Protein 6OK0 (pdb70)

Nearest PDB structures (foldseek):
  6ok0-assembly3_C  TM=1.002E+00  e=2.448E-15  Oxalobacter formigenes OXCC13
  6ok0-assembly3_C  TM=9.958E-01  e=1.841E-15  Oxalobacter formigenes OXCC13
  6orc-assembly1_A  TM=8.828E-01  e=1.683E-05  Oxalobacter formigenes OXCC13
  4bwr-assembly1_A  TM=9.367E-01  e=4.377E-05  Escherichia coli CFT073
  6onw-assembly1_A  TM=8.581E-01  e=8.852E-05  Oxalobacter formigenes OXCC13

Organism: NCBI:txid556269

Secondary structure (DSSP, 8-state):
------TTTT--HHHHH--TT--HHHHHHHHHHHHHS-TTT--HHHHHHHH--GGGT-HHHHH--TTT---SS------HHHH--TTTT-HHHHH--HHHHHTSSS---HHHHHHHH--GGG-/------TTTTS-HHHHHHHHHTT-HHHHHHHHHHHHHS-TTT--HHHHHHHHHHHHTTT-HHHHH--TTT---SS------HHHH--TTTT-HHHHH--HHHHHTSSS---HHHHHHHH--TTT-/------TTTTS-------TT--HHHHHHHHHHHHHS-TTT--HHHHHHHH--GGGT-HHHHH--TTT---SS------HHHH--GGGT-HHHHH--HHHHHTSSS---HHHHHHHH--TTT-/-------TTTTS-HHHHHHHHHTT-HHHHHHHHHHHHHS-TTT--HHHHHHHH--GGGT-HHHHH--TTT---SS------HHHH--TTTT-HHHHH--HHHHHTSSS---HHHHHHHH--TTT-

B-factor: mean 36.53, std 15.24, range [7.81, 107.11]

Solvent-accessible surface area: 24309 Å² total

Structure (mmCIF, N/CA/C/O backbone):
data_6OK0
#
_entry.id   6OK0
#
_cell.length_a   42.768
_cell.length_b   68.587
_cell.length_c   74.365
_cell.angle_alpha   68.540
_cell.angle_beta   79.250
_cell.angle_gamma   89.970
#
_symmetry.space_group_name_H-M   'P 1'
#
loop_
_entity.id
_entity.type
_entity.pdbx_description
1 polymer 'Sel1 repeat protein'
2 polymer 'Sel1 repeat protein'
3 polymer 'Sel1 repeat protein'
4 polymer 'Sel1 repeat protein'
5 non-polymer 'TRIETHYLENE GLYCOL'
6 non-polymer 'CHLORIDE ION'
7 non-polymer IMIDAZOLE
8 water water
#
loop_
_atom_site.group_PDB
_atom_site.id
_atom_site.type_symbol
_atom_site.label_atom_id
_atom_site.label_alt_id
_atom_site.label_comp_id
_atom_site.label_asym_id
_atom_site.label_entity_id
_atom_site.label_seq_id
_atom_site.pdbx_PDB_ins_code
_atom_site.Cartn_x
_atom_site.Cartn_y
_atom_site.Cartn_z
_atom_site.occupancy
_atom_site.B_iso_or_equiv
_atom_site.auth_seq_id
_atom_site.auth_comp_id
_atom_site.auth_asym_id
_atom_site.auth_atom_id
_atom_site.pdbx_PDB_model_num
ATOM 1 N N . ALA A 1 9 ? 31.664 51.574 -4.090 1.00 71.00 9 ALA A N 1
ATOM 2 C CA . ALA A 1 9 ? 31.535 52.235 -2.793 1.00 71.07 9 ALA A CA 1
ATOM 3 C C . ALA A 1 9 ? 32.390 51.608 -1.674 1.00 70.03 9 ALA A C 1
ATOM 4 O O . ALA A 1 9 ? 33.142 52.332 -1.020 1.00 69.73 9 ALA A O 1
ATOM 6 N N . PRO A 1 10 ? 32.292 50.292 -1.442 1.00 67.99 10 PRO A N 1
ATOM 7 C CA . PRO A 1 10 ? 32.973 49.713 -0.272 1.00 56.89 10 PRO A CA 1
ATOM 8 C C . PRO A 1 10 ? 34.488 49.791 -0.404 1.00 42.43 10 PRO A C 1
ATOM 9 O O . PRO A 1 10 ? 35.066 49.347 -1.399 1.00 36.50 10 PRO A O 1
ATOM 13 N N . VAL A 1 11 ? 35.128 50.360 0.617 1.00 42.89 11 VAL A N 1
ATOM 14 C CA . VAL A 1 11 ? 36.583 50.447 0.675 1.00 43.53 11 VAL A CA 1
ATOM 15 C C . VAL A 1 11 ? 37.185 49.493 1.694 1.00 37.79 11 VAL A C 1
ATOM 16 O O . VAL A 1 11 ? 38.416 49.334 1.716 1.00 47.38 11 VAL A O 1
ATOM 20 N N . ALA A 1 12 ? 36.368 48.853 2.527 1.00 43.11 12 ALA A N 1
ATOM 21 C CA . ALA A 1 12 ? 36.875 47.997 3.589 1.00 44.41 12 ALA A CA 1
ATOM 22 C C . ALA A 1 12 ? 37.283 46.635 3.046 1.00 43.83 12 ALA A C 1
ATOM 23 O O . ALA A 1 12 ? 36.625 46.075 2.165 1.00 46.05 12 ALA A O 1
ATOM 25 N N . VAL A 1 13 ? 38.379 46.104 3.581 1.00 54.46 13 VAL A N 1
ATOM 26 C CA . VAL A 1 13 ? 38.862 44.767 3.254 1.00 56.88 13 VAL A CA 1
ATOM 27 C C . VAL A 1 13 ? 39.062 44.035 4.573 1.00 49.33 13 VAL A C 1
ATOM 28 O O . VAL A 1 13 ? 40.012 44.326 5.311 1.00 56.22 13 VAL A O 1
ATOM 32 N N . THR A 1 14 ? 38.173 43.095 4.874 1.00 36.16 14 THR A N 1
ATOM 33 C CA . THR A 1 14 ? 38.222 42.405 6.151 1.00 30.67 14 THR A CA 1
ATOM 34 C C . THR A 1 14 ? 39.188 41.224 6.091 1.00 37.01 14 THR A C 1
ATOM 35 O O . THR A 1 14 ? 39.674 40.829 5.027 1.00 39.12 14 THR A O 1
ATOM 39 N N . SER A 1 15 ? 39.462 40.653 7.265 1.00 31.20 15 SER A N 1
ATOM 40 C CA . SER A 1 15 ? 40.283 39.453 7.343 1.00 27.80 15 SER A CA 1
ATOM 41 C C . SER A 1 15 ? 39.572 38.221 6.799 1.00 35.02 15 SER A C 1
ATOM 42 O O . SER A 1 15 ? 40.216 37.180 6.632 1.00 39.78 15 SER A O 1
ATOM 45 N N . TYR A 1 16 ? 38.269 38.313 6.523 1.00 31.86 16 TYR A N 1
ATOM 46 C CA . TYR A 1 16 ? 37.501 37.228 5.924 1.00 30.18 16 TYR A CA 1
ATOM 47 C C . TYR A 1 16 ? 37.296 37.427 4.426 1.00 35.07 16 TYR A C 1
ATOM 48 O O . TYR A 1 16 ? 36.285 36.980 3.875 1.00 38.40 16 TYR A O 1
ATOM 57 N N A ALA A 1 17 ? 38.227 38.107 3.764 0.53 39.12 17 ALA A N 1
ATOM 58 N N B ALA A 1 17 ? 38.252 38.072 3.753 0.47 39.22 17 ALA A N 1
ATOM 59 C CA A ALA A 1 17 ? 38.161 38.246 2.319 0.53 41.96 17 ALA A CA 1
ATOM 60 C CA B ALA A 1 17 ? 38.104 38.521 2.370 0.47 41.25 17 ALA A CA 1
ATOM 61 C C A ALA A 1 17 ? 38.525 36.926 1.653 0.53 42.28 17 ALA A C 1
ATOM 62 C C B ALA A 1 17 ? 37.630 37.427 1.418 0.47 42.90 17 ALA A C 1
ATOM 63 O O A ALA A 1 17 ? 39.472 36.248 2.060 0.53 41.09 17 ALA A O 1
ATOM 64 O O B ALA A 1 17 ? 36.466 37.425 1.001 0.47 39.83 17 ALA A O 1
ATOM 67 N N A GLN A 1 18 ? 37.749 36.556 0.634 0.53 41.98 18 GLN A N 1
ATOM 68 N N B GLN A 1 18 ? 38.519 36.500 1.058 0.47 42.21 18 GLN A N 1
ATOM 69 C CA A GLN A 1 18 ? 37.898 35.323 -0.136 0.53 46.22 18 GLN A CA 1
ATOM 70 C CA B GLN A 1 18 ? 38.210 35.442 0.102 0.47 45.60 18 GLN A CA 1
ATOM 71 C C A GLN A 1 18 ? 37.642 34.067 0.688 0.53 45.58 18 GLN A C 1
ATOM 72 C C B GLN A 1 18 ? 37.845 34.128 0.785 0.47 45.51 18 GLN A C 1
ATOM 73 O O A GLN A 1 18 ? 37.857 32.957 0.185 0.53 46.44 18 GLN A O 1
ATOM 74 O O B GLN A 1 18 ? 38.151 33.050 0.264 0.47 47.08 18 GLN A O 1
ATOM 85 N N . GLN A 1 19 ? 37.188 34.198 1.933 1.00 41.12 19 GLN A N 1
ATOM 86 C CA . GLN A 1 19 ? 36.799 33.020 2.689 1.00 34.27 19 GLN A CA 1
ATOM 87 C C . GLN A 1 19 ? 35.462 32.489 2.172 1.00 33.18 19 GLN A C 1
ATOM 88 O O . GLN A 1 19 ? 34.658 33.246 1.622 1.00 39.85 19 GLN A O 1
ATOM 94 N N . PRO A 1 20 ? 35.208 31.188 2.321 1.00 39.82 20 PRO A N 1
ATOM 95 C CA . PRO A 1 20 ? 33.921 30.641 1.876 1.00 42.43 20 PRO A CA 1
ATOM 96 C C . PRO A 1 20 ? 32.763 31.250 2.652 1.00 42.08 20 PRO A C 1
ATOM 97 O O . PRO A 1 20 ? 32.879 31.571 3.837 1.00 46.64 20 PRO A O 1
ATOM 101 N N . LEU A 1 21 ? 31.633 31.411 1.957 1.00 40.89 21 LEU A N 1
ATOM 102 C CA . LEU A 1 21 ? 30.472 32.064 2.555 1.00 40.88 21 LEU A CA 1
ATOM 103 C C . LEU A 1 21 ? 29.976 31.324 3.790 1.00 45.64 21 LEU A C 1
ATOM 104 O O . LEU A 1 21 ? 29.491 31.954 4.737 1.00 43.40 21 LEU A O 1
ATOM 109 N N . LYS A 1 22 ? 30.092 29.994 3.803 1.00 45.25 22 LYS A N 1
ATOM 110 C CA . LYS A 1 22 ? 29.611 29.225 4.947 1.00 40.33 22 LYS A CA 1
ATOM 111 C C . LYS A 1 22 ? 30.393 29.566 6.209 1.00 43.63 22 LYS A C 1
ATOM 112 O O . LYS A 1 22 ? 29.812 29.687 7.294 1.00 43.29 22 LYS A O 1
ATOM 118 N N . LEU A 1 23 ? 31.712 29.734 6.086 1.00 37.58 23 LEU A N 1
ATOM 119 C CA . LEU A 1 23 ? 32.521 30.093 7.246 1.00 34.07 23 LEU A CA 1
ATOM 120 C C . LEU A 1 23 ? 32.201 31.503 7.731 1.00 36.49 23 LEU A C 1
ATOM 121 O O . LEU A 1 23 ? 32.146 31.751 8.942 1.00 35.67 23 LEU A O 1
ATOM 126 N N . VAL A 1 24 ? 31.984 32.437 6.803 1.00 36.71 24 VAL A N 1
ATOM 127 C CA . VAL A 1 24 ? 31.682 33.814 7.189 1.00 30.80 24 VAL A CA 1
ATOM 128 C C . VAL A 1 24 ? 30.358 33.880 7.939 1.00 36.22 24 VAL A C 1
ATOM 129 O O . VAL A 1 24 ? 30.225 34.608 8.930 1.00 39.03 24 VAL A O 1
ATOM 133 N N . GLN A 1 25 ? 29.362 33.116 7.484 1.00 37.27 25 GLN A N 1
ATOM 134 C CA . GLN A 1 25 ? 28.058 33.131 8.141 1.00 39.34 25 GLN A CA 1
ATOM 135 C C . GLN A 1 25 ? 28.125 32.554 9.548 1.00 36.97 25 GLN A C 1
ATOM 136 O O . GLN A 1 25 ? 27.401 33.013 10.439 1.00 34.30 25 GLN A O 1
ATOM 142 N N . GLU A 1 26 ? 28.981 31.562 9.769 1.00 34.04 26 GLU A N 1
ATOM 143 C CA . GLU A 1 26 ? 29.081 30.907 11.067 1.00 39.19 26 GLU A CA 1
ATOM 144 C C . GLU A 1 26 ? 29.795 31.780 12.096 1.00 42.02 26 GLU A C 1
ATOM 145 O O . GLU A 1 26 ? 29.392 31.831 13.257 1.00 41.19 26 GLU A O 1
ATOM 162 N N . ALA A 1 28 ? 30.034 35.062 11.855 1.00 28.73 28 ALA A N 1
ATOM 163 C CA . ALA A 1 28 ? 29.209 36.251 12.027 1.00 27.31 28 ALA A CA 1
ATOM 164 C C . ALA A 1 28 ? 28.145 35.994 13.089 1.00 39.79 28 ALA A C 1
ATOM 165 O O . ALA A 1 28 ? 27.859 36.859 13.919 1.00 35.85 28 ALA A O 1
ATOM 167 N N . SER A 1 29 ? 27.565 34.790 13.062 1.00 37.99 29 SER A N 1
ATOM 168 C CA . SER A 1 29 ? 26.567 34.418 14.057 1.00 36.55 29 SER A CA 1
ATOM 169 C C . SER A 1 29 ? 27.172 34.233 15.443 1.00 38.97 29 SER A C 1
ATOM 170 O O . SER A 1 29 ? 26.451 34.350 16.440 1.00 36.88 29 SER A O 1
ATOM 173 N N . ASP A 1 30 ? 28.473 33.950 15.527 1.00 37.56 30 ASP A N 1
ATOM 174 C CA . ASP A 1 30 ? 29.148 33.802 16.810 1.00 36.81 30 ASP A CA 1
ATOM 175 C C . ASP A 1 30 ? 29.525 35.134 17.443 1.00 37.73 30 ASP A C 1
ATOM 176 O O . ASP A 1 30 ? 29.876 35.159 18.628 1.00 40.44 30 ASP A O 1
ATOM 181 N N . GLY A 1 31 ? 29.471 36.231 16.693 1.00 39.39 31 GLY A N 1
ATOM 182 C CA . GLY A 1 31 ? 29.810 37.537 17.214 1.00 39.21 31 GLY A CA 1
ATOM 183 C C . GLY A 1 31 ? 31.113 38.126 16.717 1.00 39.23 31 GLY A C 1
ATOM 184 O O . GLY A 1 31 ? 31.531 39.171 17.228 1.00 46.44 31 GLY A O 1
ATOM 185 N N . ASP A 1 32 ? 31.772 37.493 15.749 1.00 33.42 32 ASP A N 1
ATOM 186 C CA . ASP A 1 32 ? 33.005 38.032 15.182 1.00 26.76 32 ASP A CA 1
ATOM 187 C C . ASP A 1 32 ? 32.674 39.287 14.384 1.00 26.06 32 ASP A C 1
ATOM 188 O O . ASP A 1 32 ? 32.007 39.214 13.346 1.00 36.00 32 ASP A O 1
ATOM 193 N N . GLY A 1 33 ? 33.139 40.442 14.867 1.00 30.31 33 GLY A N 1
ATOM 194 C CA . GLY A 1 33 ? 32.810 41.697 14.210 1.00 26.05 33 GLY A CA 1
ATOM 195 C C . GLY A 1 33 ? 33.345 41.779 12.793 1.00 28.11 33 GLY A C 1
ATOM 196 O O . GLY A 1 33 ? 32.681 42.310 11.899 1.00 28.71 33 GLY A O 1
ATOM 197 N N . SER A 1 34 ? 34.553 41.258 12.570 1.00 28.47 34 SER A N 1
ATOM 198 C CA . SER A 1 34 ? 35.108 41.238 11.222 1.00 30.31 34 SER A CA 1
ATOM 199 C C . SER A 1 34 ? 34.292 40.346 10.295 1.00 25.35 34 SER A C 1
ATOM 200 O O . SER A 1 34 ? 34.156 40.651 9.105 1.00 33.38 34 SER A O 1
ATOM 203 N N . ALA A 1 35 ? 33.743 39.247 10.817 1.00 26.51 35 ALA A N 1
ATOM 204 C CA . ALA A 1 35 ? 32.913 38.376 9.992 1.00 23.09 35 ALA A CA 1
ATOM 205 C C . ALA A 1 35 ? 31.541 38.993 9.748 1.00 25.54 35 ALA A C 1
ATOM 206 O O . ALA A 1 35 ? 30.959 38.818 8.671 1.00 25.29 35 ALA A O 1
ATOM 208 N N . GLU A 1 36 ? 31.006 39.713 10.737 1.00 26.13 36 GLU A N 1
ATOM 209 C CA . GLU A 1 36 ? 29.744 40.418 10.536 1.00 29.10 36 GLU A CA 1
ATOM 210 C C . GLU A 1 36 ? 29.874 41.471 9.444 1.00 27.09 36 GLU A C 1
ATOM 211 O O . GLU A 1 36 ? 28.957 41.656 8.635 1.00 32.19 36 GLU A O 1
ATOM 217 N N . LEU A 1 37 ? 31.010 42.172 9.404 1.00 25.94 37 LEU A N 1
ATOM 218 C CA . LEU A 1 37 ? 31.223 43.174 8.365 1.00 21.48 37 LEU A CA 1
ATOM 219 C C . LEU A 1 37 ? 31.384 42.525 6.997 1.00 22.56 37 LEU A C 1
ATOM 220 O O . LEU A 1 37 ? 30.820 43.005 6.007 1.00 30.12 37 LEU A O 1
ATOM 225 N N . GLU A 1 38 ? 32.150 41.434 6.921 1.00 24.03 38 GLU A N 1
ATOM 226 C CA . GLU A 1 38 ? 32.340 40.748 5.646 1.00 19.97 38 GLU A CA 1
ATOM 227 C C . GLU A 1 38 ? 31.026 40.187 5.120 1.00 25.16 38 GLU A C 1
ATOM 228 O O . GLU A 1 38 ? 30.735 40.286 3.922 1.00 32.99 38 GLU A O 1
ATOM 234 N N . LEU A 1 39 ? 30.218 39.593 6.001 1.00 22.88 39 LEU A N 1
ATOM 235 C CA . LEU A 1 39 ? 28.929 39.061 5.573 1.00 34.89 39 LEU A CA 1
ATOM 236 C C . LEU A 1 39 ? 28.001 40.178 5.111 1.00 31.05 39 LEU A C 1
ATOM 237 O O . LEU A 1 39 ? 27.280 40.022 4.118 1.00 29.78 39 LEU A O 1
ATOM 242 N N . GLY A 1 40 ? 28.011 41.313 5.812 1.00 27.18 40 GLY A N 1
ATOM 243 C CA . GLY A 1 40 ? 27.175 42.429 5.405 1.00 26.59 40 GLY A CA 1
ATOM 244 C C . GLY A 1 40 ? 27.593 43.018 4.072 1.00 32.45 40 GLY A C 1
ATOM 245 O O . GLY A 1 40 ? 26.746 43.415 3.267 1.00 30.49 40 GLY A O 1
ATOM 246 N N . LEU A 1 41 ? 28.903 43.081 3.818 1.00 27.47 41 LEU A N 1
ATOM 247 C CA . LEU A 1 41 ? 29.382 43.607 2.543 1.00 25.22 41 LEU A CA 1
ATOM 248 C C . LEU A 1 41 ? 28.976 42.704 1.386 1.00 25.92 41 LEU A C 1
ATOM 249 O O . LEU A 1 41 ? 28.626 43.191 0.304 1.00 30.97 41 LEU A O 1
ATOM 254 N N . ARG A 1 42 ? 29.016 41.385 1.592 1.00 25.10 42 ARG A N 1
ATOM 255 C CA . ARG A 1 42 ? 28.630 40.463 0.530 1.00 24.25 42 ARG A CA 1
ATOM 256 C C . ARG A 1 42 ? 27.131 40.525 0.259 1.00 23.40 42 ARG A C 1
ATOM 257 O O . ARG A 1 42 ? 26.701 40.428 -0.895 1.00 28.96 42 ARG A O 1
ATOM 265 N N . TYR A 1 43 ? 26.319 40.684 1.307 1.00 24.14 43 TYR A N 1
ATOM 266 C CA . TYR A 1 43 ? 24.876 40.760 1.105 1.00 30.97 43 TYR A CA 1
ATOM 267 C C . TYR A 1 43 ? 24.468 42.052 0.408 1.00 27.37 43 TYR A C 1
ATOM 268 O O . TYR A 1 43 ? 23.496 42.061 -0.355 1.00 30.01 43 TYR A O 1
ATOM 277 N N . VAL A 1 44 ? 25.190 43.143 0.651 1.00 30.82 44 VAL A N 1
ATOM 278 C CA . VAL A 1 44 ? 24.827 44.437 0.079 1.00 22.48 44 VAL A CA 1
ATOM 279 C C . VAL A 1 44 ? 25.444 44.635 -1.301 1.00 32.45 44 VAL A C 1
ATOM 280 O O . VAL A 1 44 ? 24.776 45.113 -2.221 1.00 35.97 44 VAL A O 1
ATOM 284 N N . PHE A 1 45 ? 26.713 44.268 -1.477 1.00 29.52 45 PHE A N 1
ATOM 285 C CA . PHE A 1 45 ? 27.438 44.562 -2.705 1.00 34.84 45 PHE A CA 1
ATOM 286 C C . PHE A 1 45 ? 27.787 43.326 -3.523 1.00 45.10 45 PHE A C 1
ATOM 287 O O . PHE A 1 45 ? 28.376 43.465 -4.601 1.00 54.99 45 PHE A O 1
ATOM 295 N N . GLY A 1 46 ? 27.444 42.131 -3.056 1.00 50.52 46 GLY A N 1
ATOM 296 C CA . GLY A 1 46 ? 27.769 40.921 -3.780 1.00 43.67 46 GLY A CA 1
ATOM 297 C C . GLY A 1 46 ? 26.913 40.739 -5.020 1.00 57.05 46 GLY A C 1
ATOM 298 O O . GLY A 1 46 ? 26.055 41.553 -5.363 1.00 67.92 46 GLY A O 1
ATOM 299 N N . SER A 1 47 ? 27.162 39.627 -5.709 1.00 58.99 47 SER A N 1
ATOM 300 C CA . SER A 1 47 ? 26.417 39.307 -6.916 1.00 66.40 47 SER A CA 1
ATOM 301 C C . SER A 1 47 ? 24.977 38.925 -6.571 1.00 67.30 47 SER A C 1
ATOM 302 O O . SER A 1 47 ? 24.599 38.793 -5.404 1.00 72.87 47 SER A O 1
ATOM 305 N N . ASP A 1 48 ? 24.168 38.737 -7.618 1.00 73.21 48 ASP A N 1
ATOM 306 C CA . ASP A 1 48 ? 22.748 38.451 -7.430 1.00 82.37 48 ASP A CA 1
ATOM 307 C C . ASP A 1 48 ? 22.501 37.147 -6.683 1.00 79.11 48 ASP A C 1
ATOM 308 O O . ASP A 1 48 ? 21.434 36.987 -6.080 1.00 82.47 48 ASP A O 1
ATOM 313 N N . GLY A 1 49 ? 23.454 36.214 -6.707 1.00 73.26 49 GLY A N 1
ATOM 314 C CA . GLY A 1 49 ? 23.253 34.950 -6.019 1.00 73.46 49 GLY A CA 1
ATOM 315 C C . GLY A 1 49 ? 23.235 35.080 -4.510 1.00 70.49 49 GLY A C 1
ATOM 316 O O . GLY A 1 49 ? 22.600 34.275 -3.823 1.00 78.91 49 GLY A O 1
ATOM 317 N N . VAL A 1 50 ? 23.919 36.089 -3.974 1.00 54.62 50 VAL A N 1
ATOM 318 C CA . VAL A 1 50 ? 24.031 36.291 -2.535 1.00 53.40 50 VAL A CA 1
ATOM 319 C C . VAL A 1 50 ? 23.523 37.657 -2.098 1.00 45.88 50 VAL A C 1
ATOM 320 O O . VAL A 1 50 ? 23.582 37.976 -0.906 1.00 62.80 50 VAL A O 1
ATOM 324 N N A LYS A 1 51 ? 23.008 38.465 -3.022 0.54 35.56 51 LYS A N 1
ATOM 325 N N B LYS A 1 51 ? 23.013 38.470 -3.020 0.46 36.07 51 LYS A N 1
ATOM 326 C CA A LYS A 1 51 ? 22.608 39.829 -2.699 0.54 36.59 51 LYS A CA 1
ATOM 327 C CA B LYS A 1 51 ? 22.635 39.836 -2.681 0.46 36.55 51 LYS A CA 1
ATOM 328 C C A LYS A 1 51 ? 21.371 39.832 -1.808 0.54 37.86 51 LYS A C 1
ATOM 329 C C B LYS A 1 51 ? 21.376 39.852 -1.821 0.46 37.68 51 LYS A C 1
ATOM 330 O O A LYS A 1 51 ? 20.375 39.165 -2.106 0.54 36.45 51 LYS A O 1
ATOM 331 O O B LYS A 1 51 ? 20.374 39.211 -2.151 0.46 36.90 51 LYS A O 1
ATOM 342 N N . ASN A 1 52 ? 21.438 40.589 -0.711 1.00 34.87 52 ASN A N 1
ATOM 343 C CA . ASN A 1 52 ? 20.281 40.758 0.174 1.00 28.29 52 ASN A CA 1
ATOM 344 C C . ASN A 1 52 ? 20.557 42.021 0.997 1.00 32.24 52 ASN A C 1
ATOM 345 O O . ASN A 1 52 ? 21.090 41.944 2.105 1.00 23.24 52 ASN A O 1
ATOM 350 N N . VAL A 1 53 ? 20.182 43.172 0.435 1.00 23.04 53 VAL A N 1
ATOM 351 C CA . VAL A 1 53 ? 20.553 44.453 1.042 1.00 24.03 53 VAL A CA 1
ATOM 352 C C . VAL A 1 53 ? 19.980 44.627 2.446 1.00 32.05 53 VAL A C 1
ATOM 353 O O . VAL A 1 53 ? 20.730 45.045 3.343 1.00 37.33 53 VAL A O 1
ATOM 357 N N . PRO A 1 54 ? 18.695 44.344 2.711 1.00 37.41 54 PRO A N 1
ATOM 358 C CA . PRO A 1 54 ? 18.200 44.526 4.089 1.00 33.14 54 PRO A CA 1
ATOM 359 C C . PRO A 1 54 ? 18.951 43.703 5.122 1.00 34.45 54 PRO A C 1
ATOM 360 O O . PRO A 1 54 ? 19.199 44.192 6.232 1.00 34.40 54 PRO A O 1
ATOM 364 N N . LEU A 1 55 ? 19.325 42.464 4.791 1.00 24.67 55 LEU A N 1
ATOM 365 C CA . LEU A 1 55 ? 20.081 41.651 5.738 1.00 28.83 55 LEU A CA 1
ATOM 366 C C . LEU A 1 55 ? 21.506 42.164 5.892 1.00 29.30 55 LEU A C 1
ATOM 367 O O . LEU A 1 55 ? 22.050 42.179 7.002 1.00 36.90 55 LEU A O 1
ATOM 372 N N . GLY A 1 56 ? 22.126 42.587 4.789 1.00 24.40 56 GLY A N 1
ATOM 373 C CA . GLY A 1 56 ? 23.496 43.067 4.863 1.00 21.24 56 GLY A CA 1
ATOM 374 C C . GLY A 1 56 ? 23.630 44.345 5.666 1.00 22.11 56 GLY A C 1
ATOM 375 O O . GLY A 1 56 ? 24.626 44.544 6.367 1.00 30.36 56 GLY A O 1
ATOM 376 N N . VAL A 1 57 ? 22.634 45.229 5.575 1.00 26.03 57 VAL A N 1
ATOM 377 C CA . VAL A 1 57 ? 22.660 46.457 6.366 1.00 27.18 57 VAL A CA 1
ATOM 378 C C . VAL A 1 57 ? 22.680 46.128 7.852 1.00 29.54 57 VAL A C 1
ATOM 379 O O . VAL A 1 57 ? 23.400 46.761 8.634 1.00 32.75 57 VAL A O 1
ATOM 383 N N . SER A 1 58 ? 21.908 45.120 8.265 1.00 26.85 58 SER A N 1
ATOM 384 C CA . SER A 1 58 ? 21.893 44.740 9.673 1.00 30.41 58 SER A CA 1
ATOM 385 C C . SER A 1 58 ? 23.220 44.132 10.107 1.00 25.85 58 SER A C 1
ATOM 386 O O . SER A 1 58 ? 23.618 44.284 11.267 1.00 25.39 58 SER A O 1
ATOM 389 N N . TRP A 1 59 ? 23.916 43.445 9.200 1.00 16.95 59 TRP A N 1
ATOM 390 C CA . TRP A 1 59 ? 25.208 42.868 9.554 1.00 23.65 59 TRP A CA 1
ATOM 391 C C . TRP A 1 59 ? 26.299 43.930 9.606 1.00 21.41 59 TRP A C 1
ATOM 392 O O . TRP A 1 59 ? 27.152 43.899 10.499 1.00 30.49 59 TRP A O 1
ATOM 403 N N . ILE A 1 60 ? 26.290 44.870 8.658 1.00 22.58 60 ILE A N 1
ATOM 404 C CA . ILE A 1 60 ? 27.243 45.976 8.706 1.00 21.74 60 ILE A CA 1
ATOM 405 C C . ILE A 1 60 ? 27.001 46.826 9.945 1.00 24.62 60 ILE A C 1
ATOM 406 O O . ILE A 1 60 ? 27.945 47.288 10.597 1.00 34.58 60 ILE A O 1
ATOM 411 N N . ASN A 1 61 ? 25.736 47.033 10.296 1.00 24.02 61 ASN A N 1
ATOM 412 C CA . ASN A 1 61 ? 25.378 47.860 11.440 1.00 22.59 61 ASN A CA 1
ATOM 413 C C . ASN A 1 61 ? 25.794 47.217 12.757 1.00 27.29 61 ASN A C 1
ATOM 414 O O . ASN A 1 61 ? 26.130 47.916 13.711 1.00 28.51 61 ASN A O 1
ATOM 430 N N . ALA A 1 63 ? 28.438 45.283 13.193 1.00 21.20 63 ALA A N 1
ATOM 431 C CA . ALA A 1 63 ? 29.880 45.465 13.303 1.00 22.81 63 ALA A CA 1
ATOM 432 C C . ALA A 1 63 ? 30.214 46.918 13.634 1.00 25.18 63 ALA A C 1
ATOM 433 O O . ALA A 1 63 ? 31.172 47.197 14.356 1.00 29.59 63 ALA A O 1
ATOM 435 N N . ALA A 1 64 ? 29.413 47.845 13.102 1.00 17.23 64 ALA A N 1
ATOM 436 C CA . ALA A 1 64 ? 29.644 49.260 13.368 1.00 21.06 64 ALA A CA 1
ATOM 437 C C . ALA A 1 64 ? 29.300 49.628 14.805 1.00 23.11 64 ALA A C 1
ATOM 438 O O . ALA A 1 64 ? 29.946 50.506 15.389 1.00 26.11 64 ALA A O 1
ATOM 440 N N . LEU A 1 65 ? 28.291 48.977 15.391 1.00 27.66 65 LEU A N 1
ATOM 441 C CA . LEU A 1 65 ? 27.947 49.241 16.783 1.00 30.17 65 LEU A CA 1
ATOM 442 C C . LEU A 1 65 ? 29.034 48.775 17.740 1.00 34.17 65 LEU A C 1
ATOM 443 O O . LEU A 1 65 ? 29.022 49.164 18.913 1.00 38.75 65 LEU A O 1
ATOM 448 N N . LYS A 1 66 ? 29.965 47.951 17.269 1.00 29.41 66 LYS A N 1
ATOM 449 C CA . LYS A 1 66 ? 31.103 47.515 18.063 1.00 30.18 66 LYS A CA 1
ATOM 450 C C . LYS A 1 66 ? 32.259 48.505 18.027 1.00 31.22 66 LYS A C 1
ATOM 451 O O . LYS A 1 66 ? 33.255 48.300 18.729 1.00 38.44 66 LYS A O 1
ATOM 457 N N . GLY A 1 67 ? 32.153 49.566 17.232 1.00 33.40 67 GLY A N 1
ATOM 458 C CA . GLY A 1 67 ? 33.200 50.561 17.142 1.00 28.88 67 GLY A CA 1
ATOM 459 C C . GLY A 1 67 ? 34.252 50.300 16.091 1.00 34.02 67 GLY A C 1
ATOM 460 O O . GLY A 1 67 ? 35.251 51.027 16.049 1.00 36.35 67 GLY A O 1
ATOM 461 N N . ILE A 1 68 ? 34.066 49.291 15.245 1.00 29.15 68 ILE A N 1
ATOM 462 C CA . ILE A 1 68 ? 35.021 48.969 14.188 1.00 23.97 68 ILE A CA 1
ATOM 463 C C . ILE A 1 68 ? 35.042 50.111 13.178 1.00 24.68 68 ILE A C 1
ATOM 464 O O . ILE A 1 68 ? 34.015 50.386 12.540 1.00 29.83 68 ILE A O 1
ATOM 469 N N . PRO A 1 69 ? 36.177 50.796 12.998 1.00 25.29 69 PRO A N 1
ATOM 470 C CA . PRO A 1 69 ? 36.184 51.969 12.105 1.00 27.34 69 PRO A CA 1
ATOM 471 C C . PRO A 1 69 ? 35.848 51.632 10.663 1.00 27.30 69 PRO A C 1
ATOM 472 O O . PRO A 1 69 ? 35.173 52.419 9.987 1.00 27.39 69 PRO A O 1
ATOM 476 N N . GLN A 1 70 ? 36.306 50.480 10.170 1.00 19.47 70 GLN A N 1
ATOM 477 C CA . GLN A 1 70 ? 35.975 50.075 8.808 1.00 23.51 70 GLN A CA 1
ATOM 478 C C . GLN A 1 70 ? 34.477 49.854 8.642 1.00 25.84 70 GLN A C 1
ATOM 479 O O . GLN A 1 70 ? 33.931 50.087 7.557 1.00 25.72 70 GLN A O 1
ATOM 485 N N . ALA A 1 71 ? 33.795 49.414 9.702 1.00 20.69 71 ALA A N 1
ATOM 486 C CA . ALA A 1 71 ? 32.354 49.202 9.625 1.00 21.07 71 ALA A CA 1
ATOM 487 C C . ALA A 1 71 ? 31.587 50.507 9.800 1.00 22.62 71 ALA A C 1
ATOM 488 O O . ALA A 1 71 ? 30.541 50.703 9.171 1.00 23.23 71 ALA A O 1
ATOM 490 N N . GLU A 1 72 ? 32.090 51.405 10.651 1.00 22.05 72 GLU A N 1
ATOM 491 C CA . GLU A 1 72 ? 31.462 52.713 10.809 1.00 19.92 72 GLU A CA 1
ATOM 492 C C . GLU A 1 72 ? 31.524 53.513 9.515 1.00 18.99 72 GLU A C 1
ATOM 493 O O . GLU A 1 72 ? 30.580 54.237 9.177 1.00 21.56 72 GLU A O 1
ATOM 499 N N . HIS A 1 73 ? 32.632 53.399 8.779 1.00 21.62 73 HIS A N 1
ATOM 500 C CA . HIS A 1 73 ? 32.749 54.104 7.507 1.00 22.98 73 HIS A CA 1
ATOM 501 C C . HIS A 1 73 ? 31.714 53.612 6.504 1.00 25.55 73 HIS A C 1
ATOM 502 O O . HIS A 1 73 ? 31.085 54.416 5.806 1.00 27.04 73 HIS A O 1
ATOM 509 N N . GLU A 1 74 ? 31.522 52.293 6.417 1.00 22.66 74 GLU A N 1
ATOM 510 C CA . GLU A 1 74 ? 30.576 51.749 5.449 1.00 21.09 74 GLU A CA 1
ATOM 511 C C . GLU A 1 74 ? 29.140 52.124 5.789 1.00 17.98 74 GLU A C 1
ATOM 512 O O . GLU A 1 74 ? 28.323 52.312 4.881 1.00 22.73 74 GLU A O 1
ATOM 526 N N . GLY A 1 76 ? 28.311 54.960 7.148 1.00 18.38 76 GLY A N 1
ATOM 527 C CA . GLY A 1 76 ? 28.216 56.320 6.647 1.00 23.17 76 GLY A CA 1
ATOM 528 C C . GLY A 1 76 ? 27.975 56.368 5.152 1.00 22.66 76 GLY A C 1
ATOM 529 O O . GLY A 1 76 ? 27.174 57.171 4.667 1.00 20.56 76 GLY A O 1
ATOM 530 N N . SER A 1 77 ? 28.654 55.496 4.401 1.00 15.89 77 SER A N 1
ATOM 531 C CA . SER A 1 77 ? 28.446 55.442 2.959 1.00 17.53 77 SER A CA 1
ATOM 532 C C . SER A 1 77 ? 27.050 54.946 2.606 1.00 23.06 77 SER A C 1
ATOM 533 O O . SER A 1 77 ? 26.504 55.334 1.567 1.00 31.29 77 SER A O 1
ATOM 536 N N . LEU A 1 78 ? 26.457 54.094 3.446 1.00 25.80 78 LEU A N 1
ATOM 537 C CA . LEU A 1 78 ? 25.086 53.655 3.199 1.00 25.93 78 LEU A CA 1
ATOM 538 C C . LEU A 1 78 ? 24.106 54.809 3.368 1.00 25.97 78 LEU A C 1
ATOM 539 O O . LEU A 1 78 ? 23.241 55.033 2.513 1.00 27.01 78 LEU A O 1
ATOM 544 N N . TYR A 1 79 ? 24.225 55.556 4.469 1.00 23.17 79 TYR A N 1
ATOM 545 C CA . TYR A 1 79 ? 23.353 56.706 4.676 1.00 20.51 79 TYR A CA 1
ATOM 546 C C . TYR A 1 79 ? 23.641 57.817 3.676 1.00 13.83 79 TYR A C 1
ATOM 547 O O . TYR A 1 79 ? 22.729 58.560 3.298 1.00 22.21 79 TYR A O 1
ATOM 556 N N . LEU A 1 80 ? 24.895 57.943 3.236 1.00 20.65 80 LEU A N 1
ATOM 557 C CA . LEU A 1 80 ? 25.240 58.983 2.274 1.00 23.89 80 LEU A CA 1
ATOM 558 C C . LEU A 1 80 ? 24.598 58.733 0.916 1.00 29.77 80 LEU A C 1
ATOM 559 O O . LEU A 1 80 ? 24.242 59.686 0.213 1.00 32.89 80 LEU A O 1
ATOM 572 N N . GLY A 1 82 ? 22.008 56.341 0.479 1.00 25.90 82 GLY A N 1
ATOM 573 C CA . GLY A 1 82 ? 20.687 55.756 0.633 1.00 22.52 82 GLY A CA 1
ATOM 574 C C . GLY A 1 82 ? 20.591 54.317 0.168 1.00 29.33 82 GLY A C 1
ATOM 575 O O . GLY A 1 82 ? 19.614 53.951 -0.500 1.00 31.33 82 GLY A O 1
ATOM 576 N N . ILE A 1 83 ? 21.580 53.492 0.500 1.00 26.49 83 ILE A N 1
ATOM 577 C CA . ILE A 1 83 ? 21.600 52.082 0.126 1.00 29.90 83 ILE A CA 1
ATOM 578 C C . ILE A 1 83 ? 21.079 51.277 1.310 1.00 34.36 83 ILE A C 1
ATOM 579 O O . ILE A 1 83 ? 21.762 51.143 2.331 1.00 32.45 83 ILE A O 1
ATOM 584 N N . GLY A 1 84 ? 19.868 50.734 1.179 1.00 33.67 84 GLY A N 1
ATOM 585 C CA . GLY A 1 84 ? 19.245 49.987 2.251 1.00 28.46 84 GLY A CA 1
ATOM 586 C C . GLY A 1 84 ? 18.741 50.817 3.408 1.00 36.60 84 GLY A C 1
ATOM 587 O O . GLY A 1 84 ? 18.098 50.265 4.310 1.00 30.84 84 GLY A O 1
ATOM 588 N N . VAL A 1 85 ? 19.016 52.122 3.422 1.00 39.35 85 VAL A N 1
ATOM 589 C CA . VAL A 1 85 ? 18.526 53.031 4.449 1.00 33.09 85 VAL A CA 1
ATOM 590 C C . VAL A 1 85 ? 18.044 54.302 3.765 1.00 35.45 85 VAL A C 1
ATOM 591 O O . VAL A 1 85 ? 18.369 54.574 2.607 1.00 34.47 85 VAL A O 1
ATOM 595 N N . ALA A 1 86 ? 17.249 55.079 4.494 1.00 28.61 86 ALA A N 1
ATOM 596 C CA . ALA A 1 86 ? 16.843 56.388 4.002 1.00 25.11 86 ALA A CA 1
ATOM 597 C C . ALA A 1 86 ? 18.055 57.308 3.944 1.00 25.51 86 ALA A C 1
ATOM 598 O O . ALA A 1 86 ? 18.805 57.422 4.918 1.00 31.59 86 ALA A O 1
ATOM 600 N N . GLN A 1 87 ? 18.252 57.950 2.794 1.00 21.05 87 GLN A N 1
ATOM 601 C CA . GLN A 1 87 ? 19.411 58.812 2.603 1.00 21.92 87 GLN A CA 1
ATOM 602 C C . GLN A 1 87 ? 19.421 59.928 3.642 1.00 25.46 87 GLN A C 1
ATOM 603 O O . GLN A 1 87 ? 18.393 60.553 3.916 1.00 16.43 87 GLN A O 1
ATOM 609 N N . SER A 1 88 ? 20.593 60.171 4.228 1.00 16.82 88 SER A N 1
ATOM 610 C CA . SER A 1 88 ? 20.713 61.180 5.279 1.00 21.66 88 SER A CA 1
ATOM 611 C C . SER A 1 88 ? 22.161 61.645 5.351 1.00 27.15 88 SER A C 1
ATOM 612 O O . SER A 1 88 ? 23.035 60.877 5.764 1.00 17.69 88 SER A O 1
ATOM 615 N N . ASN A 1 89 ? 22.408 62.899 4.965 1.00 22.31 89 ASN A N 1
ATOM 616 C CA . ASN A 1 89 ? 23.743 63.463 5.125 1.00 21.63 89 ASN A CA 1
ATOM 617 C C . ASN A 1 89 ? 24.127 63.587 6.593 1.00 18.54 89 ASN A C 1
ATOM 618 O O . ASN A 1 89 ? 25.307 63.453 6.936 1.00 21.28 89 ASN A O 1
ATOM 623 N N . VAL A 1 90 ? 23.151 63.829 7.470 1.00 21.46 90 VAL A N 1
ATOM 624 C CA . VAL A 1 90 ? 23.448 63.991 8.890 1.00 22.75 90 VAL A CA 1
ATOM 625 C C . VAL A 1 90 ? 23.904 62.669 9.498 1.00 21.71 90 VAL A C 1
ATOM 626 O O . VAL A 1 90 ? 24.910 62.612 10.216 1.00 20.77 90 VAL A O 1
ATOM 638 N N . ALA A 1 92 ? 25.054 60.126 7.877 1.00 17.10 92 ALA A N 1
ATOM 639 C CA . ALA A 1 92 ? 26.296 59.735 7.218 1.00 19.87 92 ALA A CA 1
ATOM 640 C C . ALA A 1 92 ? 27.497 60.348 7.924 1.00 19.38 92 ALA A C 1
ATOM 641 O O . ALA A 1 92 ? 28.493 59.665 8.191 1.00 26.11 92 ALA A O 1
ATOM 643 N N . VAL A 1 93 ? 27.415 61.642 8.243 1.00 12.64 93 VAL A N 1
ATOM 644 C CA . VAL A 1 93 ? 28.486 62.297 8.987 1.00 18.94 93 VAL A CA 1
ATOM 645 C C . VAL A 1 93 ? 28.605 61.702 10.384 1.00 20.24 93 VAL A C 1
ATOM 646 O O . VAL A 1 93 ? 29.711 61.553 10.916 1.00 22.43 93 VAL A O 1
ATOM 650 N N . ALA A 1 94 ? 27.473 61.337 10.994 1.00 15.67 94 ALA A N 1
ATOM 651 C CA . ALA A 1 94 ? 27.508 60.754 12.332 1.00 11.49 94 ALA A CA 1
ATOM 652 C C . ALA A 1 94 ? 28.344 59.480 12.360 1.00 23.56 94 ALA A C 1
ATOM 653 O O . ALA A 1 94 ? 29.075 59.230 13.326 1.00 25.08 94 ALA A O 1
ATOM 655 N N . TRP A 1 95 ? 28.256 58.665 11.307 1.00 22.14 95 TRP A N 1
ATOM 656 C CA . TRP A 1 95 ? 29.058 57.448 11.246 1.00 15.08 95 TRP A CA 1
ATOM 657 C C . TRP A 1 95 ? 30.478 57.733 10.774 1.00 16.69 95 TRP A C 1
ATOM 658 O O . TRP A 1 95 ? 31.433 57.139 11.287 1.00 19.93 95 TRP A O 1
ATOM 669 N N . TYR A 1 96 ? 30.634 58.630 9.795 1.00 17.74 96 TYR A N 1
ATOM 670 C CA . TYR A 1 96 ? 31.969 59.011 9.341 1.00 17.45 96 TYR A CA 1
ATOM 671 C C . TYR A 1 96 ? 32.785 59.618 10.475 1.00 18.02 96 TYR A C 1
ATOM 672 O O . TYR A 1 96 ? 33.978 59.324 10.618 1.00 27.68 96 TYR A O 1
ATOM 681 N N . ARG A 1 97 ? 32.161 60.468 11.285 1.00 18.93 97 ARG A N 1
ATOM 682 C CA . ARG A 1 97 ? 32.836 61.138 12.392 1.00 22.90 97 ARG A CA 1
ATOM 683 C C . ARG A 1 97 ? 33.417 60.145 13.391 1.00 23.82 97 ARG A C 1
ATOM 684 O O . ARG A 1 97 ? 34.509 60.354 13.920 1.00 32.25 97 ARG A O 1
ATOM 703 N N . ALA A 1 99 ? 34.437 57.082 12.829 1.00 17.59 99 ALA A N 1
ATOM 704 C CA . ALA A 1 99 ? 35.595 56.395 12.268 1.00 14.78 99 ALA A CA 1
ATOM 705 C C . ALA A 1 99 ? 36.751 57.367 12.043 1.00 17.87 99 ALA A C 1
ATOM 706 O O . ALA A 1 99 ? 37.915 57.013 12.228 1.00 25.55 99 ALA A O 1
ATOM 708 N N . ALA A 1 100 ? 36.424 58.598 11.643 1.00 17.52 100 ALA A N 1
ATOM 709 C CA . ALA A 1 100 ? 37.467 59.588 11.393 1.00 18.98 100 ALA A CA 1
ATOM 710 C C . ALA A 1 100 ? 38.175 59.983 12.683 1.00 19.51 100 ALA A C 1
ATOM 711 O O . ALA A 1 100 ? 39.389 60.219 12.684 1.00 19.83 100 ALA A O 1
ATOM 713 N N . ILE A 1 101 ? 37.436 60.051 13.793 1.00 17.78 101 ILE A N 1
ATOM 714 C CA . ILE A 1 101 ? 38.040 60.420 15.066 1.00 27.76 101 ILE A CA 1
ATOM 715 C C . ILE A 1 101 ? 38.974 59.330 15.579 1.00 36.20 101 ILE A C 1
ATOM 716 O O . ILE A 1 101 ? 39.843 59.605 16.414 1.00 28.29 101 ILE A O 1
ATOM 721 N N . GLN A 1 102 ? 38.826 58.097 15.093 1.00 29.95 102 GLN A N 1
ATOM 722 C CA . GLN A 1 102 ? 39.725 57.010 15.453 1.00 25.64 102 GLN A CA 1
ATOM 723 C C . GLN A 1 102 ? 40.955 56.937 14.560 1.00 31.79 102 GLN A C 1
ATOM 724 O O . GLN A 1 102 ? 41.846 56.125 14.827 1.00 35.04 102 GLN A O 1
ATOM 730 N N . GLY A 1 103 ? 41.021 57.750 13.510 1.00 29.34 103 GLY A N 1
ATOM 731 C CA . GLY A 1 103 ? 42.161 57.766 12.620 1.00 33.22 103 GLY A CA 1
ATOM 732 C C . GLY A 1 103 ? 41.972 57.064 11.295 1.00 34.97 103 GLY A C 1
ATOM 733 O O . GLY A 1 103 ? 42.957 56.878 10.571 1.00 27.23 103 GLY A O 1
ATOM 734 N N . TYR A 1 104 ? 40.748 56.672 10.951 1.00 23.18 104 TYR A N 1
ATOM 735 C CA . TYR A 1 104 ? 40.490 55.981 9.693 1.00 18.95 104 TYR A CA 1
ATOM 736 C C . TYR A 1 104 ? 40.525 56.986 8.547 1.00 23.05 104 TYR A C 1
ATOM 737 O O . TYR A 1 104 ? 39.684 57.889 8.480 1.00 28.44 104 TYR A O 1
ATOM 746 N N . ALA A 1 105 ? 41.494 56.824 7.647 1.00 24.64 105 ALA A N 1
ATOM 747 C CA . ALA A 1 105 ? 41.717 57.824 6.605 1.00 24.83 105 ALA A CA 1
ATOM 748 C C . ALA A 1 105 ? 40.552 57.987 5.632 1.00 26.52 105 ALA A C 1
ATOM 749 O O . ALA A 1 105 ? 40.224 59.141 5.306 1.00 23.24 105 ALA A O 1
ATOM 751 N N . PRO A 1 106 ? 39.911 56.927 5.119 1.00 21.91 106 PRO A N 1
ATOM 752 C CA . PRO A 1 106 ? 38.773 57.152 4.210 1.00 18.86 106 PRO A CA 1
ATOM 753 C C . PRO A 1 106 ? 37.643 57.955 4.832 1.00 24.25 106 PRO A C 1
ATOM 754 O O . PRO A 1 106 ? 36.951 58.688 4.114 1.00 21.82 106 PRO A O 1
ATOM 758 N N . SER A 1 107 ? 37.430 57.840 6.146 1.00 21.57 107 SER A N 1
ATOM 759 C CA . SER A 1 107 ? 36.385 58.625 6.797 1.00 16.33 107 SER A CA 1
ATOM 760 C C . SER A 1 107 ? 36.815 60.072 6.997 1.00 19.86 107 SER A C 1
ATOM 761 O O . SER A 1 107 ? 35.986 60.985 6.907 1.00 17.66 107 SER A O 1
ATOM 764 N N . GLN A 1 108 ? 38.102 60.299 7.276 1.00 19.25 108 GLN A N 1
ATOM 765 C CA . GLN A 1 108 ? 38.605 61.665 7.383 1.00 24.60 108 GLN A CA 1
ATOM 766 C C . GLN A 1 108 ? 38.472 62.399 6.056 1.00 23.02 108 GLN A C 1
ATOM 767 O O . GLN A 1 108 ? 38.170 63.598 6.027 1.00 25.68 108 GLN A O 1
ATOM 773 N N . THR A 1 109 ? 38.692 61.694 4.943 1.00 20.41 109 THR A N 1
ATOM 774 C CA . THR A 1 109 ? 38.453 62.287 3.632 1.00 17.96 109 THR A CA 1
ATOM 775 C C . THR A 1 109 ? 36.971 62.570 3.421 1.00 24.41 109 THR A C 1
ATOM 776 O O . THR A 1 109 ? 36.603 63.623 2.887 1.00 20.41 109 THR A O 1
ATOM 780 N N . ALA A 1 110 ? 36.104 61.645 3.846 1.00 19.80 110 ALA A N 1
ATOM 781 C CA . ALA A 1 110 ? 34.667 61.862 3.711 1.00 16.90 110 ALA A CA 1
ATOM 782 C C . ALA A 1 110 ? 34.208 63.050 4.547 1.00 19.28 110 ALA A C 1
ATOM 783 O O . ALA A 1 110 ? 33.304 63.790 4.142 1.00 21.46 110 ALA A O 1
ATOM 793 N N . GLY A 1 112 ? 35.989 65.659 5.113 1.00 20.56 112 GLY A N 1
ATOM 794 C CA . GLY A 1 112 ? 36.413 66.842 4.382 1.00 16.14 112 GLY A CA 1
ATOM 795 C C . GLY A 1 112 ? 35.418 67.247 3.313 1.00 22.97 112 GLY A C 1
ATOM 796 O O . GLY A 1 112 ? 35.059 68.421 3.192 1.00 22.47 112 GLY A O 1
ATOM 797 N N . TYR A 1 113 ? 34.956 66.277 2.520 1.00 25.94 113 TYR A N 1
ATOM 798 C CA . TYR A 1 113 ? 33.955 66.577 1.502 1.00 30.80 113 TYR A CA 1
ATOM 799 C C . TYR A 1 113 ? 32.643 67.036 2.123 1.00 25.92 113 TYR A C 1
ATOM 800 O O . TYR A 1 113 ? 31.925 67.843 1.523 1.00 20.94 113 TYR A O 1
ATOM 809 N N . ALA A 1 114 ? 32.317 66.544 3.321 1.00 19.75 114 ALA A N 1
ATOM 810 C CA . ALA A 1 114 ? 31.089 66.970 3.984 1.00 21.83 114 ALA A CA 1
ATOM 811 C C . ALA A 1 114 ? 31.147 68.443 4.366 1.00 25.88 114 ALA A C 1
ATOM 812 O O . ALA A 1 114 ? 30.172 69.179 4.170 1.00 26.04 114 ALA A O 1
ATOM 814 N N . TYR A 1 115 ? 32.280 68.894 4.913 1.00 20.77 115 TYR A N 1
ATOM 815 C CA . TYR A 1 115 ? 32.401 70.294 5.307 1.00 22.90 115 TYR A CA 1
ATOM 816 C C . TYR A 1 115 ? 32.540 71.214 4.102 1.00 23.41 115 TYR A C 1
ATOM 817 O O . TYR A 1 115 ? 32.114 72.374 4.159 1.00 23.26 115 TYR A O 1
ATOM 826 N N . GLU A 1 116 ? 33.130 70.725 3.008 1.00 16.48 116 GLU A N 1
ATOM 827 C CA . GLU A 1 116 ? 33.303 71.569 1.830 1.00 25.17 116 GLU A CA 1
ATOM 828 C C . GLU A 1 116 ? 31.962 71.947 1.213 1.00 34.70 116 GLU A C 1
ATOM 829 O O . GLU A 1 116 ? 31.743 73.111 0.857 1.00 38.01 116 GLU A O 1
ATOM 835 N N A GLU A 1 117 ? 31.053 70.982 1.080 0.45 35.31 117 GLU A N 1
ATOM 836 N N B GLU A 1 117 ? 31.053 70.983 1.078 0.55 34.84 117 GLU A N 1
ATOM 837 C CA A GLU A 1 117 ? 29.747 71.227 0.485 0.45 40.42 117 GLU A CA 1
ATOM 838 C CA B GLU A 1 117 ? 29.746 71.232 0.485 0.55 40.48 117 GLU A CA 1
ATOM 839 C C A GLU A 1 117 ? 28.660 71.505 1.514 0.45 37.28 117 GLU A C 1
ATOM 840 C C B GLU A 1 117 ? 28.662 71.516 1.516 0.55 37.13 117 GLU A C 1
ATOM 841 O O A GLU A 1 117 ? 27.561 71.919 1.132 0.45 40.45 117 GLU A O 1
ATOM 842 O O B GLU A 1 117 ? 27.567 71.942 1.136 0.55 40.75 117 GLU A O 1
ATOM 853 N N . GLY A 1 118 ? 28.935 71.294 2.797 1.00 27.70 118 GLY A N 1
ATOM 854 C CA . GLY A 1 118 ? 27.926 71.496 3.818 1.00 25.22 118 GLY A CA 1
ATOM 855 C C . GLY A 1 118 ? 26.873 70.410 3.871 1.00 30.36 118 GLY A C 1
ATOM 856 O O . GLY A 1 118 ? 25.692 70.707 4.092 1.00 25.39 118 GLY A O 1
ATOM 857 N N . ALA A 1 119 ? 27.265 69.153 3.670 1.00 20.90 119 ALA A N 1
ATOM 858 C CA . ALA A 1 119 ? 26.338 68.025 3.688 1.00 25.80 119 ALA A CA 1
ATOM 859 C C . ALA A 1 119 ? 26.383 67.377 5.068 1.00 29.39 119 ALA A C 1
ATOM 860 O O . ALA A 1 119 ? 27.380 66.744 5.431 1.00 27.38 119 ALA A O 1
ATOM 862 N N . GLY A 1 120 ? 25.302 67.535 5.834 1.00 24.31 120 GLY A N 1
ATOM 863 C CA . GLY A 1 120 ? 25.239 67.038 7.193 1.00 21.23 120 GLY A CA 1
ATOM 864 C C . GLY A 1 120 ? 25.936 67.898 8.222 1.00 26.10 120 GLY A C 1
ATOM 865 O O . GLY A 1 120 ? 25.816 67.621 9.423 1.00 31.51 120 GLY A O 1
ATOM 866 N N . VAL A 1 121 ? 26.662 68.926 7.794 1.00 21.76 121 VAL A N 1
ATOM 867 C CA . VAL A 1 121 ? 27.367 69.844 8.687 1.00 26.46 121 VAL A CA 1
ATOM 868 C C . VAL A 1 121 ? 27.293 71.242 8.096 1.00 23.61 121 VAL A C 1
ATOM 869 O O . VAL A 1 121 ? 27.033 71.413 6.897 1.00 21.44 121 VAL A O 1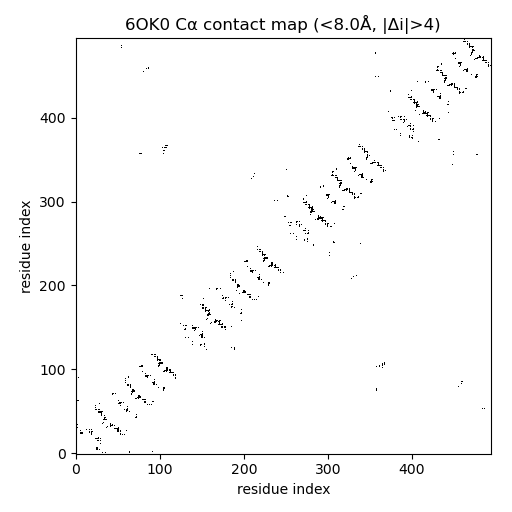
ATOM 873 N N . PRO A 1 122 ? 27.504 72.267 8.919 1.00 26.56 122 PRO A N 1
ATOM 874 C CA . PRO A 1 122 ? 27.654 73.621 8.370 1.00 18.00 122 PRO A CA 1
ATOM 875 C C . PRO A 1 122 ? 28.849 73.687 7.431 1.00 24.43 122 PRO A C 1
ATOM 876 O O . PRO A 1 122 ? 29.929 73.177 7.737 1.00 28.24 122 PRO A O 1
ATOM 880 N N . GLN A 1 123 ? 28.643 74.311 6.273 1.00 18.99 123 GLN A N 1
ATOM 881 C CA . GLN A 1 123 ? 29.717 74.443 5.297 1.00 20.60 123 GLN A CA 1
ATOM 882 C C . GLN A 1 123 ? 30.876 75.235 5.889 1.00 23.34 123 GLN A C 1
ATOM 883 O O . GLN A 1 123 ? 30.692 76.343 6.400 1.00 27.53 123 GLN A O 1
ATOM 889 N N . ASP A 1 124 ? 32.074 74.657 5.823 1.00 22.26 124 ASP A N 1
ATOM 890 C CA . ASP A 1 124 ? 33.261 75.274 6.409 1.00 21.08 124 ASP A CA 1
ATOM 891 C C . ASP A 1 124 ? 34.476 74.780 5.636 1.00 25.19 124 ASP A C 1
ATOM 892 O O . ASP A 1 124 ? 34.876 73.622 5.786 1.00 23.33 124 ASP A O 1
ATOM 897 N N . ALA A 1 125 ? 35.060 75.659 4.816 1.00 23.82 125 ALA A N 1
ATOM 898 C CA . ALA A 1 125 ? 36.217 75.271 4.015 1.00 26.54 125 ALA A CA 1
ATOM 899 C C . ALA A 1 125 ? 37.440 74.990 4.880 1.00 28.45 125 ALA A C 1
ATOM 900 O O . ALA A 1 125 ? 38.233 74.099 4.554 1.00 27.31 125 ALA A O 1
ATOM 902 N N . ASP A 1 126 ? 37.612 75.732 5.977 1.00 22.52 126 ASP A N 1
ATOM 903 C CA . ASP A 1 126 ? 38.756 75.493 6.852 1.00 28.06 126 ASP A CA 1
ATOM 904 C C . ASP A 1 126 ? 38.614 74.176 7.605 1.00 26.32 126 ASP A C 1
ATOM 905 O O . ASP A 1 126 ? 39.602 73.457 7.799 1.00 26.79 126 ASP A O 1
ATOM 910 N N . LEU A 1 127 ? 37.398 73.842 8.045 1.00 22.76 127 LEU A N 1
ATOM 911 C CA . LEU A 1 127 ? 37.182 72.533 8.650 1.00 23.52 127 LEU A CA 1
ATOM 912 C C . LEU A 1 127 ? 37.285 71.421 7.616 1.00 22.26 127 LEU A C 1
ATOM 913 O O . LEU A 1 127 ? 37.700 70.305 7.948 1.00 25.46 127 LEU A O 1
ATOM 918 N N . ALA A 1 128 ? 36.920 71.705 6.363 1.00 16.05 128 ALA A N 1
ATOM 919 C CA . ALA A 1 128 ? 37.150 70.740 5.293 1.00 19.85 128 ALA A CA 1
ATOM 920 C C . ALA A 1 128 ? 38.636 70.453 5.132 1.00 21.88 128 ALA A C 1
ATOM 921 O O . ALA A 1 128 ? 39.042 69.293 5.001 1.00 24.20 128 ALA A O 1
ATOM 923 N N . ARG A 1 129 ? 39.462 71.501 5.149 1.00 18.36 129 ARG A N 1
ATOM 924 C CA . ARG A 1 129 ? 40.905 71.317 5.045 1.00 17.47 129 ARG A CA 1
ATOM 925 C C . ARG A 1 129 ? 41.458 70.561 6.245 1.00 17.83 129 ARG A C 1
ATOM 926 O O . ARG A 1 129 ? 42.384 69.754 6.101 1.00 28.28 129 ARG A O 1
ATOM 934 N N . TYR A 1 130 ? 40.908 70.809 7.437 1.00 19.70 130 TYR A N 1
ATOM 935 C CA . TYR A 1 130 ? 41.374 70.107 8.630 1.00 25.74 130 TYR A CA 1
ATOM 936 C C . TYR A 1 130 ? 41.242 68.597 8.467 1.00 14.56 130 TYR A C 1
ATOM 937 O O . TYR A 1 130 ? 42.178 67.845 8.763 1.00 23.14 130 TYR A O 1
ATOM 946 N N . TRP A 1 131 ? 40.081 68.133 7.999 1.00 20.67 131 TRP A N 1
ATOM 947 C CA . TRP A 1 131 ? 39.887 66.702 7.799 1.00 16.70 131 TRP A CA 1
ATOM 948 C C . TRP A 1 131 ? 40.594 66.199 6.548 1.00 19.69 131 TRP A C 1
ATOM 949 O O . TRP A 1 131 ? 41.079 65.062 6.533 1.00 21.82 131 TRP A O 1
ATOM 960 N N . PHE A 1 132 ? 40.664 67.021 5.497 1.00 19.52 132 PHE A N 1
ATOM 961 C CA . PHE A 1 132 ? 41.422 66.637 4.309 1.00 17.39 132 PHE A CA 1
ATOM 962 C C . PHE A 1 132 ? 42.894 66.421 4.640 1.00 22.35 132 PHE A C 1
ATOM 963 O O . PHE A 1 132 ? 43.502 65.442 4.191 1.00 26.17 132 PHE A O 1
ATOM 971 N N . ASP A 1 133 ? 43.480 67.320 5.425 1.00 20.82 133 ASP A N 1
ATOM 972 C CA . ASP A 1 133 ? 44.902 67.251 5.752 1.00 24.99 133 ASP A CA 1
ATOM 973 C C . ASP A 1 133 ? 45.208 66.104 6.708 1.00 20.03 133 ASP A C 1
ATOM 974 O O . ASP A 1 133 ? 46.303 65.545 6.683 1.00 28.41 133 ASP A O 1
ATOM 989 N N . ALA A 1 135 ? 43.848 63.107 6.619 1.00 26.72 135 ALA A N 1
ATOM 990 C CA . ALA A 1 135 ? 43.994 61.928 5.776 1.00 24.68 135 ALA A CA 1
ATOM 991 C C . ALA A 1 135 ? 45.284 62.002 4.964 1.00 26.64 135 ALA A C 1
ATOM 992 O O . ALA A 1 135 ? 45.911 60.981 4.684 1.00 29.42 135 ALA A O 1
ATOM 994 N N . ALA A 1 136 ? 45.676 63.224 4.590 1.00 24.85 136 ALA A N 1
ATOM 995 C CA . ALA A 1 136 ? 46.902 63.408 3.819 1.00 19.72 136 ALA A CA 1
ATOM 996 C C . ALA A 1 136 ? 48.140 63.076 4.640 1.00 22.02 136 ALA A C 1
ATOM 997 O O . ALA A 1 136 ? 49.129 62.576 4.092 1.00 33.30 136 ALA A O 1
ATOM 999 N N . ALA A 1 137 ? 48.108 63.348 5.946 1.00 28.15 137 ALA A N 1
ATOM 1000 C CA . ALA A 1 137 ? 49.259 63.073 6.797 1.00 34.78 137 ALA A CA 1
ATOM 1001 C C . ALA A 1 137 ? 49.533 61.583 6.939 1.00 37.15 137 ALA A C 1
ATOM 1002 O O . ALA A 1 137 ? 50.662 61.202 7.269 1.00 32.63 137 ALA A O 1
ATOM 1004 N N . GLN A 1 138 ? 48.534 60.734 6.696 1.00 26.47 138 GLN A N 1
ATOM 1005 C CA . GLN A 1 138 ? 48.717 59.292 6.791 1.00 41.64 138 GLN A CA 1
ATOM 1006 C C . GLN A 1 138 ? 49.315 58.678 5.532 1.00 53.48 138 GLN A C 1
ATOM 1007 O O . GLN A 1 138 ? 49.775 57.533 5.582 1.00 62.81 138 GLN A O 1
ATOM 1013 N N . GLY A 1 139 ? 49.321 59.398 4.414 1.00 48.69 139 GLY A N 1
ATOM 1014 C CA . GLY A 1 139 ? 49.866 58.870 3.177 1.00 53.16 139 GLY A CA 1
ATOM 1015 C C . GLY A 1 139 ? 51.381 58.914 3.108 1.00 55.35 139 GLY A C 1
ATOM 1016 O O . GLY A 1 139 ? 52.071 58.212 3.849 1.00 48.71 139 GLY A O 1
ATOM 1017 N N . ALA B 2 9 ? -0.323 67.540 -20.226 1.00 79.41 9 ALA B N 1
ATOM 1018 C CA . ALA B 2 9 ? 0.963 67.668 -20.902 1.00 81.56 9 ALA B CA 1
ATOM 1019 C C . ALA B 2 9 ? 1.972 68.398 -20.021 1.00 72.72 9 ALA B C 1
ATOM 1020 O O . ALA B 2 9 ? 1.652 69.427 -19.425 1.00 72.91 9 ALA B O 1
ATOM 1022 N N . PRO B 2 10 ? 3.189 67.869 -19.942 1.00 59.27 10 PRO B N 1
ATOM 1023 C CA . PRO B 2 10 ? 4.204 68.478 -19.081 1.00 53.02 10 PRO B CA 1
ATOM 1024 C C . PRO B 2 10 ? 4.804 69.734 -19.692 1.00 48.45 10 PRO B C 1
ATOM 1025 O O . PRO B 2 10 ? 4.926 69.873 -20.911 1.00 53.40 10 PRO B O 1
ATOM 1029 N N . VAL B 2 11 ? 5.178 70.659 -18.811 1.00 39.69 11 VAL B N 1
ATOM 1030 C CA . VAL B 2 11 ? 5.899 71.854 -19.231 1.00 41.45 11 VAL B CA 1
ATOM 1031 C C . VAL B 2 11 ? 7.409 71.626 -19.212 1.00 41.48 11 VAL B C 1
ATOM 1032 O O . VAL B 2 11 ? 8.137 72.231 -20.006 1.00 40.67 11 VAL B O 1
ATOM 1036 N N . ALA B 2 12 ? 7.891 70.746 -18.338 1.00 42.43 12 ALA B N 1
ATOM 1037 C CA . ALA B 2 12 ? 9.322 70.517 -18.207 1.00 45.30 12 ALA B CA 1
ATOM 1038 C C . ALA B 2 12 ? 9.875 69.795 -19.429 1.00 47.53 12 ALA B C 1
ATOM 1039 O O . ALA B 2 12 ? 9.224 68.919 -20.005 1.00 52.72 12 ALA B O 1
ATOM 1041 N N . VAL B 2 13 ? 11.088 70.172 -19.822 1.00 43.71 13 VAL B N 1
ATOM 1042 C CA . VAL B 2 13 ? 11.821 69.520 -20.900 1.00 46.74 13 VAL B CA 1
ATOM 1043 C C . VAL B 2 13 ? 13.201 69.182 -20.356 1.00 46.57 13 VAL B C 1
ATOM 1044 O O . VAL B 2 13 ? 14.028 70.079 -20.151 1.00 53.84 13 VAL B O 1
ATOM 1048 N N . THR B 2 14 ? 13.448 67.900 -20.111 1.00 40.24 14 THR B N 1
ATOM 1049 C CA . THR B 2 14 ? 14.722 67.458 -19.570 1.00 35.37 14 THR B CA 1
ATOM 1050 C C . THR B 2 14 ? 15.735 67.245 -20.690 1.00 37.67 14 THR B C 1
ATOM 1051 O O . THR B 2 14 ? 15.411 67.285 -21.879 1.00 46.08 14 THR B O 1
ATOM 1055 N N . SER B 2 15 ? 16.986 67.012 -20.292 1.00 37.41 15 SER B N 1
ATOM 1056 C CA . SER B 2 15 ? 18.030 66.687 -21.253 1.00 43.43 15 SER B CA 1
ATOM 1057 C C . SER B 2 15 ? 17.915 65.264 -21.784 1.00 39.49 15 SER B C 1
ATOM 1058 O O . SER B 2 15 ? 18.660 64.902 -22.701 1.00 50.59 15 SER B O 1
ATOM 1061 N N . TYR B 2 16 ? 17.009 64.454 -21.234 1.00 36.80 16 TYR B N 1
ATOM 1062 C CA . TYR B 2 16 ? 16.777 63.092 -21.693 1.00 41.11 16 TYR B CA 1
ATOM 1063 C C . TYR B 2 16 ? 15.502 62.966 -22.519 1.00 44.45 16 TYR B C 1
ATOM 1064 O O . TYR B 2 16 ? 14.944 61.868 -22.623 1.00 48.77 16 TYR B O 1
ATOM 1073 N N . ALA B 2 17 ? 15.030 64.067 -23.109 1.00 43.54 17 ALA B N 1
ATOM 1074 C CA . ALA B 2 17 ? 13.772 64.044 -23.846 1.00 42.81 17 ALA B CA 1
ATOM 1075 C C . ALA B 2 17 ? 13.850 63.211 -25.118 1.00 49.41 17 ALA B C 1
ATOM 1076 O O . ALA B 2 17 ? 12.815 62.728 -25.590 1.00 52.47 17 ALA B O 1
ATOM 1078 N N . GLN B 2 18 ? 15.044 63.029 -25.681 1.00 46.05 18 GLN B N 1
ATOM 1079 C CA . GLN B 2 18 ? 15.224 62.294 -26.927 1.00 43.43 18 GLN B CA 1
ATOM 1080 C C . GLN B 2 18 ? 16.118 61.073 -26.738 1.00 46.19 18 GLN B C 1
ATOM 1081 O O . GLN B 2 18 ? 16.776 60.625 -27.680 1.00 45.28 18 GLN B O 1
ATOM 1087 N N . GLN B 2 19 ? 16.148 60.522 -25.526 1.00 43.56 19 GLN B N 1
ATOM 1088 C CA . GLN B 2 19 ? 16.995 59.371 -25.265 1.00 43.22 19 GLN B CA 1
ATOM 1089 C C . GLN B 2 19 ? 16.163 58.095 -25.184 1.00 41.96 19 GLN B C 1
ATOM 1090 O O . GLN B 2 19 ? 14.966 58.145 -24.883 1.00 43.90 19 GLN B O 1
ATOM 1096 N N . PRO B 2 20 ? 16.769 56.939 -25.461 1.00 40.96 20 PRO B N 1
ATOM 1097 C CA . PRO B 2 20 ? 16.027 55.677 -25.354 1.00 51.02 20 PRO B CA 1
ATOM 1098 C C . PRO B 2 20 ? 15.534 55.440 -23.935 1.00 47.62 20 PRO B C 1
ATOM 1099 O O . PRO B 2 20 ? 16.117 55.922 -22.962 1.00 47.31 20 PRO B O 1
ATOM 1103 N N . LEU B 2 21 ? 14.440 54.680 -23.830 1.00 50.50 21 LEU B N 1
ATOM 1104 C CA . LEU B 2 21 ? 13.822 54.448 -22.529 1.00 55.23 21 LEU B CA 1
ATOM 1105 C C . LEU B 2 21 ? 14.770 53.726 -21.580 1.00 55.18 21 LEU B C 1
ATOM 1106 O O . LEU B 2 21 ? 14.876 54.090 -20.403 1.00 49.99 21 LEU B O 1
ATOM 1111 N N . LYS B 2 22 ? 15.472 52.703 -22.072 1.00 62.49 22 LYS B N 1
ATOM 1112 C CA . LYS B 2 22 ? 16.350 51.936 -21.196 1.00 64.27 22 LYS B CA 1
ATOM 1113 C C . LYS B 2 22 ? 17.544 52.761 -20.731 1.00 55.08 22 LYS B C 1
ATOM 1114 O O . LYS B 2 22 ? 18.049 52.547 -19.624 1.00 51.02 22 LYS B O 1
ATOM 1120 N N . LEU B 2 23 ? 18.006 53.705 -21.555 1.00 53.60 23 LEU B N 1
ATOM 1121 C CA . LEU B 2 23 ? 19.081 54.593 -21.126 1.00 57.19 23 LEU B CA 1
ATOM 1122 C C . LEU B 2 23 ? 18.624 55.499 -19.989 1.00 56.01 23 LEU B C 1
ATOM 1123 O O . LEU B 2 23 ? 19.383 55.756 -19.047 1.00 51.27 23 LEU B O 1
ATOM 1128 N N . VAL B 2 24 ? 17.385 55.990 -20.059 1.00 49.96 24 VAL B N 1
ATOM 1129 C CA . VAL B 2 24 ? 16.863 56.841 -18.996 1.00 46.06 24 VAL B CA 1
ATOM 1130 C C . VAL B 2 24 ? 16.639 56.030 -17.725 1.00 51.70 24 VAL B C 1
ATOM 1131 O O . VAL B 2 24 ? 16.841 56.529 -16.612 1.00 51.25 24 VAL B O 1
ATOM 1135 N N . GLN B 2 25 ? 16.230 54.766 -17.869 1.00 53.17 25 GLN B N 1
ATOM 1136 C CA . GLN B 2 25 ? 15.997 53.927 -16.697 1.00 46.46 25 GLN B CA 1
ATOM 1137 C C . GLN B 2 25 ? 17.288 53.639 -15.941 1.00 51.85 25 GLN B C 1
ATOM 1138 O O . GLN B 2 25 ? 17.266 53.509 -14.712 1.00 58.26 25 GLN B O 1
ATOM 1144 N N . GLU B 2 26 ? 18.416 53.534 -16.649 1.00 52.23 26 GLU B N 1
ATOM 1145 C CA . GLU B 2 26 ? 19.687 53.312 -15.968 1.00 55.21 26 GLU B CA 1
ATOM 1146 C C . GLU B 2 26 ? 20.154 54.572 -15.252 1.00 54.10 26 GLU B C 1
ATOM 1147 O O . GLU B 2 26 ? 20.630 54.505 -14.113 1.00 63.55 26 GLU B O 1
ATOM 1153 N N . LYS B 2 27 ? 20.030 55.730 -15.904 1.00 46.11 27 LYS B N 1
ATOM 1154 C CA . LYS B 2 27 ? 20.409 56.981 -15.259 1.00 53.14 27 LYS B CA 1
ATOM 1155 C C . LYS B 2 27 ? 19.488 57.298 -14.086 1.00 53.24 27 LYS B C 1
ATOM 1156 O O . LYS B 2 27 ? 19.937 57.830 -13.064 1.00 53.31 27 LYS B O 1
ATOM 1162 N N . ALA B 2 28 ? 18.198 56.973 -14.212 1.00 53.36 28 ALA B N 1
ATOM 1163 C CA . ALA B 2 28 ? 17.270 57.196 -13.108 1.00 47.61 28 ALA B CA 1
ATOM 1164 C C . ALA B 2 28 ? 17.593 56.303 -11.918 1.00 57.32 28 ALA B C 1
ATOM 1165 O O . ALA B 2 28 ? 17.400 56.710 -10.766 1.00 65.78 28 ALA B O 1
ATOM 1167 N N . SER B 2 29 ? 18.082 55.089 -12.172 1.00 64.45 29 SER B N 1
ATOM 1168 C CA . SER B 2 29 ? 18.541 54.208 -11.107 1.00 64.13 29 SER B CA 1
ATOM 1169 C C . SER B 2 29 ? 19.881 54.635 -10.523 1.00 61.28 29 SER B C 1
ATOM 1170 O O . SER B 2 29 ? 20.238 54.170 -9.436 1.00 63.82 29 SER B O 1
ATOM 1173 N N . ASP B 2 30 ? 20.625 55.503 -11.208 1.00 59.11 30 ASP B N 1
ATOM 1174 C CA . ASP B 2 30 ? 21.878 56.043 -10.696 1.00 60.71 30 ASP B CA 1
ATOM 1175 C C . ASP B 2 30 ? 21.687 57.335 -9.913 1.00 63.78 30 ASP B C 1
ATOM 1176 O O . ASP B 2 30 ? 22.675 58.006 -9.599 1.00 64.07 30 ASP B O 1
ATOM 1181 N N . GLY B 2 31 ? 20.447 57.702 -9.599 1.00 61.58 31 GLY B N 1
ATOM 1182 C CA . GLY B 2 31 ? 20.198 58.897 -8.819 1.00 58.20 31 GLY B CA 1
ATOM 1183 C C . GLY B 2 31 ? 20.298 60.194 -9.587 1.00 60.79 31 GLY B C 1
ATOM 1184 O O . GLY B 2 31 ? 20.660 61.222 -9.006 1.00 60.40 31 GLY B O 1
ATOM 1185 N N . ASP B 2 32 ? 19.991 60.180 -10.881 1.00 66.49 32 ASP B N 1
ATOM 1186 C CA . ASP B 2 32 ? 20.011 61.387 -11.695 1.00 66.27 32 ASP B CA 1
ATOM 1187 C C . ASP B 2 32 ? 18.646 62.061 -11.629 1.00 66.32 32 ASP B C 1
ATOM 1188 O O . ASP B 2 32 ? 17.623 61.436 -11.924 1.00 65.54 32 ASP B O 1
ATOM 1193 N N . GLY B 2 33 ? 18.638 63.338 -11.242 1.00 40.53 33 GLY B N 1
ATOM 1194 C CA . GLY B 2 33 ? 17.377 64.045 -11.087 1.00 36.95 33 GLY B CA 1
ATOM 1195 C C . GLY B 2 33 ? 16.650 64.257 -12.401 1.00 36.76 33 GLY B C 1
ATOM 1196 O O . GLY B 2 33 ? 15.431 64.078 -12.481 1.00 37.79 33 GLY B O 1
ATOM 1197 N N . SER B 2 34 ? 17.383 64.644 -13.448 1.00 39.38 34 SER B N 1
ATOM 1198 C CA . SER B 2 34 ? 16.754 64.865 -14.746 1.00 40.96 34 SER B CA 1
ATOM 1199 C C . SER B 2 34 ? 16.232 63.567 -15.347 1.00 40.49 34 SER B C 1
ATOM 1200 O O . SER B 2 34 ? 15.206 63.573 -16.037 1.00 41.68 34 SER B O 1
ATOM 1203 N N . ALA B 2 35 ? 16.919 62.450 -15.100 1.00 33.45 35 ALA B N 1
ATOM 1204 C CA . ALA B 2 35 ? 16.460 61.171 -15.629 1.00 30.71 35 ALA B CA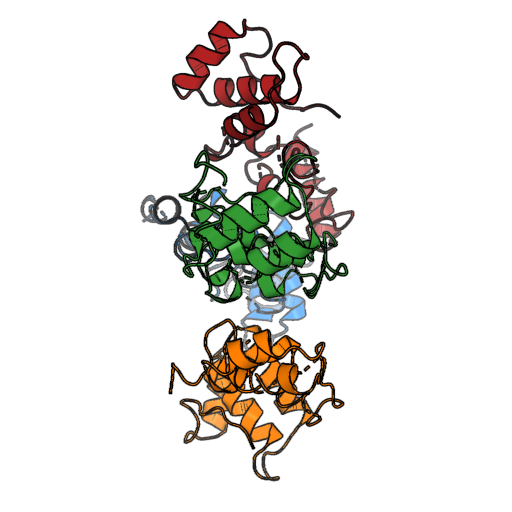 1
ATOM 1205 C C . ALA B 2 35 ? 15.231 60.674 -14.882 1.00 34.40 35 ALA B C 1
ATOM 1206 O O . ALA B 2 35 ? 14.318 60.102 -15.490 1.00 48.63 35 ALA B O 1
ATOM 1208 N N . GLU B 2 36 ? 15.191 60.877 -13.563 1.00 31.60 36 GLU B N 1
ATOM 1209 C CA . GLU B 2 36 ? 14.012 60.492 -12.793 1.00 36.86 36 GLU B CA 1
ATOM 1210 C C . GLU B 2 36 ? 12.794 61.303 -13.214 1.00 40.14 36 GLU B C 1
ATOM 1211 O O . GLU B 2 36 ? 11.685 60.765 -13.314 1.00 41.02 36 GLU B O 1
ATOM 1217 N N . LEU B 2 37 ? 12.981 62.600 -13.465 1.00 39.22 37 LEU B N 1
ATOM 1218 C CA . LEU B 2 37 ? 11.878 63.419 -13.954 1.00 31.80 37 LEU B CA 1
ATOM 1219 C C . LEU B 2 37 ? 11.439 62.976 -15.344 1.00 33.68 37 LEU B C 1
ATOM 1220 O O . LEU B 2 37 ? 10.239 62.862 -15.613 1.00 38.69 37 LEU B O 1
ATOM 1225 N N . GLU B 2 38 ? 12.399 62.716 -16.236 1.00 34.08 38 GLU B N 1
ATOM 1226 C CA . GLU B 2 38 ? 12.057 62.264 -17.581 1.00 35.66 38 GLU B CA 1
ATOM 1227 C C . GLU B 2 38 ? 11.340 60.921 -17.545 1.00 36.52 38 GLU B C 1
ATOM 1228 O O . GLU B 2 38 ? 10.382 60.699 -18.294 1.00 39.94 38 GLU B O 1
ATOM 1234 N N . LEU B 2 39 ? 11.789 60.012 -16.677 1.00 33.38 39 LEU B N 1
ATOM 1235 C CA . LEU B 2 39 ? 11.148 58.706 -16.575 1.00 35.70 39 LEU B CA 1
ATOM 1236 C C . LEU B 2 39 ? 9.715 58.835 -16.071 1.00 36.32 39 LEU B C 1
ATOM 1237 O O . LEU B 2 39 ? 8.828 58.092 -16.507 1.00 40.99 39 LEU B O 1
ATOM 1242 N N . GLY B 2 40 ? 9.469 59.777 -15.160 1.00 35.12 40 GLY B N 1
ATOM 1243 C CA . GLY B 2 40 ? 8.116 59.979 -14.670 1.00 37.30 40 GLY B CA 1
ATOM 1244 C C . GLY B 2 40 ? 7.213 60.629 -15.700 1.00 40.77 40 GLY B C 1
ATOM 1245 O O . GLY B 2 40 ? 6.031 60.289 -15.802 1.00 50.65 40 GLY B O 1
ATOM 1246 N N . LEU B 2 41 ? 7.753 61.572 -16.477 1.00 34.88 41 LEU B N 1
ATOM 1247 C CA . LEU B 2 41 ? 6.953 62.228 -17.506 1.00 35.75 41 LEU B CA 1
ATOM 1248 C C . LEU B 2 41 ? 6.514 61.248 -18.586 1.00 35.85 41 LEU B C 1
ATOM 1249 O O . LEU B 2 41 ? 5.424 61.393 -19.150 1.00 44.19 41 LEU B O 1
ATOM 1254 N N . ARG B 2 42 ? 7.342 60.246 -18.886 1.00 31.96 42 ARG B N 1
ATOM 1255 C CA . ARG B 2 42 ? 6.965 59.249 -19.882 1.00 37.64 42 ARG B CA 1
ATOM 1256 C C . ARG B 2 42 ? 5.942 58.265 -19.329 1.00 40.52 42 ARG B C 1
ATOM 1257 O O . ARG B 2 42 ? 5.011 57.871 -20.039 1.00 42.98 42 ARG B O 1
ATOM 1265 N N . TYR B 2 43 ? 6.097 57.857 -18.068 1.00 39.61 43 TYR B N 1
ATOM 1266 C CA . TYR B 2 43 ? 5.154 56.918 -17.473 1.00 41.54 43 TYR B CA 1
ATOM 1267 C C . TYR B 2 43 ? 3.783 57.537 -17.237 1.00 47.04 43 TYR B C 1
ATOM 1268 O O . TYR B 2 43 ? 2.789 56.805 -17.183 1.00 47.00 43 TYR B O 1
ATOM 1277 N N . VAL B 2 44 ? 3.702 58.856 -17.100 1.00 43.64 44 VAL B N 1
ATOM 1278 C CA . VAL B 2 44 ? 2.443 59.542 -16.822 1.00 40.55 44 VAL B CA 1
ATOM 1279 C C . VAL B 2 44 ? 1.790 60.058 -18.097 1.00 50.75 44 VAL B C 1
ATOM 1280 O O . VAL B 2 44 ? 0.598 59.845 -18.321 1.00 60.92 44 VAL B O 1
ATOM 1284 N N . PHE B 2 45 ? 2.557 60.737 -18.951 1.00 43.56 45 PHE B N 1
ATOM 1285 C CA . PHE B 2 45 ? 2.004 61.396 -20.126 1.00 47.89 45 PHE B CA 1
ATOM 1286 C C . PHE B 2 45 ? 2.352 60.713 -21.441 1.00 59.07 45 PHE B C 1
ATOM 1287 O O . PHE B 2 45 ? 1.769 61.067 -22.472 1.00 56.49 45 PHE B O 1
ATOM 1295 N N . GLY B 2 46 ? 3.272 59.754 -21.441 1.00 59.55 46 GLY B N 1
ATOM 1296 C CA . GLY B 2 46 ? 3.691 59.110 -22.667 1.00 68.88 46 GLY B CA 1
ATOM 1297 C C . GLY B 2 46 ? 2.613 58.219 -23.259 1.00 75.21 46 GLY B C 1
ATOM 1298 O O . GLY B 2 46 ? 1.484 58.127 -22.775 1.00 77.89 46 GLY B O 1
ATOM 1299 N N . SER B 2 47 ? 2.985 57.546 -24.345 1.00 72.95 47 SER B N 1
ATOM 1300 C CA . SER B 2 47 ? 2.069 56.643 -25.024 1.00 74.48 47 SER B CA 1
ATOM 1301 C C . SER B 2 47 ? 1.728 55.452 -24.132 1.00 76.80 47 SER B C 1
ATOM 1302 O O . SER B 2 47 ? 2.428 55.143 -23.162 1.00 74.09 47 SER B O 1
ATOM 1305 N N . ASP B 2 48 ? 0.631 54.773 -24.478 1.00 80.50 48 ASP B N 1
ATOM 1306 C CA . ASP B 2 48 ? 0.141 53.671 -23.658 1.00 80.47 48 ASP B CA 1
ATOM 1307 C C . ASP B 2 48 ? 1.082 52.473 -23.655 1.00 74.65 48 ASP B C 1
ATOM 1308 O O . ASP B 2 48 ? 0.953 51.606 -22.784 1.00 74.06 48 ASP B O 1
ATOM 1313 N N . GLY B 2 49 ? 2.019 52.400 -24.604 1.00 68.01 49 GLY B N 1
ATOM 1314 C CA . GLY B 2 49 ? 3.010 51.339 -24.566 1.00 64.15 49 GLY B CA 1
ATOM 1315 C C . GLY B 2 49 ? 3.974 51.475 -23.405 1.00 67.18 49 GLY B C 1
ATOM 1316 O O . GLY B 2 49 ? 4.549 50.482 -22.951 1.00 72.58 49 GLY B O 1
ATOM 1317 N N . VAL B 2 50 ? 4.160 52.696 -22.909 1.00 62.17 50 VAL B N 1
ATOM 1318 C CA . VAL B 2 50 ? 5.029 52.953 -21.766 1.00 59.73 50 VAL B CA 1
ATOM 1319 C C . VAL B 2 50 ? 4.278 53.545 -20.583 1.00 65.85 50 VAL B C 1
ATOM 1320 O O . VAL B 2 50 ? 4.869 53.683 -19.501 1.00 73.73 50 VAL B O 1
ATOM 1324 N N . LYS B 2 51 ? 2.998 53.873 -20.738 1.00 58.38 51 LYS B N 1
ATOM 1325 C CA . LYS B 2 51 ? 2.269 54.600 -19.707 1.00 54.07 51 LYS B CA 1
ATOM 1326 C C . LYS B 2 51 ? 2.104 53.754 -18.450 1.00 51.52 51 LYS B C 1
ATOM 1327 O O . LYS B 2 51 ? 1.730 52.579 -18.519 1.00 49.03 51 LYS B O 1
ATOM 1333 N N . ASN B 2 52 ? 2.392 54.362 -17.299 1.00 46.62 52 ASN B N 1
ATOM 1334 C CA . ASN B 2 52 ? 2.204 53.710 -16.001 1.00 37.51 52 ASN B CA 1
ATOM 1335 C C . ASN B 2 52 ? 2.134 54.840 -14.967 1.00 42.94 52 ASN B C 1
ATOM 1336 O O . ASN B 2 52 ? 3.148 55.215 -14.378 1.00 42.88 52 ASN B O 1
ATOM 1341 N N . VAL B 2 53 ? 0.924 55.369 -14.769 1.00 43.20 53 VAL B N 1
ATOM 1342 C CA . VAL B 2 53 ? 0.770 56.602 -13.993 1.00 42.30 53 VAL B CA 1
ATOM 1343 C C . VAL B 2 53 ? 1.211 56.442 -12.541 1.00 47.88 53 VAL B C 1
ATOM 1344 O O . VAL B 2 53 ? 1.969 57.297 -12.056 1.00 50.11 53 VAL B O 1
ATOM 1348 N N . PRO B 2 54 ? 0.784 55.411 -11.796 1.00 46.11 54 PRO B N 1
ATOM 1349 C CA . PRO B 2 54 ? 1.235 55.313 -10.395 1.00 39.72 54 PRO B CA 1
ATOM 1350 C C . PRO B 2 54 ? 2.747 55.262 -10.248 1.00 47.57 54 PRO B C 1
ATOM 1351 O O . PRO B 2 54 ? 3.297 55.896 -9.339 1.00 50.90 54 PRO B O 1
ATOM 1355 N N . LEU B 2 55 ? 3.437 54.528 -11.123 1.00 40.69 55 LEU B N 1
ATOM 1356 C CA . LEU B 2 55 ? 4.895 54.500 -11.069 1.00 34.43 55 LEU B CA 1
ATOM 1357 C C . LEU B 2 55 ? 5.499 55.822 -11.525 1.00 41.37 55 LEU B C 1
ATOM 1358 O O . LEU B 2 55 ? 6.537 56.241 -11.001 1.00 38.08 55 LEU B O 1
ATOM 1363 N N . GLY B 2 56 ? 4.865 56.492 -12.489 1.00 40.44 56 GLY B N 1
ATOM 1364 C CA . GLY B 2 56 ? 5.387 57.765 -12.956 1.00 35.21 56 GLY B CA 1
ATOM 1365 C C . GLY B 2 56 ? 5.292 58.858 -11.910 1.00 40.10 56 GLY B C 1
ATOM 1366 O O . GLY B 2 56 ? 6.205 59.678 -11.773 1.00 43.71 56 GLY B O 1
ATOM 1367 N N . VAL B 2 57 ? 4.184 58.894 -11.165 1.00 38.39 57 VAL B N 1
ATOM 1368 C CA . VAL B 2 57 ? 4.056 59.851 -10.071 1.00 31.37 57 VAL B CA 1
ATOM 1369 C C . VAL B 2 57 ? 5.126 59.599 -9.019 1.00 31.58 57 VAL B C 1
ATOM 1370 O O . VA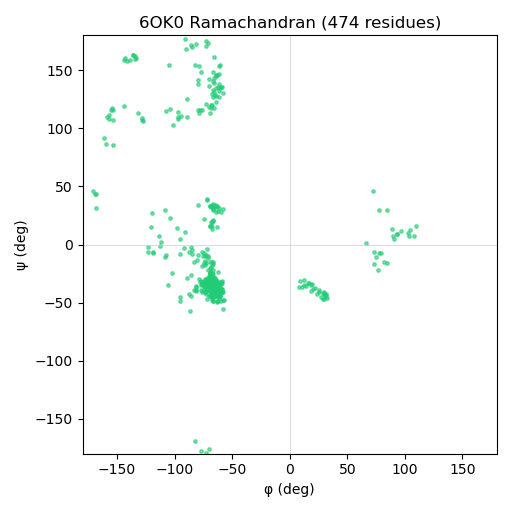L B 2 57 ? 5.631 60.540 -8.394 1.00 34.05 57 VAL B O 1
ATOM 1374 N N . SER B 2 58 ? 5.501 58.334 -8.817 1.00 38.14 58 SER B N 1
ATOM 1375 C CA . SER B 2 58 ? 6.575 58.020 -7.882 1.00 40.47 58 SER B CA 1
ATOM 1376 C C . SER B 2 58 ? 7.905 58.596 -8.354 1.00 38.15 58 SER B C 1
ATOM 1377 O O . SER B 2 58 ? 8.664 59.158 -7.557 1.00 38.29 58 SER B O 1
ATOM 1380 N N . TRP B 2 59 ? 8.203 58.471 -9.650 1.00 38.54 59 TRP B N 1
ATOM 1381 C CA . TRP B 2 59 ? 9.470 58.981 -10.167 1.00 26.98 59 TRP B CA 1
ATOM 1382 C C . TRP B 2 59 ? 9.501 60.504 -10.166 1.00 34.35 59 TRP B C 1
ATOM 1383 O O . TRP B 2 59 ? 10.535 61.106 -9.853 1.00 35.45 59 TRP B O 1
ATOM 1394 N N . ILE B 2 60 ? 8.384 61.145 -10.522 1.00 26.11 60 ILE B N 1
ATOM 1395 C CA . ILE B 2 60 ? 8.320 62.603 -10.475 1.00 26.46 60 ILE B CA 1
ATOM 1396 C C . ILE B 2 60 ? 8.488 63.093 -9.044 1.00 33.91 60 ILE B C 1
ATOM 1397 O O . ILE B 2 60 ? 9.150 64.106 -8.789 1.00 34.51 60 ILE B O 1
ATOM 1402 N N . ASN B 2 61 ? 7.901 62.373 -8.084 1.00 29.12 61 ASN B N 1
ATOM 1403 C CA . ASN B 2 61 ? 8.040 62.754 -6.683 1.00 37.21 61 ASN B CA 1
ATOM 1404 C C . ASN B 2 61 ? 9.482 62.611 -6.212 1.00 39.53 61 ASN B C 1
ATOM 1405 O O . ASN B 2 61 ? 9.969 63.438 -5.433 1.00 38.86 61 ASN B O 1
ATOM 1410 N N . LYS B 2 62 ? 10.181 61.569 -6.672 1.00 36.68 62 LYS B N 1
ATOM 1411 C CA . LYS B 2 62 ? 11.577 61.387 -6.284 1.00 35.24 62 LYS B CA 1
ATOM 1412 C C . LYS B 2 62 ? 12.443 62.536 -6.786 1.00 37.41 62 LYS B C 1
ATOM 1413 O O . LYS B 2 62 ? 13.368 62.975 -6.093 1.00 37.78 62 LYS B O 1
ATOM 1419 N N . ALA B 2 63 ? 12.159 63.037 -7.989 1.00 37.25 63 ALA B N 1
ATOM 1420 C CA . ALA B 2 63 ? 12.922 64.157 -8.526 1.00 30.47 63 ALA B CA 1
ATOM 1421 C C . ALA B 2 63 ? 12.525 65.478 -7.882 1.00 35.29 63 ALA B C 1
ATOM 1422 O O . ALA B 2 63 ? 13.370 66.367 -7.729 1.00 38.49 63 ALA B O 1
ATOM 1424 N N . ALA B 2 64 ? 11.254 65.626 -7.501 1.00 27.23 64 ALA B N 1
ATOM 1425 C CA . ALA B 2 64 ? 10.819 66.859 -6.854 1.00 31.39 64 ALA B CA 1
ATOM 1426 C C . ALA B 2 64 ? 11.347 66.962 -5.430 1.00 32.74 64 ALA B C 1
ATOM 1427 O O . ALA B 2 64 ? 11.617 68.068 -4.951 1.00 45.16 64 ALA B O 1
ATOM 1429 N N . LEU B 2 65 ? 11.503 65.829 -4.741 1.00 31.07 65 LEU B N 1
ATOM 1430 C CA . LEU B 2 65 ? 12.061 65.853 -3.395 1.00 32.03 65 LEU B CA 1
ATOM 1431 C C . LEU B 2 65 ? 13.539 66.219 -3.389 1.00 34.16 65 LEU B C 1
ATOM 1432 O O . LEU B 2 65 ? 14.076 66.559 -2.330 1.00 37.66 65 LEU B O 1
ATOM 1437 N N . LYS B 2 66 ? 14.207 66.160 -4.542 1.00 27.46 66 LYS B N 1
ATOM 1438 C CA . LYS B 2 66 ? 15.586 66.621 -4.639 1.00 31.93 66 LYS B CA 1
ATOM 1439 C C . LYS B 2 66 ? 15.693 68.136 -4.754 1.00 36.00 66 LYS B C 1
ATOM 1440 O O . LYS B 2 66 ? 16.805 68.670 -4.670 1.00 39.86 66 LYS B O 1
ATOM 1446 N N . GLY B 2 67 ? 14.578 68.835 -4.942 1.00 33.65 67 GLY B N 1
ATOM 1447 C CA . GLY B 2 67 ? 14.591 70.277 -5.049 1.00 32.89 67 GLY B CA 1
ATOM 1448 C C . GLY B 2 67 ? 14.683 70.821 -6.455 1.00 33.62 67 GLY B C 1
ATOM 1449 O O . GLY B 2 67 ? 14.878 72.032 -6.619 1.00 33.73 67 GLY B O 1
ATOM 1450 N N . ILE B 2 68 ? 14.552 69.975 -7.473 1.00 32.76 68 ILE B N 1
ATOM 1451 C CA . ILE B 2 68 ? 14.613 70.414 -8.865 1.00 27.84 68 ILE B CA 1
ATOM 1452 C C . ILE B 2 68 ? 13.361 71.228 -9.171 1.00 28.74 68 ILE B C 1
ATOM 1453 O O . ILE B 2 68 ? 12.244 70.696 -9.088 1.00 28.14 68 ILE B O 1
ATOM 1458 N N . PRO B 2 69 ? 13.495 72.508 -9.524 1.00 31.21 69 PRO B N 1
ATOM 1459 C CA . PRO B 2 69 ? 12.297 73.334 -9.750 1.00 30.87 69 PRO B CA 1
ATOM 1460 C C . PRO B 2 69 ? 11.405 72.822 -10.867 1.00 33.36 69 PRO B C 1
ATOM 1461 O O . PRO B 2 69 ? 10.182 72.998 -10.797 1.00 33.90 69 PRO B O 1
ATOM 1465 N N . GLN B 2 70 ? 11.976 72.195 -11.898 1.00 41.28 70 GLN B N 1
ATOM 1466 C CA . GLN B 2 70 ? 11.154 71.628 -12.963 1.00 44.31 70 GLN B CA 1
ATOM 1467 C C . GLN B 2 70 ? 10.294 70.483 -12.446 1.00 40.14 70 GLN B C 1
ATOM 1468 O O . GLN B 2 70 ? 9.124 70.357 -12.825 1.00 42.72 70 GLN B O 1
ATOM 1474 N N . ALA B 2 71 ? 10.857 69.636 -11.583 1.00 32.77 71 ALA B N 1
ATOM 1475 C CA . ALA B 2 71 ? 10.102 68.503 -11.061 1.00 27.14 71 ALA B CA 1
ATOM 1476 C C . ALA B 2 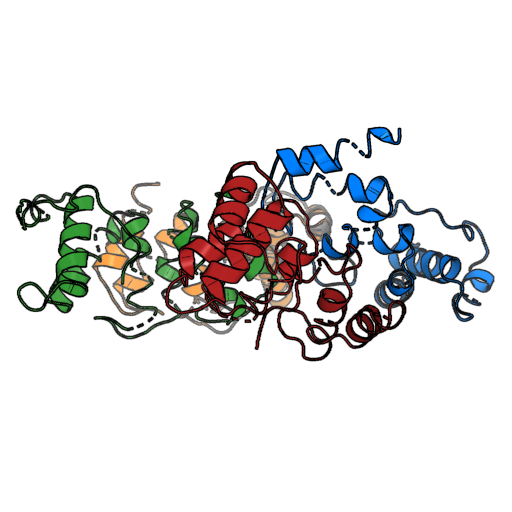71 ? 9.076 68.949 -10.028 1.00 29.19 71 ALA B C 1
ATOM 1477 O O . ALA B 2 71 ? 7.980 68.382 -9.951 1.00 28.92 71 ALA B O 1
ATOM 1479 N N . GLU B 2 72 ? 9.413 69.960 -9.222 1.00 32.04 72 GLU B N 1
ATOM 1480 C CA . GLU B 2 72 ? 8.453 70.484 -8.256 1.00 30.15 72 GLU B CA 1
ATOM 1481 C C . GLU B 2 72 ? 7.236 71.080 -8.949 1.00 27.97 72 GLU B C 1
ATOM 1482 O O . GLU B 2 72 ? 6.115 70.974 -8.437 1.00 30.01 72 GLU B O 1
ATOM 1488 N N . HIS B 2 73 ? 7.432 71.702 -10.114 1.00 20.53 73 HIS B N 1
ATOM 1489 C CA . HIS B 2 73 ? 6.305 72.271 -10.843 1.00 19.21 73 HIS B CA 1
ATOM 1490 C C . HIS B 2 73 ? 5.391 71.181 -11.387 1.00 24.32 73 HIS B C 1
ATOM 1491 O O . HIS B 2 73 ? 4.166 71.346 -11.413 1.00 31.40 73 HIS B O 1
ATOM 1498 N N . GLU B 2 74 ? 5.967 70.061 -11.829 1.00 24.03 74 GLU B N 1
ATOM 1499 C CA . GLU B 2 74 ? 5.146 68.976 -12.355 1.00 25.24 74 GLU B CA 1
ATOM 1500 C C . GLU B 2 74 ? 4.333 68.303 -11.257 1.00 22.62 74 GLU B C 1
ATOM 1501 O O . GLU B 2 74 ? 3.198 67.881 -11.503 1.00 35.19 74 GLU B O 1
ATOM 1515 N N . GLY B 2 76 ? 3.143 69.870 -8.676 1.00 26.02 76 GLY B N 1
ATOM 1516 C CA . GLY B 2 76 ? 2.031 70.788 -8.491 1.00 26.14 76 GLY B CA 1
ATOM 1517 C C . GLY B 2 76 ? 0.985 70.653 -9.579 1.00 28.14 76 GLY B C 1
ATOM 1518 O O . GLY B 2 76 ? -0.216 70.753 -9.316 1.00 34.66 76 GL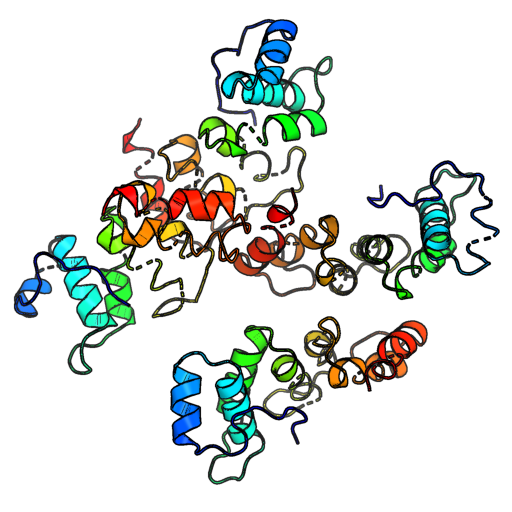Y B O 1
ATOM 1519 N N . SER B 2 77 ? 1.426 70.415 -10.817 1.00 28.91 77 SER B N 1
ATOM 1520 C CA . SER B 2 77 ? 0.484 70.239 -11.917 1.00 29.84 77 SER B CA 1
ATOM 1521 C C . SER B 2 77 ? -0.296 68.939 -11.789 1.00 25.95 77 SER B C 1
ATOM 1522 O O . SER B 2 77 ? -1.454 68.870 -12.218 1.00 31.11 77 SER B O 1
ATOM 1525 N N . LEU B 2 78 ? 0.314 67.901 -11.212 1.00 22.87 78 LEU B N 1
ATOM 1526 C CA . LEU B 2 78 ? -0.410 66.653 -10.994 1.00 27.21 78 LEU B CA 1
ATOM 1527 C C . LEU B 2 78 ? -1.554 66.853 -10.009 1.00 26.87 78 LEU B C 1
ATOM 1528 O O . LEU B 2 78 ? -2.672 66.376 -10.238 1.00 21.49 78 LEU B O 1
ATOM 1533 N N . TYR B 2 79 ? -1.298 67.566 -8.910 1.00 20.65 79 TYR B N 1
ATOM 1534 C CA . TYR B 2 79 ? -2.364 67.854 -7.957 1.00 23.23 79 TYR B CA 1
ATOM 1535 C C . TYR B 2 79 ? -3.379 68.827 -8.543 1.00 31.36 79 TYR B C 1
ATOM 1536 O O . TYR B 2 79 ? -4.582 68.713 -8.278 1.00 36.45 79 TYR B O 1
ATOM 1545 N N . LEU B 2 80 ? -2.915 69.790 -9.342 1.00 24.68 80 LEU B N 1
ATOM 1546 C CA . LEU B 2 80 ? -3.823 70.781 -9.911 1.00 26.99 80 LEU B CA 1
ATOM 1547 C C . LEU B 2 80 ? -4.774 70.149 -10.920 1.00 33.59 80 LEU B C 1
ATOM 1548 O O . LEU B 2 80 ? -5.941 70.547 -11.015 1.00 36.32 80 LEU B O 1
ATOM 1561 N N . GLY B 2 82 ? -5.266 66.715 -11.130 1.00 40.73 82 GLY B N 1
ATOM 1562 C CA . GLY B 2 82 ? -5.750 65.444 -10.630 1.00 36.39 82 GLY B CA 1
ATOM 1563 C C . GLY B 2 82 ? -5.275 64.260 -11.447 1.00 34.40 82 GLY B C 1
ATOM 1564 O O . GLY B 2 82 ? -6.068 63.377 -11.789 1.00 38.08 82 GLY B O 1
ATOM 1565 N N . ILE B 2 83 ? -3.983 64.230 -11.766 1.00 41.86 83 ILE B N 1
ATOM 1566 C CA . ILE B 2 83 ? -3.377 63.164 -12.558 1.00 43.42 83 ILE B CA 1
ATOM 1567 C C . ILE B 2 83 ? -2.523 62.316 -11.626 1.00 43.41 83 ILE B C 1
ATOM 1568 O O . ILE B 2 83 ? -1.526 62.799 -11.074 1.00 41.68 83 ILE B O 1
ATOM 1573 N N . GLY B 2 84 ? -2.910 61.051 -11.452 1.00 39.49 84 GLY B N 1
ATOM 1574 C CA . GLY B 2 84 ? -2.232 60.157 -10.537 1.00 35.07 84 GLY B CA 1
ATOM 1575 C C . GLY B 2 84 ? -2.542 60.382 -9.074 1.00 40.37 84 GLY B C 1
ATOM 1576 O O . GLY B 2 84 ? -2.353 59.464 -8.266 1.00 51.60 84 GLY B O 1
ATOM 1577 N N . VAL B 2 85 ? -3.007 61.574 -8.705 1.00 36.70 85 VAL B N 1
ATOM 1578 C CA . VAL B 2 85 ? -3.421 61.894 -7.348 1.00 31.23 85 VAL B CA 1
ATOM 1579 C C . VAL B 2 85 ? -4.755 62.622 -7.428 1.00 29.08 85 VAL B C 1
ATOM 1580 O O . VAL B 2 85 ? -5.134 63.156 -8.472 1.00 41.87 85 VAL B O 1
ATOM 1584 N N . ALA B 2 86 ? -5.472 62.634 -6.308 1.00 31.43 86 ALA B N 1
ATOM 1585 C CA . ALA B 2 86 ? -6.731 63.364 -6.249 1.00 30.55 86 ALA B CA 1
ATOM 1586 C C . ALA B 2 86 ? -6.475 64.860 -6.390 1.00 35.18 86 ALA B C 1
ATOM 1587 O O . ALA B 2 86 ? -5.473 65.383 -5.893 1.00 38.25 86 ALA B O 1
ATOM 1589 N N . GLN B 2 87 ? -7.385 65.545 -7.080 1.00 29.23 87 GLN B N 1
ATOM 1590 C CA . GLN B 2 87 ? -7.195 66.961 -7.375 1.00 30.25 87 GLN B CA 1
ATOM 1591 C C . GLN B 2 87 ? -7.172 67.776 -6.089 1.00 31.43 87 GLN B C 1
ATOM 1592 O O . GLN B 2 87 ? -8.008 67.585 -5.201 1.00 34.18 87 GLN B O 1
ATOM 1598 N N . SER B 2 88 ? -6.208 68.690 -5.993 1.00 27.88 88 SER B N 1
ATOM 1599 C CA . SER B 2 88 ? -6.036 69.503 -4.793 1.00 24.29 88 SER B CA 1
ATOM 1600 C C . SER B 2 88 ? -5.356 70.808 -5.172 1.00 23.29 88 SER B C 1
ATOM 1601 O O . SER B 2 88 ? -4.219 70.797 -5.653 1.00 27.45 88 SER B O 1
ATOM 1604 N N . ASN B 2 89 ? -6.052 71.927 -4.961 1.00 23.10 89 ASN B N 1
ATOM 1605 C CA . ASN B 2 89 ? -5.421 73.228 -5.151 1.00 20.99 89 ASN B CA 1
ATOM 1606 C C . ASN B 2 89 ? -4.431 73.530 -4.037 1.00 26.04 89 ASN B C 1
ATOM 1607 O O . ASN B 2 89 ? -3.419 74.199 -4.272 1.00 31.76 89 ASN B O 1
ATOM 1612 N N . VAL B 2 90 ? -4.705 73.044 -2.825 1.00 18.07 90 VAL B N 1
ATOM 1613 C CA . VAL B 2 90 ? -3.819 73.302 -1.695 1.00 20.37 90 VAL B CA 1
ATOM 1614 C C . VAL B 2 90 ? -2.474 72.615 -1.897 1.00 24.48 90 VAL B C 1
ATOM 1615 O O . VAL B 2 90 ? -1.416 73.208 -1.653 1.00 25.25 90 VAL B O 1
ATOM 1627 N N . ALA B 2 92 ? -1.290 71.616 -4.806 1.00 17.74 92 ALA B N 1
ATOM 1628 C CA . ALA B 2 92 ? -0.679 72.235 -5.977 1.00 26.31 92 ALA B CA 1
ATOM 1629 C C . ALA B 2 92 ? 0.065 73.509 -5.595 1.00 32.42 92 ALA B C 1
ATOM 1630 O O . ALA B 2 92 ? 1.168 73.764 -6.092 1.00 34.46 92 ALA B O 1
ATOM 1632 N N . VAL B 2 93 ? -0.522 74.317 -4.710 1.00 28.72 93 VAL B N 1
ATOM 1633 C CA . VAL B 2 93 ? 0.139 75.537 -4.258 1.00 19.74 93 VAL B CA 1
ATOM 1634 C C . VAL B 2 93 ? 1.403 75.203 -3.476 1.00 24.90 93 VAL B C 1
ATOM 1635 O O . VAL B 2 93 ? 2.432 75.875 -3.617 1.00 31.30 93 VAL B O 1
ATOM 1639 N N . ALA B 2 94 ? 1.351 74.153 -2.651 1.00 19.84 94 ALA B N 1
ATOM 1640 C CA . ALA B 2 94 ? 2.507 73.786 -1.839 1.00 14.17 94 ALA B CA 1
ATOM 1641 C C . ALA B 2 94 ? 3.716 73.457 -2.707 1.00 21.79 94 ALA B C 1
ATOM 1642 O O . ALA B 2 94 ? 4.850 73.806 -2.361 1.00 19.73 94 ALA B O 1
ATOM 1644 N N . TRP B 2 95 ? 3.495 72.789 -3.841 1.00 22.33 95 TRP B N 1
ATOM 1645 C CA . TRP B 2 95 ? 4.599 72.476 -4.741 1.00 17.13 95 TRP B CA 1
ATOM 1646 C C . TRP B 2 95 ? 4.954 73.661 -5.631 1.00 21.17 95 TRP B C 1
ATOM 1647 O O . TRP B 2 95 ? 6.136 73.911 -5.890 1.00 20.65 95 TRP B O 1
ATOM 1658 N N . TYR B 2 96 ? 3.945 74.391 -6.114 1.00 17.15 96 TYR B N 1
ATOM 1659 C CA . TYR B 2 96 ? 4.207 75.554 -6.958 1.00 20.43 96 TYR B CA 1
ATOM 1660 C C . TYR B 2 96 ? 5.012 76.609 -6.212 1.00 25.25 96 TYR B C 1
ATOM 1661 O O . TYR B 2 96 ? 5.889 77.258 -6.794 1.00 25.98 96 TYR B O 1
ATOM 1670 N N . ARG B 2 97 ? 4.728 76.794 -4.928 1.00 18.73 97 ARG B N 1
ATOM 1671 C CA . ARG B 2 97 ? 5.378 77.825 -4.129 1.00 20.36 97 ARG B CA 1
ATOM 1672 C C . ARG B 2 97 ? 6.876 77.574 -3.979 1.00 23.36 97 ARG B C 1
ATOM 1673 O O . ARG B 2 97 ? 7.664 78.516 -3.957 1.00 25.38 97 ARG B O 1
ATOM 1692 N N . ALA B 2 99 ? 8.923 75.921 -6.160 1.00 23.97 99 ALA B N 1
ATOM 1693 C CA . ALA B 2 99 ? 9.599 76.171 -7.426 1.00 24.01 99 ALA B CA 1
ATOM 1694 C C . ALA B 2 99 ? 9.565 77.653 -7.783 1.00 27.46 99 ALA B C 1
ATOM 1695 O O . ALA B 2 99 ? 10.512 78.179 -8.367 1.00 24.88 99 ALA B O 1
ATOM 1697 N N . ALA B 2 100 ? 8.465 78.322 -7.429 1.00 22.87 100 ALA B N 1
ATOM 1698 C CA . ALA B 2 100 ? 8.346 79.747 -7.721 1.00 24.04 100 ALA B CA 1
ATOM 1699 C C . ALA B 2 100 ? 9.317 80.567 -6.882 1.00 25.78 100 ALA B C 1
ATOM 1700 O O . ALA B 2 100 ? 9.885 81.552 -7.367 1.00 27.40 100 ALA B O 1
ATOM 1702 N N . ILE B 2 101 ? 9.517 80.179 -5.619 1.00 24.62 101 ILE B N 1
ATOM 1703 C CA . ILE B 2 101 ? 10.479 80.877 -4.772 1.00 21.00 101 ILE B CA 1
ATOM 1704 C C . ILE B 2 101 ? 11.899 80.644 -5.274 1.00 26.04 101 ILE B C 1
ATOM 1705 O O . ILE B 2 101 ? 12.757 81.529 -5.162 1.00 27.63 101 ILE B O 1
ATOM 1710 N N . GLN B 2 102 ? 12.169 79.475 -5.859 1.00 21.38 102 GLN B N 1
ATOM 1711 C CA . GLN B 2 102 ? 13.470 79.226 -6.468 1.00 27.87 102 GLN B CA 1
ATOM 1712 C C . GLN B 2 102 ? 13.654 79.964 -7.789 1.00 32.24 102 GLN B C 1
ATOM 1713 O O . GLN B 2 102 ? 14.772 79.986 -8.312 1.00 42.68 102 GLN B O 1
ATOM 1719 N N . GLY B 2 103 ? 12.598 80.557 -8.338 1.00 31.37 103 GLY B N 1
ATOM 1720 C CA . GLY B 2 103 ? 12.706 81.354 -9.541 1.00 37.48 103 GLY B CA 1
ATOM 1721 C C . GLY B 2 103 ? 12.195 80.716 -10.814 1.00 33.70 103 GLY B C 1
ATOM 1722 O O . GLY B 2 103 ? 12.472 81.242 -11.898 1.00 33.41 103 GLY B O 1
ATOM 1723 N N . TYR B 2 104 ? 11.461 79.610 -10.725 1.00 29.65 104 TYR B N 1
ATOM 1724 C CA . TYR B 2 104 ? 10.947 78.936 -11.911 1.00 26.68 104 TYR B CA 1
ATOM 1725 C C . TYR B 2 104 ? 9.729 79.690 -12.432 1.00 33.03 104 TYR B C 1
ATOM 1726 O O . TYR B 2 104 ? 8.700 79.766 -11.752 1.00 37.58 104 TYR B O 1
ATOM 1735 N N . ALA B 2 105 ? 9.848 80.241 -13.640 1.00 34.89 105 ALA B N 1
ATOM 1736 C CA . ALA B 2 105 ? 8.797 81.104 -14.172 1.00 33.16 105 ALA B CA 1
ATOM 1737 C C . ALA B 2 105 ? 7.446 80.413 -14.339 1.00 34.06 105 ALA B C 1
ATOM 1738 O O . ALA B 2 105 ? 6.426 81.042 -14.008 1.00 33.48 105 ALA B O 1
ATOM 1740 N N . PRO B 2 106 ? 7.346 79.176 -14.845 1.00 35.24 106 PRO B N 1
ATOM 1741 C CA . PRO B 2 106 ? 6.016 78.547 -14.932 1.00 32.15 106 PRO B CA 1
ATOM 1742 C C . PRO B 2 106 ? 5.323 78.403 -13.588 1.00 24.35 106 PRO B C 1
ATOM 1743 O O . PRO B 2 106 ? 4.091 78.492 -13.526 1.00 41.95 106 PRO B O 1
ATOM 1747 N N . SER B 2 107 ? 6.074 78.185 -12.506 1.00 23.34 107 SER B N 1
ATOM 1748 C CA . SER B 2 107 ? 5.463 78.116 -11.184 1.00 25.89 107 SER B CA 1
ATOM 1749 C C . SER B 2 107 ? 5.087 79.493 -10.658 1.00 30.47 107 SER B C 1
ATOM 1750 O O . SER B 2 107 ? 4.098 79.623 -9.929 1.00 31.86 107 SER B O 1
ATOM 1753 N N . GLN B 2 108 ? 5.861 80.525 -11.004 1.00 24.69 108 GLN B N 1
ATOM 1754 C CA . GLN B 2 108 ? 5.490 81.882 -10.620 1.00 24.84 108 GLN B CA 1
ATOM 1755 C C . GLN B 2 108 ? 4.189 82.300 -11.293 1.00 31.71 108 GLN B C 1
ATOM 1756 O O . GLN B 2 108 ? 3.338 82.948 -10.672 1.00 31.86 108 GLN B O 1
ATOM 1762 N N . THR B 2 109 ? 4.012 81.928 -12.562 1.00 29.84 109 THR B N 1
ATOM 1763 C CA . THR B 2 109 ? 2.750 82.198 -13.242 1.00 29.95 109 THR B CA 1
ATOM 1764 C C . THR B 2 109 ? 1.607 81.418 -12.603 1.00 34.20 109 THR B C 1
ATOM 1765 O O . THR B 2 109 ? 0.491 81.935 -12.473 1.00 35.35 109 THR B O 1
ATOM 1769 N N . ALA B 2 110 ? 1.869 80.176 -12.188 1.00 28.09 110 ALA B N 1
ATOM 1770 C CA . ALA B 2 110 ? 0.828 79.373 -11.553 1.00 30.93 110 ALA B CA 1
ATOM 1771 C C . ALA B 2 110 ? 0.427 79.954 -10.203 1.00 33.25 110 ALA B C 1
ATOM 1772 O O . ALA B 2 110 ? -0.751 79.915 -9.830 1.00 35.08 110 ALA B O 1
ATOM 1782 N N . GLY B 2 112 ? 0.551 83.071 -9.524 1.00 29.56 112 GLY B N 1
ATOM 1783 C CA . GLY B 2 112 ? -0.198 84.276 -9.837 1.00 25.73 112 GLY B CA 1
ATOM 1784 C C . GLY B 2 112 ? -1.674 84.002 -10.047 1.00 31.34 112 GLY B C 1
ATOM 1785 O O . GLY B 2 112 ? -2.528 84.757 -9.575 1.00 37.52 112 GLY B O 1
ATOM 1786 N N . TYR B 2 113 ? -1.997 82.918 -10.756 1.00 31.52 113 TYR B N 1
ATOM 1787 C CA . TYR B 2 113 ? -3.396 82.553 -10.947 1.00 33.41 113 TYR B CA 1
ATOM 1788 C C . TYR B 2 113 ? -4.027 82.053 -9.656 1.00 34.56 113 TYR B C 1
ATOM 1789 O O . TYR B 2 113 ? -5.214 82.299 -9.417 1.00 34.03 113 TYR B O 1
ATOM 1798 N N . ALA B 2 114 ? -3.259 81.354 -8.817 1.00 31.17 114 ALA B N 1
ATOM 1799 C CA . ALA B 2 114 ? -3.807 80.849 -7.562 1.00 31.35 114 ALA B CA 1
ATOM 1800 C C . ALA B 2 114 ? -4.245 81.990 -6.653 1.00 33.71 114 ALA B C 1
ATOM 1801 O O . ALA B 2 114 ? -5.287 81.902 -5.993 1.00 34.14 114 ALA B O 1
ATOM 1803 N N . TYR B 2 115 ? -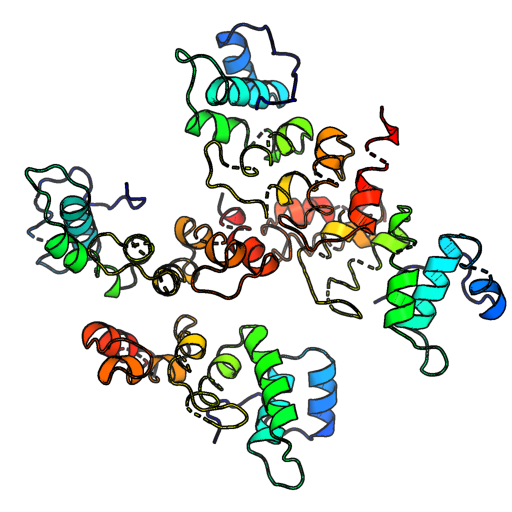3.463 83.071 -6.605 1.00 30.65 115 TYR B N 1
ATOM 1804 C CA . TYR B 2 115 ? -3.834 84.216 -5.782 1.00 34.16 115 TYR B CA 1
ATOM 1805 C C . TYR B 2 115 ? -4.902 85.079 -6.442 1.00 40.26 115 TYR B C 1
ATOM 1806 O O . TYR B 2 115 ? -5.694 85.716 -5.739 1.00 44.40 115 TYR B O 1
ATOM 1815 N N . GLU B 2 116 ? -4.941 85.116 -7.776 1.00 32.65 116 GLU B N 1
ATOM 1816 C CA . GLU B 2 116 ? -5.888 85.995 -8.454 1.00 39.98 116 GLU B CA 1
ATOM 1817 C C . GLU B 2 116 ? -7.323 85.510 -8.294 1.00 42.35 116 GLU B C 1
ATOM 1818 O O . GLU B 2 116 ? -8.256 86.320 -8.336 1.00 47.33 116 GLU B O 1
ATOM 1824 N N . GLU B 2 117 ? -7.521 84.207 -8.102 1.00 40.63 117 GLU B N 1
ATOM 1825 C CA . GLU B 2 117 ? -8.855 83.639 -7.974 1.00 49.26 117 GLU B CA 1
ATOM 1826 C C . GLU B 2 117 ? -9.062 82.875 -6.675 1.00 45.74 117 GLU B C 1
ATOM 1827 O O . GLU B 2 117 ? -10.168 82.374 -6.439 1.00 42.28 117 GLU B O 1
ATOM 1833 N N . GLY B 2 118 ? -8.040 82.767 -5.830 1.00 43.29 118 GLY B N 1
ATOM 1834 C CA . GLY B 2 118 ? -8.189 82.110 -4.547 1.00 41.68 118 GLY B CA 1
ATOM 1835 C C . GLY B 2 118 ? -8.321 80.603 -4.627 1.00 39.69 118 GLY B C 1
ATOM 1836 O O . GLY B 2 118 ? -9.189 80.016 -3.973 1.00 45.96 118 GLY B O 1
ATOM 1837 N N . ALA B 2 119 ? -7.466 79.962 -5.421 1.00 39.97 119 ALA B N 1
ATOM 1838 C CA . ALA B 2 119 ? -7.466 78.509 -5.577 1.00 39.50 119 ALA B CA 1
ATOM 1839 C C . ALA B 2 119 ? -6.325 77.942 -4.738 1.00 38.60 119 ALA B C 1
ATOM 1840 O O . ALA B 2 119 ? -5.157 78.012 -5.129 1.00 30.61 119 ALA B O 1
ATOM 1842 N N . GLY B 2 120 ? -6.668 77.373 -3.581 1.00 36.32 120 GLY B N 1
ATOM 1843 C CA . GLY B 2 120 ? -5.684 76.869 -2.648 1.00 36.52 120 GLY B CA 1
ATOM 1844 C C . GLY B 2 120 ? -5.104 77.905 -1.713 1.00 41.08 120 GLY B C 1
ATOM 1845 O O . GLY B 2 120 ? -4.492 77.535 -0.703 1.00 42.07 120 GLY B O 1
ATOM 1846 N N . VAL B 2 121 ? -5.273 79.187 -2.015 1.00 41.24 121 VAL B N 1
ATOM 1847 C CA . VAL B 2 121 ? -4.799 80.274 -1.162 1.00 37.50 121 VAL B CA 1
ATOM 1848 C C . VAL B 2 121 ? -5.918 81.299 -1.045 1.00 35.66 121 VAL B C 1
ATOM 1849 O O . VAL B 2 121 ? -6.865 81.295 -1.848 1.00 38.86 121 VAL B O 1
ATOM 1853 N N . PRO B 2 122 ? -5.855 82.178 -0.046 1.00 41.30 122 PRO B N 1
ATOM 1854 C CA . PRO B 2 122 ? -6.805 83.295 -0.007 1.00 43.15 122 PRO B CA 1
ATOM 1855 C C . PRO B 2 122 ? -6.572 84.238 -1.176 1.00 38.12 122 PRO B C 1
ATOM 1856 O O . PRO B 2 122 ? -5.431 84.530 -1.543 1.00 39.95 122 PRO B O 1
ATOM 1860 N N . GLN B 2 123 ? -7.669 84.701 -1.772 1.00 33.67 123 GLN B N 1
ATOM 1861 C CA . GLN B 2 123 ? -7.573 85.602 -2.913 1.00 30.79 123 GLN B CA 1
ATOM 1862 C C . GLN B 2 123 ? -6.915 86.911 -2.498 1.00 36.18 123 GLN B C 1
ATOM 1863 O O . GLN B 2 123 ? -7.326 87.546 -1.523 1.00 54.69 123 GLN B O 1
ATOM 1869 N N . ASP B 2 124 ? -5.885 87.310 -3.240 1.00 36.28 124 ASP B N 1
ATOM 1870 C CA . ASP B 2 124 ? -5.107 88.496 -2.899 1.00 39.44 124 ASP B CA 1
ATOM 1871 C C . ASP B 2 124 ? -4.499 89.058 -4.173 1.00 44.98 124 ASP B C 1
ATOM 1872 O O . ASP B 2 124 ? -3.663 88.402 -4.803 1.00 39.28 124 ASP B O 1
ATOM 1877 N N . ALA B 2 125 ? -4.914 90.272 -4.545 1.00 29.88 125 ALA B N 1
ATOM 1878 C CA . ALA B 2 125 ? -4.453 90.865 -5.796 1.00 32.49 125 ALA B CA 1
ATOM 1879 C C . ALA B 2 125 ? -2.997 91.305 -5.717 1.00 32.54 125 ALA B C 1
ATOM 1880 O O . ALA B 2 125 ? -2.297 91.303 -6.736 1.00 39.28 125 ALA B O 1
ATOM 1882 N N . ASP B 2 126 ? -2.525 91.691 -4.530 1.00 36.03 126 ASP B N 1
ATOM 1883 C CA . ASP B 2 126 ? -1.134 92.111 -4.391 1.00 35.35 126 ASP B CA 1
ATOM 1884 C C . ASP B 2 126 ? -0.184 90.941 -4.612 1.00 31.82 126 ASP B C 1
ATOM 1885 O O . ASP B 2 126 ? 0.816 91.066 -5.328 1.00 31.12 126 ASP B O 1
ATOM 1890 N N . LEU B 2 127 ? -0.484 89.789 -4.009 1.00 24.75 127 LEU B N 1
ATOM 1891 C CA . LEU B 2 127 ? 0.373 88.623 -4.185 1.00 25.92 127 LEU B CA 1
ATOM 1892 C C . LEU B 2 127 ? 0.238 88.029 -5.582 1.00 29.86 127 LEU B C 1
ATOM 1893 O O . LEU B 2 127 ? 1.192 87.433 -6.093 1.00 29.83 127 LEU B O 1
ATOM 1898 N N . ALA B 2 128 ? -0.928 88.182 -6.213 1.00 34.55 128 ALA B N 1
ATOM 1899 C CA . ALA B 2 128 ? -1.081 87.740 -7.596 1.00 28.19 128 ALA B CA 1
ATOM 1900 C C . ALA B 2 128 ? -0.240 88.595 -8.534 1.00 27.29 128 ALA B C 1
ATOM 1901 O O . ALA B 2 128 ? 0.464 88.072 -9.406 1.00 29.65 128 ALA B O 1
ATOM 1903 N N . ARG B 2 129 ? -0.303 89.918 -8.368 1.00 30.86 129 ARG B N 1
ATOM 1904 C CA . ARG B 2 129 ? 0.542 90.808 -9.157 1.00 39.50 129 ARG B CA 1
ATOM 1905 C C . ARG B 2 129 ? 2.015 90.588 -8.849 1.00 42.66 129 ARG B C 1
ATOM 1906 O O . ARG B 2 129 ? 2.867 90.753 -9.730 1.00 42.99 129 ARG B O 1
ATOM 1914 N N . TYR B 2 130 ? 2.332 90.217 -7.607 1.00 39.11 130 TYR B N 1
ATOM 1915 C CA . TYR B 2 130 ? 3.710 89.924 -7.230 1.00 35.29 130 TYR B CA 1
ATOM 1916 C C . TYR B 2 130 ? 4.287 88.811 -8.098 1.00 31.32 130 TYR B C 1
ATOM 1917 O O . TYR B 2 130 ? 5.324 88.984 -8.747 1.00 27.38 130 TYR B O 1
ATOM 1926 N N . TRP B 2 131 ? 3.613 87.659 -8.133 1.00 32.98 131 TRP B N 1
ATOM 1927 C CA . TRP B 2 131 ? 4.143 86.515 -8.867 1.00 31.52 131 TRP B CA 1
ATOM 1928 C C . TRP B 2 131 ? 4.041 86.705 -10.375 1.00 31.43 131 TRP B C 1
ATOM 1929 O O . TRP B 2 131 ? 4.897 86.209 -11.117 1.00 33.55 131 TRP B O 1
ATOM 1940 N N . PHE B 2 132 ? 3.010 87.408 -10.849 1.00 37.21 132 PHE B N 1
ATOM 1941 C CA . PHE B 2 132 ? 2.911 87.691 -12.277 1.00 30.64 132 PHE B CA 1
ATOM 1942 C C . PHE B 2 132 ? 4.053 88.582 -12.750 1.00 39.69 132 PHE B C 1
ATOM 1943 O O . PHE B 2 132 ? 4.463 88.498 -13.913 1.00 45.23 132 PHE B O 1
ATOM 1951 N N . ASP B 2 133 ? 4.581 89.428 -11.870 1.00 42.09 133 ASP B N 1
ATOM 1952 C CA . ASP B 2 133 ? 5.669 90.332 -12.230 1.00 41.80 133 ASP B CA 1
ATOM 1953 C C . ASP B 2 133 ? 7.024 89.630 -12.237 1.00 37.41 133 ASP B C 1
ATOM 1954 O O . ASP B 2 133 ? 7.910 90.000 -13.008 1.00 43.55 133 ASP B O 1
ATOM 1970 N N . ALA B 2 135 ? 7.467 86.550 -13.100 1.00 39.92 135 ALA B N 1
ATOM 1971 C CA . ALA B 2 135 ? 7.469 85.747 -14.316 1.00 42.03 135 ALA B CA 1
ATOM 1972 C C . ALA B 2 135 ? 7.641 86.633 -15.544 1.00 44.44 135 ALA B C 1
ATOM 1973 O O . ALA B 2 135 ? 8.354 86.276 -16.481 1.00 47.91 135 ALA B O 1
ATOM 1975 N N . ALA B 2 136 ? 6.980 87.793 -15.531 1.00 45.37 136 ALA B N 1
ATOM 1976 C CA . ALA B 2 136 ? 7.078 88.712 -16.661 1.00 43.49 136 ALA B CA 1
ATOM 1977 C C . ALA B 2 136 ? 8.481 89.295 -16.781 1.00 45.20 136 ALA B C 1
ATOM 1978 O O . ALA B 2 136 ? 9.010 89.429 -17.890 1.00 50.61 136 ALA B O 1
ATOM 1980 N N . ALA B 2 137 ? 9.100 89.644 -15.651 1.00 45.97 137 ALA B N 1
ATOM 1981 C CA . ALA B 2 137 ? 10.460 90.169 -15.676 1.00 48.37 137 ALA B CA 1
ATOM 1982 C C . ALA B 2 137 ? 11.476 89.121 -16.105 1.00 52.66 137 ALA B C 1
ATOM 1983 O O . ALA B 2 137 ? 12.594 89.479 -16.490 1.00 59.49 137 ALA B O 1
ATOM 1985 N N . GLN B 2 138 ? 11.114 87.841 -16.050 1.00 60.32 138 GLN B N 1
ATOM 1986 C CA . GLN B 2 138 ? 12.021 86.766 -16.434 1.00 65.76 138 GLN B CA 1
ATOM 1987 C C . GLN B 2 138 ? 11.954 86.499 -17.935 1.00 74.17 138 GLN B C 1
ATOM 1988 O O . GLN B 2 138 ? 12.969 86.582 -18.634 1.00 72.34 138 GLN B O 1
ATOM 1994 N N . GLY B 2 139 ? 10.766 86.184 -18.441 1.00 85.17 139 GLY B N 1
ATOM 1995 C CA . GLY B 2 139 ? 10.583 85.932 -19.858 1.00 86.41 139 GLY B CA 1
ATOM 1996 C C . GLY B 2 139 ? 10.102 87.150 -20.623 1.00 88.08 139 GLY B C 1
ATOM 1997 O O . GLY B 2 139 ? 10.737 87.582 -21.585 1.00 93.68 139 GLY B O 1
ATOM 1998 N N . ALA C 3 9 ? 9.445 91.336 20.013 1.00 89.60 9 ALA C N 1
ATOM 1999 C CA . ALA C 3 9 ? 10.368 92.284 19.405 1.00 87.75 9 ALA C CA 1
ATOM 2000 C C . ALA C 3 9 ? 10.844 91.778 18.044 1.00 77.58 9 ALA C C 1
ATOM 2001 O O . ALA C 3 9 ? 11.035 90.578 17.860 1.00 72.92 9 ALA C O 1
ATOM 2003 N N . PRO C 3 10 ? 11.030 92.689 17.099 1.00 65.66 10 PRO C N 1
ATOM 2004 C CA . PRO C 3 10 ? 11.534 92.309 15.778 1.00 52.68 10 PRO C CA 1
ATOM 2005 C C . PRO C 3 10 ? 13.048 92.146 15.782 1.00 46.92 10 PRO C C 1
ATOM 2006 O O . PRO C 3 10 ? 13.743 92.461 16.750 1.00 41.35 10 PRO C O 1
ATOM 2010 N N . VAL C 3 11 ? 13.548 91.647 14.657 1.00 48.90 11 VAL C N 1
ATOM 2011 C CA . VAL C 3 11 ? 14.967 91.402 14.470 1.00 46.92 11 VAL C CA 1
ATOM 2012 C C . VAL C 3 11 ? 15.598 92.442 13.547 1.00 44.59 11 VAL C C 1
ATOM 2013 O O . VAL C 3 11 ? 16.745 92.847 13.756 1.00 45.50 11 VAL C O 1
ATOM 2017 N N . ALA C 3 12 ? 14.858 92.918 12.543 1.00 50.24 12 ALA C N 1
ATOM 2018 C CA . ALA C 3 12 ? 15.439 93.795 11.529 1.00 48.33 12 ALA C CA 1
ATOM 2019 C C . ALA C 3 12 ? 15.858 95.138 12.120 1.00 48.63 12 ALA C C 1
ATOM 2020 O O . ALA C 3 12 ? 15.247 95.655 13.060 1.00 46.24 12 ALA C O 1
ATOM 2022 N N . VAL C 3 13 ? 16.910 95.708 11.540 1.00 45.15 13 VAL C N 1
ATOM 2023 C CA . VAL C 3 13 ? 17.391 97.044 11.876 1.00 45.34 13 VAL C CA 1
ATOM 2024 C C . VAL C 3 13 ? 17.597 97.780 10.558 1.00 36.68 13 VAL C C 1
ATOM 2025 O O . VAL C 3 13 ? 18.477 97.416 9.768 1.00 36.64 13 VAL C O 1
ATOM 2029 N N . THR C 3 14 ? 16.786 98.803 10.315 1.00 33.86 14 THR C N 1
ATOM 2030 C CA . THR C 3 14 ? 16.810 99.498 9.039 1.00 32.29 14 THR C CA 1
ATOM 2031 C C . THR C 3 14 ? 17.795 100.662 9.074 1.00 38.51 14 THR C C 1
ATOM 2032 O O . THR C 3 14 ? 18.293 101.064 10.127 1.00 39.27 14 THR C O 1
ATOM 2036 N N . SER C 3 15 ? 18.076 101.206 7.888 1.00 33.88 15 SER C N 1
ATOM 2037 C CA . SER C 3 15 ? 18.905 102.400 7.786 1.00 32.92 15 SER C CA 1
ATOM 2038 C C . SER C 3 15 ? 18.199 103.647 8.300 1.00 34.44 15 SER C C 1
ATOM 2039 O O . SER C 3 15 ? 18.856 104.678 8.481 1.00 37.28 15 SER C O 1
ATOM 2042 N N . TYR C 3 16 ? 16.890 103.580 8.540 1.00 30.99 16 TYR C N 1
ATOM 2043 C CA . TYR C 3 16 ? 16.126 104.704 9.061 1.00 30.73 16 TYR C CA 1
ATOM 2044 C C . TYR C 3 16 ? 15.922 104.630 10.568 1.00 35.63 16 TYR C C 1
ATOM 2045 O O . TYR C 3 16 ? 15.083 105.360 11.105 1.00 38.70 16 TYR C O 1
ATOM 2054 N N . ALA C 3 17 ? 16.660 103.765 11.258 1.00 36.72 17 ALA C N 1
ATOM 2055 C CA . ALA C 3 17 ? 16.590 103.718 12.710 1.00 36.31 17 ALA C CA 1
ATOM 2056 C C . ALA C 3 17 ? 17.099 105.026 13.305 1.00 43.90 17 ALA C C 1
ATOM 2057 O O . ALA C 3 17 ? 18.011 105.663 12.772 1.00 49.06 17 ALA C O 1
ATOM 2059 N N . GLN C 3 18 ? 16.484 105.429 14.418 1.00 38.96 18 GLN C N 1
ATOM 2060 C CA . GLN C 3 18 ? 16.768 106.656 15.160 1.00 43.81 18 GLN C CA 1
ATOM 2061 C C . GLN C 3 18 ? 16.415 107.918 14.380 1.00 43.99 18 GLN C C 1
ATOM 2062 O O . GLN C 3 18 ? 16.626 109.023 14.894 1.00 52.21 18 GLN C O 1
ATOM 2068 N N . GLN C 3 19 ? 15.886 107.799 13.164 1.00 31.93 19 GLN C N 1
ATOM 2069 C CA . GLN C 3 19 ? 15.488 108.968 12.399 1.00 35.33 19 GLN C CA 1
ATOM 2070 C C . GLN C 3 19 ? 14.136 109.487 12.887 1.00 35.46 19 GLN C C 1
ATOM 2071 O O . GLN C 3 19 ? 13.337 108.728 13.442 1.00 33.46 19 GLN C O 1
ATOM 2077 N N . PRO C 3 20 ? 13.865 110.781 12.706 1.00 44.20 20 PRO C N 1
ATOM 2078 C CA . PRO C 3 20 ? 12.564 111.321 13.118 1.00 47.96 20 PRO C CA 1
ATOM 2079 C C . PRO C 3 20 ? 11.421 110.656 12.364 1.00 46.62 20 PRO C C 1
ATOM 2080 O O . PRO C 3 20 ? 11.553 110.275 11.199 1.00 53.26 20 PRO C O 1
ATOM 2084 N N . LEU C 3 21 ? 10.290 110.520 13.052 1.00 41.75 21 LEU C N 1
ATOM 2085 C CA . LEU C 3 21 ? 9.110 109.867 12.494 1.00 34.35 21 LEU C CA 1
ATOM 2086 C C . LEU C 3 21 ? 8.637 110.540 11.210 1.00 41.03 21 LEU C C 1
ATOM 2087 O O . LEU C 3 21 ? 8.255 109.866 10.252 1.00 37.71 21 LEU C O 1
ATOM 2102 N N . LEU C 3 23 ? 10.369 112.138 8.886 1.00 33.33 23 LEU C N 1
ATOM 2103 C CA . LEU C 3 23 ? 11.217 111.760 7.763 1.00 39.53 23 LEU C CA 1
ATOM 2104 C C . LEU C 3 23 ? 10.873 110.353 7.281 1.00 40.39 23 LEU C C 1
ATOM 2105 O O . LEU C 3 23 ? 10.794 110.100 6.078 1.00 43.61 23 LEU C O 1
ATOM 2110 N N . VAL C 3 24 ? 10.668 109.440 8.233 1.00 34.50 24 VAL C N 1
ATOM 2111 C CA . VAL C 3 24 ? 10.316 108.068 7.881 1.00 34.98 24 VAL C CA 1
ATOM 2112 C C . VAL C 3 24 ? 8.967 108.030 7.176 1.00 37.77 24 VAL C C 1
ATOM 2113 O O . VAL C 3 24 ? 8.776 107.283 6.209 1.00 45.31 24 VAL C O 1
ATOM 2117 N N . GLN C 3 25 ? 8.013 108.843 7.639 1.00 29.64 25 GLN C N 1
ATOM 2118 C CA . GLN C 3 25 ? 6.705 108.888 6.993 1.00 37.85 25 GLN C CA 1
ATOM 2119 C C . GLN C 3 25 ? 6.800 109.479 5.592 1.00 40.72 25 GLN C C 1
ATOM 2120 O O . GLN C 3 25 ? 6.109 109.021 4.673 1.00 40.25 25 GLN C O 1
ATOM 2126 N N . GLU C 3 26 ? 7.645 110.490 5.408 1.00 36.62 26 GLU C N 1
ATOM 2127 C CA . GLU C 3 26 ? 7.859 111.079 4.091 1.00 36.38 26 GLU C CA 1
ATOM 2128 C C . GLU C 3 26 ? 8.452 110.059 3.129 1.00 31.59 26 GLU C C 1
ATOM 2129 O O . GLU C 3 26 ? 7.906 109.811 2.055 1.00 38.75 26 GLU C O 1
ATOM 2145 N N . ALA C 3 28 ? 8.644 106.781 3.370 1.00 29.40 28 ALA C N 1
ATOM 2146 C CA . ALA C 3 28 ? 7.790 105.617 3.170 1.00 33.53 28 ALA C CA 1
ATOM 2147 C C . ALA C 3 28 ? 6.775 105.899 2.067 1.00 39.79 28 ALA C C 1
ATOM 2148 O O . ALA C 3 28 ? 6.532 105.055 1.204 1.00 39.04 28 ALA C O 1
ATOM 2150 N N . SER C 3 29 ? 6.188 107.099 2.099 1.00 36.70 29 SER C N 1
ATOM 2151 C CA . SER C 3 29 ? 5.233 107.481 1.063 1.00 39.57 29 SER C CA 1
ATOM 2152 C C . SER C 3 29 ? 5.915 107.682 -0.284 1.00 46.89 29 SER C C 1
ATOM 2153 O O . SER C 3 29 ? 5.274 107.531 -1.330 1.00 47.17 29 SER C O 1
ATOM 2156 N N . ASP C 3 30 ? 7.207 108.021 -0.281 1.00 42.34 30 ASP C N 1
ATOM 2157 C CA . ASP C 3 30 ? 7.955 108.165 -1.524 1.00 40.46 30 ASP C CA 1
ATOM 2158 C C . ASP C 3 30 ? 8.279 106.827 -2.175 1.00 40.07 30 ASP C C 1
ATOM 2159 O O . ASP C 3 30 ? 8.665 106.808 -3.349 1.00 47.93 30 ASP C O 1
ATOM 2164 N N . GLY C 3 31 ? 8.138 105.720 -1.453 1.00 35.53 31 GLY C N 1
ATOM 2165 C CA . GLY C 3 31 ? 8.428 104.410 -1.993 1.00 40.98 31 GLY C CA 1
ATOM 2166 C C . GLY C 3 31 ? 9.729 103.789 -1.539 1.00 36.12 31 GLY C C 1
ATOM 2167 O O . GLY C 3 31 ? 10.109 102.740 -2.071 1.00 40.78 31 GLY C O 1
ATOM 2168 N N . ASP C 3 32 ? 10.427 104.401 -0.585 1.00 35.69 32 ASP C N 1
ATOM 2169 C CA . ASP C 3 32 ? 11.663 103.832 -0.063 1.00 25.34 32 ASP C CA 1
ATOM 2170 C C . ASP C 3 32 ? 11.347 102.560 0.716 1.00 29.55 32 ASP C C 1
ATOM 2171 O O . ASP C 3 32 ? 10.635 102.602 1.724 1.00 34.86 32 ASP C O 1
ATOM 2176 N N . GLY C 3 33 ? 11.877 101.428 0.246 1.00 34.16 33 GLY C N 1
ATOM 2177 C CA . GLY C 3 33 ? 11.564 100.157 0.881 1.00 32.13 33 GLY C CA 1
ATOM 2178 C C . GLY C 3 33 ? 12.058 100.073 2.312 1.00 30.74 33 GLY C C 1
ATOM 2179 O O . GLY C 3 33 ? 11.374 99.530 3.183 1.00 28.69 33 GLY C O 1
ATOM 2180 N N . SER C 3 34 ? 13.252 100.610 2.576 1.00 27.75 34 SER C N 1
ATOM 2181 C CA . SER C 3 34 ? 13.779 100.602 3.936 1.00 34.41 34 SER C CA 1
ATOM 2182 C C . SER C 3 34 ? 12.950 101.478 4.866 1.00 29.54 34 SER C C 1
ATOM 2183 O O . SER C 3 34 ? 12.806 101.157 6.051 1.00 31.34 34 SER C O 1
ATOM 2186 N N . ALA C 3 35 ? 12.404 102.583 4.355 1.00 31.04 35 ALA C N 1
ATOM 2187 C CA . ALA C 3 35 ? 11.563 103.443 5.178 1.00 26.67 35 ALA C CA 1
ATOM 2188 C C . ALA C 3 35 ? 10.183 102.840 5.403 1.00 26.13 35 ALA C C 1
ATOM 2189 O O . ALA C 3 35 ? 9.598 103.025 6.476 1.00 25.84 35 ALA C O 1
ATOM 2191 N N . GLU C 3 36 ? 9.648 102.123 4.412 1.00 23.64 36 GLU C N 1
ATOM 2192 C CA . GLU C 3 36 ? 8.381 101.428 4.608 1.00 29.99 36 GLU C CA 1
ATOM 2193 C C . GLU C 3 36 ? 8.501 100.368 5.695 1.00 32.47 36 GLU C C 1
ATOM 2194 O O . GLU C 3 36 ? 7.576 100.178 6.493 1.00 30.62 36 GLU C O 1
ATOM 2200 N N . LEU C 3 37 ? 9.639 99.670 5.744 1.00 28.46 37 LEU C N 1
ATOM 2201 C CA . LEU C 3 37 ? 9.853 98.678 6.792 1.00 25.45 37 LEU C CA 1
ATOM 2202 C C . LEU C 3 37 ? 10.017 99.340 8.154 1.00 27.73 37 LEU C C 1
ATOM 2203 O O . LEU C 3 37 ? 9.454 98.870 9.150 1.00 27.49 37 LEU C O 1
ATOM 2208 N N . GLU C 3 38 ? 10.786 100.431 8.218 1.00 24.24 38 GLU C N 1
ATOM 2209 C CA . GLU C 3 38 ? 10.982 101.128 9.486 1.00 24.95 38 GLU C CA 1
ATOM 2210 C C . GLU C 3 38 ? 9.670 101.685 10.022 1.00 31.22 38 GLU C C 1
ATOM 2211 O O . GLU C 3 38 ? 9.379 101.564 11.218 1.00 37.77 38 GLU C O 1
ATOM 2217 N N . LEU C 3 39 ? 8.867 102.305 9.154 1.00 22.10 39 LEU C N 1
ATOM 2218 C CA . LEU C 3 39 ? 7.574 102.823 9.588 1.00 30.43 39 LEU C CA 1
ATOM 2219 C C . LEU C 3 39 ? 6.655 101.695 10.038 1.00 31.36 39 LEU C C 1
ATOM 2220 O O . LEU C 3 39 ? 5.913 101.840 11.016 1.00 34.49 39 LEU C O 1
ATOM 2225 N N . GLY C 3 40 ? 6.694 100.560 9.338 1.00 31.84 40 GLY C N 1
ATOM 2226 C CA . GLY C 3 40 ? 5.863 99.434 9.729 1.00 28.49 40 GLY C CA 1
ATOM 2227 C C . GLY C 3 40 ? 6.266 98.846 11.067 1.00 30.94 40 GLY C C 1
ATOM 2228 O O . GLY C 3 40 ? 5.411 98.434 11.856 1.00 30.79 40 GLY C O 1
ATOM 2229 N N . LEU C 3 41 ? 7.572 98.799 11.344 1.00 25.81 41 LEU C N 1
ATOM 2230 C CA . LEU C 3 41 ? 8.037 98.274 12.624 1.00 23.58 41 LEU C CA 1
ATOM 2231 C C . LEU C 3 41 ? 7.640 99.190 13.775 1.00 28.64 41 LEU C C 1
ATOM 2232 O O . LEU C 3 41 ? 7.323 98.715 14.872 1.00 31.67 41 LEU C O 1
ATOM 2237 N N . ARG C 3 42 ? 7.652 100.505 13.546 1.00 26.29 42 ARG C N 1
ATOM 2238 C CA . ARG C 3 42 ? 7.279 101.439 14.602 1.00 25.83 42 ARG C CA 1
ATOM 2239 C C . ARG C 3 42 ? 5.787 101.370 14.903 1.00 24.42 42 ARG C C 1
ATOM 2240 O O . ARG C 3 42 ? 5.375 101.520 16.058 1.00 33.19 42 ARG C O 1
ATOM 2248 N N . TYR C 3 43 ? 4.960 101.149 13.880 1.00 23.75 43 TYR C N 1
ATOM 2249 C CA . TYR C 3 43 ? 3.522 101.060 14.114 1.00 30.99 43 TYR C CA 1
ATOM 2250 C C . TYR C 3 43 ? 3.144 99.769 14.828 1.00 34.44 43 TYR C C 1
ATOM 2251 O O . TYR C 3 43 ? 2.195 99.758 15.621 1.00 29.57 43 TYR C O 1
ATOM 2260 N N . VAL C 3 44 ? 3.866 98.682 14.570 1.00 36.20 44 VAL C N 1
ATOM 2261 C CA . VAL C 3 44 ? 3.519 97.383 15.141 1.00 28.63 44 VAL C CA 1
ATOM 2262 C C . VAL C 3 44 ? 4.121 97.197 16.529 1.00 34.74 44 VAL C C 1
ATOM 2263 O O . VAL C 3 44 ? 3.440 96.735 17.448 1.00 35.55 44 VAL C O 1
ATOM 2267 N N . PHE C 3 45 ? 5.391 97.552 16.712 1.00 31.09 45 PHE C N 1
ATOM 2268 C CA . PHE C 3 45 ? 6.096 97.284 17.958 1.00 37.26 45 PHE C CA 1
ATOM 2269 C C . PHE C 3 45 ? 6.429 98.537 18.756 1.00 39.40 45 PHE C C 1
ATOM 2270 O O . PHE C 3 45 ? 7.063 98.429 19.810 1.00 47.86 45 PHE C O 1
ATOM 2278 N N . GLY C 3 46 ? 6.020 99.717 18.294 1.00 39.71 46 GLY C N 1
ATOM 2279 C CA . GLY C 3 46 ? 6.349 100.949 18.978 1.00 41.41 46 GLY C CA 1
ATOM 2280 C C . GLY C 3 46 ? 5.505 101.182 20.216 1.00 55.71 46 GLY C C 1
ATOM 2281 O O . GLY C 3 46 ? 4.669 100.370 20.610 1.00 61.48 46 GLY C O 1
ATOM 2282 N N . SER C 3 47 ? 5.740 102.334 20.841 1.00 63.61 47 SER C N 1
ATOM 2283 C CA . SER C 3 47 ? 5.014 102.708 22.045 1.00 76.20 47 SER C CA 1
ATOM 2284 C C . SER C 3 47 ? 3.574 103.087 21.697 1.00 77.92 47 SER C C 1
ATOM 2285 O O . SER C 3 47 ? 3.178 103.146 20.530 1.00 83.93 47 SER C O 1
ATOM 2288 N N . ASP C 3 48 ? 2.781 103.359 22.738 1.00 73.16 48 ASP C N 1
ATOM 2289 C CA . ASP C 3 48 ? 1.358 103.617 22.543 1.00 72.97 48 ASP C CA 1
ATOM 2290 C C . ASP C 3 48 ? 1.107 104.898 21.754 1.00 77.54 48 ASP C C 1
ATOM 2291 O O . ASP C 3 48 ? 0.088 105.006 21.062 1.00 78.85 48 ASP C O 1
ATOM 2293 N N . GLY C 3 49 ? 2.015 105.873 21.841 1.00 77.79 49 GLY C N 1
ATOM 2294 C CA . GLY C 3 49 ? 1.824 107.126 21.131 1.00 80.90 49 GLY C CA 1
ATOM 2295 C C . GLY C 3 49 ? 1.922 107.009 19.625 1.00 78.45 49 GLY C C 1
ATOM 2296 O O . GLY C 3 49 ? 1.421 107.885 18.912 1.00 87.80 49 GLY C O 1
ATOM 2297 N N . VAL C 3 50 ? 2.550 105.948 19.125 1.00 65.57 50 VAL C N 1
ATOM 2298 C CA . VAL C 3 50 ? 2.727 105.752 17.691 1.00 61.90 50 VAL C CA 1
ATOM 2299 C C . VAL C 3 50 ? 2.150 104.432 17.201 1.00 60.25 50 VAL C C 1
ATOM 2300 O O . VAL C 3 50 ? 2.100 104.210 15.982 1.00 68.99 50 VAL C O 1
ATOM 2304 N N . LYS C 3 51 ? 1.686 103.564 18.097 1.00 45.75 51 LYS C N 1
ATOM 2305 C CA . LYS C 3 51 ? 1.318 102.207 17.715 1.00 42.15 51 LYS C CA 1
ATOM 2306 C C . LYS C 3 51 ? 0.058 102.186 16.857 1.00 36.98 51 LYS C C 1
ATOM 2307 O O . LYS C 3 51 ? -0.925 102.875 17.143 1.00 37.49 51 LYS C O 1
ATOM 2313 N N . ASN C 3 52 ? 0.099 101.380 15.795 1.00 34.15 52 ASN C N 1
ATOM 2314 C CA . ASN C 3 52 ? -1.075 101.148 14.949 1.00 28.72 52 ASN C CA 1
ATOM 2315 C C . ASN C 3 52 ? -0.788 99.866 14.159 1.00 27.20 52 ASN C C 1
ATOM 2316 O O . ASN C 3 52 ? -0.206 99.913 13.075 1.00 27.36 52 ASN C O 1
ATOM 2321 N N . VAL C 3 53 ? -1.212 98.733 14.722 1.00 25.41 53 VAL C N 1
ATOM 2322 C CA . VAL C 3 53 ? -0.833 97.435 14.159 1.00 24.81 53 VAL C CA 1
ATOM 2323 C C . VAL C 3 53 ? -1.361 97.230 12.742 1.00 30.80 53 VAL C C 1
ATOM 2324 O O . VAL C 3 53 ? -0.575 96.825 11.869 1.00 30.23 53 VAL C O 1
ATOM 2328 N N . PRO C 3 54 ? -2.646 97.468 12.438 1.00 32.68 54 PRO C N 1
ATOM 2329 C CA . PRO C 3 54 ? -3.100 97.233 11.055 1.00 27.43 54 PRO C CA 1
ATOM 2330 C C . PRO C 3 54 ? -2.403 98.113 10.030 1.00 30.25 54 PRO C C 1
ATOM 2331 O O . PRO C 3 54 ? -2.144 97.659 8.908 1.00 31.89 54 PRO C O 1
ATOM 2335 N N . LEU C 3 55 ? -2.088 99.363 10.380 1.00 27.64 55 LEU C N 1
ATOM 2336 C CA . LEU C 3 55 ? -1.328 100.208 9.464 1.00 26.26 55 LEU C CA 1
ATOM 2337 C C . LEU C 3 55 ? 0.107 99.716 9.326 1.00 27.88 55 LEU C C 1
ATOM 2338 O O . LEU C 3 55 ? 0.684 99.765 8.233 1.00 29.49 55 LEU C O 1
ATOM 2343 N N . GLY C 3 56 ? 0.698 99.239 10.424 1.00 23.11 56 GLY C N 1
ATOM 2344 C CA . GLY C 3 56 ? 2.061 98.742 10.365 1.00 22.98 56 GLY C CA 1
ATOM 2345 C C . GLY C 3 56 ? 2.206 97.477 9.547 1.00 25.23 56 GLY C C 1
ATOM 2346 O O . GLY C 3 56 ? 3.223 97.287 8.874 1.00 27.03 56 GLY C O 1
ATOM 2347 N N . VAL C 3 57 ? 1.202 96.597 9.592 1.00 28.37 57 VAL C N 1
ATOM 2348 C CA . VAL C 3 57 ? 1.251 95.376 8.790 1.00 26.55 57 VAL C CA 1
ATOM 2349 C C . VAL C 3 57 ? 1.291 95.718 7.307 1.00 30.49 57 VAL C C 1
ATOM 2350 O O . VAL C 3 57 ? 2.032 95.101 6.532 1.00 31.03 57 VAL C O 1
ATOM 2354 N N . SER C 3 58 ? 0.511 96.720 6.891 1.00 25.42 58 SER C N 1
ATOM 2355 C CA . SER C 3 58 ? 0.493 97.104 5.483 1.00 27.98 58 SER C CA 1
ATOM 2356 C C . SER C 3 58 ? 1.820 97.712 5.047 1.00 24.72 58 SER C C 1
ATOM 2357 O O . SER C 3 58 ? 2.233 97.527 3.896 1.00 29.84 58 SER C O 1
ATOM 2360 N N . TRP C 3 59 ? 2.499 98.437 5.940 1.00 16.50 59 TRP C N 1
ATOM 2361 C CA . TRP C 3 59 ? 3.796 99.005 5.587 1.00 19.42 59 TRP C CA 1
ATOM 2362 C C . TRP C 3 59 ? 4.876 97.932 5.542 1.00 22.82 59 TRP C C 1
ATOM 2363 O O . TRP C 3 59 ? 5.734 97.945 4.651 1.00 29.31 59 TRP C O 1
ATOM 2374 N N . ILE C 3 60 ? 4.858 97.000 6.498 1.00 24.64 60 ILE C N 1
ATOM 2375 C CA . ILE C 3 60 ? 5.804 95.888 6.467 1.00 22.06 60 ILE C CA 1
ATOM 2376 C C . ILE C 3 60 ? 5.573 95.034 5.228 1.00 30.19 60 ILE C C 1
ATOM 2377 O O . ILE C 3 60 ? 6.525 94.581 4.579 1.00 29.01 60 ILE C O 1
ATOM 2382 N N . ASN C 3 61 ? 4.311 94.815 4.873 1.00 30.29 61 ASN C N 1
ATOM 2383 C CA . ASN C 3 61 ? 3.964 94.002 3.715 1.00 22.40 61 ASN C CA 1
ATOM 2384 C C . ASN C 3 61 ? 4.430 94.659 2.421 1.00 28.69 61 ASN C C 1
ATOM 2385 O O . ASN C 3 61 ? 4.849 93.976 1.488 1.00 28.55 61 ASN C O 1
ATOM 2400 N N . ALA C 3 63 ? 7.158 96.616 1.979 1.00 20.62 63 ALA C N 1
ATOM 2401 C CA . ALA C 3 63 ? 8.593 96.403 1.853 1.00 26.20 63 ALA C CA 1
ATOM 2402 C C . ALA C 3 63 ? 8.892 94.938 1.545 1.00 30.60 63 ALA C C 1
ATOM 2403 O O . ALA C 3 63 ? 9.852 94.625 0.842 1.00 29.50 63 ALA C O 1
ATOM 2405 N N . ALA C 3 64 ? 8.060 94.041 2.078 1.00 20.64 64 ALA C N 1
ATOM 2406 C CA . ALA C 3 64 ? 8.262 92.618 1.828 1.00 24.88 64 ALA C CA 1
ATOM 2407 C C . ALA C 3 64 ? 7.911 92.244 0.395 1.00 25.71 64 ALA C C 1
ATOM 2408 O O . ALA C 3 64 ? 8.549 91.358 -0.186 1.00 26.73 64 ALA C O 1
ATOM 2410 N N . LEU C 3 65 ? 6.910 92.903 -0.191 1.00 26.81 65 LEU C N 1
ATOM 2411 C CA . LEU C 3 65 ? 6.566 92.669 -1.588 1.00 28.64 65 LEU C CA 1
ATOM 2412 C C . LEU C 3 65 ? 7.653 93.137 -2.547 1.00 29.93 65 LEU C C 1
ATOM 2413 O O . LEU C 3 65 ? 7.620 92.757 -3.722 1.00 33.28 65 LEU C O 1
ATOM 2418 N N . LYS C 3 66 ? 8.604 93.950 -2.082 1.00 33.17 66 LYS C N 1
ATOM 2419 C CA . LYS C 3 66 ? 9.750 94.326 -2.898 1.00 27.93 66 LYS C CA 1
ATOM 2420 C C . LYS C 3 66 ? 10.873 93.300 -2.843 1.00 33.28 66 LYS C C 1
ATOM 2421 O O . LYS C 3 66 ? 11.841 93.425 -3.601 1.00 30.45 66 LYS C O 1
ATOM 2427 N N . GLY C 3 67 ? 10.774 92.304 -1.967 1.00 32.08 67 GLY C N 1
ATOM 2428 C CA . GLY C 3 67 ? 11.785 91.275 -1.857 1.00 26.85 67 GLY C CA 1
ATOM 2429 C C . GLY C 3 67 ? 12.865 91.530 -0.831 1.00 30.50 67 GLY C C 1
ATOM 2430 O O . GLY C 3 67 ? 13.849 90.783 -0.800 1.00 27.89 67 GLY C O 1
ATOM 2431 N N . ILE C 3 68 ? 12.718 92.552 0.006 1.00 28.11 68 ILE C N 1
ATOM 2432 C CA . ILE C 3 68 ? 13.717 92.879 1.022 1.00 24.72 68 ILE C CA 1
ATOM 2433 C C . ILE C 3 68 ? 13.737 91.774 2.071 1.00 20.24 68 ILE C C 1
ATOM 2434 O O . ILE C 3 68 ? 12.710 91.518 2.717 1.00 25.64 68 ILE C O 1
ATOM 2439 N N . PRO C 3 69 ? 14.874 91.098 2.276 1.00 28.27 69 PRO C N 1
ATOM 2440 C CA . PRO C 3 69 ? 14.887 89.953 3.206 1.00 22.80 69 PRO C CA 1
ATOM 2441 C C . PRO C 3 69 ? 14.509 90.313 4.633 1.00 24.98 69 PRO C C 1
ATOM 2442 O O . PRO C 3 69 ? 13.836 89.520 5.303 1.00 28.38 69 PRO C O 1
ATOM 2446 N N . GLN C 3 70 ? 14.929 91.483 5.122 1.00 21.16 70 GLN C N 1
ATOM 2447 C CA . GLN C 3 70 ? 14.546 91.899 6.468 1.00 23.18 70 GLN C CA 1
ATOM 2448 C C . GLN C 3 70 ? 13.033 92.021 6.599 1.00 23.05 70 GLN C C 1
ATOM 2449 O O . GLN C 3 70 ? 12.464 91.691 7.646 1.00 22.53 70 GLN C O 1
ATOM 2455 N N . ALA C 3 71 ? 12.365 92.500 5.548 1.00 19.73 71 ALA C N 1
ATOM 2456 C CA . ALA C 3 71 ? 10.919 92.673 5.604 1.00 21.54 71 ALA C CA 1
ATOM 2457 C C . ALA C 3 71 ? 10.189 91.346 5.437 1.00 24.49 71 ALA C C 1
ATOM 2458 O O . ALA C 3 71 ? 9.177 91.106 6.105 1.00 27.87 71 ALA C O 1
ATOM 2460 N N . GLU C 3 72 ? 10.686 90.479 4.549 1.00 28.09 72 GLU C N 1
ATOM 2461 C CA . GLU C 3 72 ? 10.087 89.158 4.382 1.00 25.60 72 GLU C CA 1
ATOM 2462 C C . GLU C 3 72 ? 10.127 88.367 5.683 1.00 19.37 72 GLU C C 1
ATOM 2463 O O . GLU C 3 72 ? 9.167 87.665 6.021 1.00 22.29 72 GLU C O 1
ATOM 2469 N N . HIS C 3 73 ? 11.232 88.470 6.425 1.00 22.73 73 HIS C N 1
ATOM 2470 C CA . HIS C 3 73 ? 11.340 87.764 7.697 1.00 19.72 73 HIS C CA 1
ATOM 2471 C C . HIS C 3 73 ? 10.311 88.268 8.701 1.00 20.34 73 HIS C C 1
ATOM 2472 O O . HIS C 3 73 ? 9.680 87.471 9.406 1.00 23.10 73 HIS C O 1
ATOM 2479 N N . GLU C 3 74 ? 10.129 89.588 8.782 1.00 18.66 74 GLU C N 1
ATOM 2480 C CA . GLU C 3 74 ? 9.176 90.141 9.739 1.00 18.75 74 GLU C CA 1
ATOM 2481 C C . GLU C 3 74 ? 7.742 89.763 9.391 1.00 19.52 74 GLU C C 1
ATOM 2482 O O . GLU C 3 74 ? 6.917 89.585 10.293 1.00 22.11 74 GLU C O 1
ATOM 2496 N N . GLY C 3 76 ? 6.958 86.923 8.065 1.00 17.24 76 GLY C N 1
ATOM 2497 C CA . GLY C 3 76 ? 6.867 85.557 8.554 1.00 23.38 76 GLY C CA 1
ATOM 2498 C C . GLY C 3 76 ? 6.603 85.496 10.045 1.00 20.95 76 GLY C C 1
ATOM 2499 O O . GLY C 3 76 ? 5.826 84.662 10.515 1.00 24.72 76 GLY C O 1
ATOM 2500 N N . SER C 3 77 ? 7.240 86.388 10.809 1.00 23.06 77 SER C N 1
ATOM 2501 C CA . SER C 3 77 ? 7.027 86.418 12.252 1.00 14.14 77 SER C CA 1
ATOM 2502 C C . SER C 3 77 ? 5.623 86.890 12.607 1.00 19.52 77 SER C C 1
ATOM 2503 O O . SER C 3 77 ? 5.076 86.476 13.635 1.00 25.34 77 SER C O 1
ATOM 2506 N N . LEU C 3 78 ? 5.024 87.750 11.780 1.00 26.87 78 LEU C N 1
ATOM 2507 C CA . LEU C 3 78 ? 3.657 88.189 12.041 1.00 23.58 78 LEU C CA 1
ATOM 2508 C C . LEU C 3 78 ? 2.674 87.035 11.886 1.00 18.66 78 LEU C C 1
ATOM 2509 O O . LEU C 3 78 ? 1.799 86.834 12.736 1.00 27.80 78 LEU C O 1
ATOM 2514 N N . TYR C 3 79 ? 2.805 86.261 10.805 1.00 18.33 79 TYR C N 1
ATOM 2515 C CA . TYR C 3 79 ? 1.929 85.110 10.614 1.00 21.97 79 TYR C CA 1
ATOM 2516 C C . TYR C 3 79 ? 2.209 84.014 11.632 1.00 17.71 79 TYR C C 1
ATOM 2517 O O . TYR C 3 79 ? 1.288 83.298 12.039 1.00 22.01 79 TYR C O 1
ATOM 2526 N N . LEU C 3 80 ? 3.467 83.866 12.052 1.00 16.56 80 LEU C N 1
ATOM 2527 C CA . LEU C 3 80 ? 3.805 82.838 13.028 1.00 20.52 80 LEU C CA 1
ATOM 2528 C C . LEU C 3 80 ? 3.227 83.152 14.402 1.00 20.50 80 LEU C C 1
ATOM 2529 O O . LEU C 3 80 ? 2.895 82.233 15.159 1.00 25.41 80 LEU C O 1
ATOM 2550 N N . GLY C 3 82 ? 0.671 85.547 14.828 1.00 25.47 82 GLY C N 1
ATOM 2551 C CA . GLY C 3 82 ? -0.669 86.082 14.692 1.00 24.86 82 GLY C CA 1
ATOM 2552 C C . GLY C 3 82 ? -0.785 87.543 15.061 1.00 29.94 82 GLY C C 1
ATOM 2553 O O . GLY C 3 82 ? -1.836 87.972 15.548 1.00 34.35 82 GLY C O 1
ATOM 2554 N N . ILE C 3 83 ? 0.271 88.322 14.844 1.00 27.72 83 ILE C N 1
ATOM 2555 C CA . ILE C 3 83 ? 0.284 89.742 15.180 1.00 35.04 83 ILE C CA 1
ATOM 2556 C C . ILE C 3 83 ? -0.225 90.517 13.970 1.00 32.46 83 ILE C C 1
ATOM 2557 O O . ILE C 3 83 ? 0.457 90.606 12.947 1.00 31.23 83 ILE C O 1
ATOM 2562 N N . GLY C 3 84 ? -1.427 91.081 14.086 1.00 30.67 84 GLY C N 1
ATOM 2563 C CA . GLY C 3 84 ? -2.021 91.846 13.009 1.00 31.32 84 GLY C CA 1
ATOM 2564 C C . GLY C 3 84 ? -2.566 91.033 11.859 1.00 29.37 84 GLY C C 1
ATOM 2565 O O . GLY C 3 84 ? -3.247 91.598 10.994 1.00 29.53 84 GLY C O 1
ATOM 2566 N N . VAL C 3 85 ? -2.285 89.730 11.807 1.00 36.23 85 VAL C N 1
ATOM 2567 C CA . VAL C 3 85 ? -2.821 88.839 10.788 1.00 31.30 85 VAL C CA 1
ATOM 2568 C C . VAL C 3 85 ? -3.264 87.553 11.469 1.00 36.41 85 VAL C C 1
ATOM 2569 O O . VAL C 3 85 ? -2.884 87.262 12.605 1.00 32.74 85 VAL C O 1
ATOM 2573 N N . ALA C 3 86 ? -4.085 86.782 10.759 1.00 26.31 86 ALA C N 1
ATOM 2574 C CA . ALA C 3 86 ? -4.484 85.472 11.254 1.00 29.47 86 ALA C CA 1
ATOM 2575 C C . ALA C 3 86 ? -3.271 84.552 11.310 1.00 27.76 86 ALA C C 1
ATOM 2576 O O . ALA C 3 86 ? -2.510 84.454 10.342 1.00 35.91 86 ALA C O 1
ATOM 2578 N N . GLN C 3 87 ? -3.088 83.886 12.448 1.00 22.68 87 GLN C N 1
ATOM 2579 C CA . GLN C 3 87 ? -1.932 83.018 12.634 1.00 21.85 87 GLN C CA 1
ATOM 2580 C C . GLN C 3 87 ? -1.927 81.909 11.589 1.00 29.76 87 GLN C C 1
ATOM 2581 O O . GLN C 3 87 ? -2.958 81.294 11.305 1.00 19.72 87 GLN C O 1
ATOM 2587 N N . SER C 3 88 ? -0.753 81.657 11.009 1.00 23.90 88 SER C N 1
ATOM 2588 C CA . SER C 3 88 ? -0.637 80.666 9.941 1.00 24.20 88 SER C CA 1
ATOM 2589 C C . SER C 3 88 ? 0.807 80.188 9.872 1.00 28.33 88 SER C C 1
ATOM 2590 O O . SER C 3 88 ? 1.682 80.935 9.426 1.00 19.53 88 SER C O 1
ATOM 2593 N N . ASN C 3 89 ? 1.051 78.947 10.301 1.00 20.25 89 ASN C N 1
ATOM 2594 C CA . ASN C 3 89 ? 2.386 78.374 10.161 1.00 23.67 89 ASN C CA 1
ATOM 2595 C C . ASN C 3 89 ? 2.776 78.246 8.695 1.00 17.69 89 ASN C C 1
ATOM 2596 O O . ASN C 3 89 ? 3.945 78.431 8.337 1.00 22.67 89 ASN C O 1
ATOM 2601 N N . VAL C 3 90 ? 1.808 77.937 7.830 1.00 17.25 90 VAL C N 1
ATOM 2602 C CA . VAL C 3 90 ? 2.101 77.780 6.409 1.00 20.70 90 VAL C CA 1
ATOM 2603 C C . VAL C 3 90 ? 2.524 79.111 5.799 1.00 23.77 90 VAL C C 1
ATOM 2604 O O . VAL C 3 90 ? 3.513 79.189 5.061 1.00 21.24 90 VAL C O 1
ATOM 2616 N N . ALA C 3 92 ? 3.679 81.663 7.375 1.00 13.83 92 ALA C N 1
ATOM 2617 C CA . ALA C 3 92 ? 4.931 82.078 7.997 1.00 19.56 92 ALA C CA 1
ATOM 2618 C C . ALA C 3 92 ? 6.129 81.473 7.276 1.00 18.66 92 ALA C C 1
ATOM 2619 O O . ALA C 3 92 ? 7.115 82.169 7.007 1.00 25.99 92 ALA C O 1
ATOM 2621 N N . VAL C 3 93 ? 6.059 80.179 6.952 1.00 12.55 93 VAL C N 1
ATOM 2622 C CA . VAL C 3 93 ? 7.131 79.541 6.197 1.00 14.38 93 VAL C CA 1
ATOM 2623 C C . VAL C 3 93 ? 7.230 80.134 4.796 1.00 18.65 93 VAL C C 1
ATOM 2624 O O . VAL C 3 93 ? 8.332 80.268 4.249 1.00 26.92 93 VAL C O 1
ATOM 2628 N N . ALA C 3 94 ? 6.095 80.509 4.197 1.00 12.92 94 ALA C N 1
ATOM 2629 C CA . ALA C 3 94 ? 6.125 81.095 2.860 1.00 12.86 94 ALA C CA 1
ATOM 2630 C C . ALA C 3 94 ? 6.958 82.372 2.833 1.00 26.88 94 ALA C C 1
ATOM 2631 O O . ALA C 3 94 ? 7.689 82.624 1.868 1.00 21.56 94 ALA C O 1
ATOM 2633 N N . TRP C 3 95 ? 6.867 83.187 3.885 1.00 20.18 95 TRP C N 1
ATOM 2634 C CA . TRP C 3 95 ? 7.668 84.405 3.944 1.00 15.05 95 TRP C CA 1
ATOM 2635 C C . TRP C 3 95 ? 9.089 84.120 4.416 1.00 17.31 95 TRP C C 1
ATOM 2636 O O . TRP C 3 95 ? 10.039 84.751 3.941 1.00 25.41 95 TRP C O 1
ATOM 2647 N N . TYR C 3 96 ? 9.251 83.181 5.352 1.00 17.99 96 TYR C N 1
ATOM 2648 C CA . TYR C 3 96 ? 10.588 82.819 5.813 1.00 15.62 96 TYR C CA 1
ATOM 2649 C C . TYR C 3 96 ? 11.425 82.238 4.681 1.00 21.74 96 TYR C C 1
ATOM 2650 O O . TYR C 3 96 ? 12.611 82.566 4.545 1.00 26.47 96 TYR C O 1
ATOM 2659 N N . ARG C 3 97 ? 10.830 81.377 3.861 1.00 17.49 97 ARG C N 1
ATOM 2660 C CA . ARG C 3 97 ? 11.556 80.705 2.787 1.00 20.26 97 ARG C CA 1
ATOM 2661 C C . ARG C 3 97 ? 12.076 81.698 1.751 1.00 21.27 97 ARG C C 1
ATOM 2662 O O . ARG C 3 97 ? 13.133 81.486 1.156 1.00 30.75 97 ARG C O 1
ATOM 2681 N N . ALA C 3 99 ? 13.076 84.757 2.342 1.00 25.06 99 ALA C N 1
ATOM 2682 C CA . ALA C 3 99 ? 14.236 85.445 2.896 1.00 20.39 99 ALA C CA 1
ATOM 2683 C C . ALA C 3 99 ? 15.380 84.470 3.151 1.00 26.50 99 ALA C C 1
ATOM 2684 O O . ALA C 3 99 ? 16.550 84.811 2.971 1.00 29.71 99 ALA C O 1
ATOM 2686 N N . ALA C 3 100 ? 15.037 83.250 3.572 1.00 17.58 100 ALA C N 1
ATOM 2687 C CA . ALA C 3 100 ? 16.069 82.263 3.871 1.00 21.24 100 ALA C CA 1
ATOM 2688 C C . ALA C 3 100 ? 16.827 81.856 2.615 1.00 24.27 100 ALA C C 1
ATOM 2689 O O . ALA C 3 100 ? 18.039 81.613 2.665 1.00 22.44 100 ALA C O 1
ATOM 2691 N N . ILE C 3 101 ? 16.133 81.781 1.476 1.00 24.29 101 ILE C N 1
ATOM 2692 C CA . ILE C 3 101 ? 16.789 81.396 0.234 1.00 30.23 101 ILE C CA 1
ATOM 2693 C C . ILE C 3 101 ? 17.670 82.517 -0.304 1.00 35.84 101 ILE C C 1
ATOM 2694 O O . ILE C 3 101 ? 18.540 82.266 -1.146 1.00 28.59 101 ILE C O 1
ATOM 2699 N N . GLN C 3 102 ? 17.475 83.749 0.163 1.00 25.39 102 GLN C N 1
ATOM 2700 C CA . GLN C 3 102 ? 18.345 84.860 -0.198 1.00 23.75 102 GLN C CA 1
ATOM 2701 C C . GLN C 3 102 ? 19.574 84.959 0.695 1.00 29.44 102 GLN C C 1
ATOM 2702 O O . GLN C 3 102 ? 20.409 85.841 0.476 1.00 39.53 102 GLN C O 1
ATOM 2708 N N . GLY C 3 103 ? 19.701 84.089 1.692 1.00 27.89 103 GLY C N 1
ATOM 2709 C CA . GLY C 3 103 ? 20.844 84.098 2.579 1.00 30.61 103 GLY C CA 1
ATOM 2710 C C . GLY C 3 103 ? 20.652 84.826 3.890 1.00 30.56 103 GLY C C 1
ATOM 2711 O O . GLY C 3 103 ? 21.639 85.055 4.598 1.00 23.67 103 GLY C O 1
ATOM 2712 N N . TYR C 3 104 ? 19.421 85.196 4.238 1.00 21.35 104 TYR C N 1
ATOM 2713 C CA . TYR C 3 104 ? 19.153 85.903 5.486 1.00 19.61 104 TYR C CA 1
ATOM 2714 C C . TYR C 3 104 ? 19.159 84.896 6.632 1.00 24.27 104 TYR C C 1
ATOM 2715 O O . TYR C 3 104 ? 18.284 84.027 6.709 1.00 21.52 104 TYR C O 1
ATOM 2724 N N . ALA C 3 105 ? 20.143 85.017 7.524 1.00 25.82 105 ALA C N 1
ATOM 2725 C CA . ALA C 3 105 ? 20.341 84.006 8.561 1.00 23.30 105 ALA C CA 1
ATOM 2726 C C . ALA C 3 105 ? 19.170 83.858 9.530 1.00 29.77 105 ALA C C 1
ATOM 2727 O O . ALA C 3 105 ? 18.829 82.708 9.857 1.00 29.60 105 ALA C O 1
ATOM 2729 N N . PRO C 3 106 ? 18.538 84.925 10.040 1.00 22.82 106 PRO C N 1
ATOM 2730 C CA . PRO C 3 106 ? 17.403 84.712 10.956 1.00 21.23 106 PRO C CA 1
ATOM 2731 C C . PRO C 3 106 ? 16.269 83.908 10.345 1.00 25.44 106 PRO C C 1
ATOM 2732 O O . PRO C 3 106 ? 15.604 83.151 11.064 1.00 22.05 106 PRO C O 1
ATOM 2736 N N . SER C 3 107 ? 16.024 84.048 9.039 1.00 20.80 107 SER C N 1
ATOM 2737 C CA . SER C 3 107 ? 14.984 83.246 8.402 1.00 18.46 107 SER C CA 1
ATOM 2738 C C . SER C 3 107 ? 15.432 81.803 8.210 1.00 20.49 107 SER C C 1
ATOM 2739 O O . SER C 3 107 ? 14.606 80.886 8.284 1.00 18.40 107 SER C O 1
ATOM 2742 N N . GLN C 3 108 ? 16.726 81.584 7.962 1.00 20.09 108 GLN C N 1
ATOM 2743 C CA . GLN C 3 108 ? 17.237 80.221 7.847 1.00 20.40 108 GLN C CA 1
ATOM 2744 C C . GLN C 3 108 ? 17.109 79.476 9.168 1.00 24.57 108 GLN C C 1
ATOM 2745 O O . GLN C 3 108 ? 16.803 78.278 9.188 1.00 23.19 108 GLN C O 1
ATOM 2751 N N . THR C 3 109 ? 17.339 80.170 10.285 1.00 21.15 109 THR C N 1
ATOM 2752 C CA . THR C 3 109 ? 17.105 79.566 11.592 1.00 18.10 109 THR C CA 1
ATOM 2753 C C . THR C 3 109 ? 15.625 79.273 11.802 1.00 20.33 109 THR C C 1
ATOM 2754 O O . THR C 3 109 ? 15.263 78.214 12.331 1.00 17.71 109 THR C O 1
ATOM 2758 N N . ALA C 3 110 ? 14.754 80.196 11.382 1.00 21.67 110 ALA C N 1
ATOM 2759 C CA . ALA C 3 110 ? 13.318 79.974 11.511 1.00 17.50 110 ALA C CA 1
ATOM 2760 C C . ALA C 3 110 ? 12.869 78.775 10.686 1.00 20.48 110 ALA C C 1
ATOM 2761 O O . ALA C 3 110 ? 12.008 78.001 11.121 1.00 21.98 110 ALA C O 1
ATOM 2771 N N . GLY C 3 112 ? 14.606 76.191 10.117 1.00 21.67 112 GLY C N 1
ATOM 2772 C CA . GLY C 3 112 ? 15.024 75.008 10.852 1.00 14.29 112 GLY C CA 1
ATOM 2773 C C . GLY C 3 112 ? 14.019 74.600 11.910 1.00 23.39 112 GLY C C 1
ATOM 2774 O O . GLY C 3 112 ? 13.659 73.425 12.024 1.00 24.98 112 GLY C O 1
ATOM 2775 N N . TYR C 3 113 ? 13.549 75.568 12.700 1.00 27.70 113 TYR C N 1
ATOM 2776 C CA . TYR C 3 113 ? 12.542 75.267 13.712 1.00 29.57 113 TYR C CA 1
ATOM 2777 C C . TYR C 3 113 ? 11.230 74.812 13.085 1.00 16.64 113 TYR C C 1
ATOM 2778 O O . TYR C 3 113 ? 10.503 74.015 13.688 1.00 23.12 113 TYR C O 1
ATOM 2787 N N . ALA C 3 114 ? 10.913 75.298 11.883 1.00 25.23 114 ALA C N 1
ATOM 2788 C CA . ALA C 3 114 ? 9.684 74.876 11.219 1.00 25.17 114 ALA C CA 1
ATOM 2789 C C . ALA C 3 114 ? 9.740 73.403 10.832 1.00 23.05 114 ALA C C 1
ATOM 2790 O O . ALA C 3 114 ? 8.763 72.670 11.023 1.00 25.26 114 ALA C O 1
ATOM 2792 N N . TYR C 3 115 ? 10.874 72.950 10.290 1.00 18.16 115 TYR C N 1
ATOM 2793 C CA . TYR C 3 115 ? 10.994 71.548 9.898 1.00 22.44 115 TYR C CA 1
ATOM 2794 C C . TYR C 3 115 ? 11.128 70.630 11.106 1.00 26.25 115 TYR C C 1
ATOM 2795 O O . TYR C 3 115 ? 10.663 69.485 11.064 1.00 24.48 115 TYR C O 1
ATOM 2804 N N . GLU C 3 116 ? 11.760 71.102 12.183 1.00 17.02 116 GLU C N 1
ATOM 2805 C CA . GLU C 3 116 ? 11.879 70.278 13.380 1.00 24.05 116 GLU C CA 1
ATOM 2806 C C . GLU C 3 116 ? 10.517 70.026 14.014 1.00 29.67 116 GLU C C 1
ATOM 2807 O O . GLU C 3 116 ? 10.213 68.899 14.422 1.00 29.98 116 GLU C O 1
ATOM 2813 N N . GLU C 3 117 ? 9.683 71.062 14.107 1.00 31.13 117 GLU C N 1
ATOM 2814 C CA . GLU C 3 117 ? 8.375 70.905 14.730 1.00 33.56 117 GLU C CA 1
ATOM 2815 C C . GLU C 3 117 ? 7.330 70.405 13.740 1.00 32.27 117 GLU C C 1
ATOM 2816 O O . GLU C 3 117 ? 6.357 69.756 14.144 1.00 37.99 117 GLU C O 1
ATOM 2822 N N . GLY C 3 118 ? 7.521 70.670 12.452 1.00 25.84 118 GLY C N 1
ATOM 2823 C CA . GLY C 3 118 ? 6.497 70.366 11.473 1.00 22.68 118 GLY C CA 1
ATOM 2824 C C . GLY C 3 118 ? 5.452 71.448 11.335 1.00 30.17 118 GLY C C 1
ATOM 2825 O O . GLY C 3 118 ? 4.296 71.147 11.019 1.00 26.17 118 GLY C O 1
ATOM 2826 N N . ALA C 3 119 ? 5.826 72.706 11.570 1.00 22.95 119 ALA C N 1
ATOM 2827 C CA . ALA C 3 119 ? 4.902 73.835 11.524 1.00 29.07 119 ALA C CA 1
ATOM 2828 C C . ALA C 3 119 ? 4.958 74.463 10.136 1.00 27.23 119 ALA C C 1
ATOM 2829 O O . ALA C 3 119 ? 5.964 75.078 9.766 1.00 22.13 119 ALA C O 1
ATOM 2831 N N . GLY C 3 120 ? 3.874 74.317 9.373 1.00 22.86 120 GLY C N 1
ATOM 2832 C CA . GLY C 3 120 ? 3.820 74.810 8.013 1.00 19.46 120 GLY C CA 1
ATOM 2833 C C . GLY C 3 120 ? 4.539 73.955 6.996 1.00 22.45 120 GLY C C 1
ATOM 2834 O O . GLY C 3 120 ? 4.441 74.235 5.794 1.00 26.59 120 GLY C O 1
ATOM 2835 N N . VAL C 3 121 ? 5.262 72.931 7.437 1.00 26.88 121 VAL C N 1
ATOM 2836 C CA . VAL C 3 121 ? 5.986 72.013 6.559 1.00 26.77 121 VAL C CA 1
ATOM 2837 C C . VAL C 3 121 ? 5.918 70.618 7.157 1.00 22.90 121 VAL C C 1
ATOM 2838 O O . VAL C 3 121 ? 5.668 70.452 8.359 1.00 22.57 121 VAL C O 1
ATOM 2842 N N . PRO C 3 122 ? 6.120 69.590 6.335 1.00 22.52 122 PRO C N 1
ATOM 2843 C CA . PRO C 3 122 ? 6.257 68.236 6.886 1.00 26.51 122 PRO C CA 1
ATOM 2844 C C . PRO C 3 122 ? 7.458 68.159 7.817 1.00 26.44 122 PRO C C 1
ATOM 2845 O O . PRO C 3 122 ? 8.552 68.619 7.483 1.00 23.91 122 PRO C O 1
ATOM 2849 N N . GLN C 3 123 ? 7.240 67.588 9.001 1.00 19.00 123 GLN C N 1
ATOM 2850 C CA . GLN C 3 123 ? 8.315 67.451 9.975 1.00 25.34 123 GLN C CA 1
ATOM 2851 C C . GLN C 3 123 ? 9.469 66.657 9.378 1.00 22.59 123 GLN C C 1
ATOM 2852 O O . GLN C 3 123 ? 9.266 65.587 8.798 1.00 26.91 123 GLN C O 1
ATOM 2858 N N . ASP C 3 124 ? 10.683 67.192 9.507 1.00 22.62 124 ASP C N 1
ATOM 2859 C CA . ASP C 3 124 ? 11.857 66.558 8.910 1.00 22.07 124 ASP C CA 1
ATOM 2860 C C . ASP C 3 124 ? 13.093 67.057 9.647 1.00 25.83 124 ASP C C 1
ATOM 2861 O O . ASP C 3 124 ? 13.473 68.223 9.496 1.00 19.98 124 ASP C O 1
ATOM 2866 N N . ALA C 3 125 ? 13.721 66.174 10.428 1.00 21.97 125 ALA C N 1
ATOM 2867 C CA . ALA C 3 125 ? 14.882 66.574 11.218 1.00 25.23 125 ALA C CA 1
ATOM 2868 C C . ALA C 3 125 ? 16.081 66.888 10.331 1.00 21.43 125 ALA C C 1
ATOM 2869 O O . ALA C 3 125 ? 16.857 67.804 10.631 1.00 22.75 125 ALA C O 1
ATOM 2871 N N . ASP C 3 126 ? 16.252 66.143 9.236 1.00 21.00 126 ASP C N 1
ATOM 2872 C CA . ASP C 3 126 ? 17.391 66.381 8.353 1.00 19.36 126 ASP C CA 1
ATOM 2873 C C . ASP C 3 126 ? 17.254 67.707 7.615 1.00 22.88 126 ASP C C 1
ATOM 2874 O O . ASP C 3 126 ? 18.243 68.428 7.439 1.00 21.01 126 ASP C O 1
ATOM 2879 N N . LEU C 3 127 ? 16.042 68.045 7.170 1.00 18.80 127 LEU C N 1
ATOM 2880 C CA . LEU C 3 127 ? 15.831 69.351 6.556 1.00 20.60 127 LEU C CA 1
ATOM 2881 C C . LEU C 3 127 ? 15.927 70.469 7.584 1.00 24.92 127 LEU C C 1
ATOM 2882 O O . LEU C 3 127 ? 16.334 71.586 7.246 1.00 27.19 127 LEU C O 1
ATOM 2887 N N . ALA C 3 128 ? 15.557 70.190 8.837 1.00 18.96 128 ALA C N 1
ATOM 2888 C CA . ALA C 3 128 ? 15.777 71.162 9.902 1.00 19.76 128 ALA C CA 1
ATOM 2889 C C . ALA C 3 128 ? 17.262 71.447 10.078 1.00 22.44 128 ALA C C 1
ATOM 2890 O O . ALA C 3 128 ? 17.663 72.603 10.256 1.00 24.58 128 ALA C O 1
ATOM 2892 N N . ARG C 3 129 ? 18.093 70.404 10.021 1.00 15.50 129 ARG C N 1
ATOM 2893 C CA . ARG C 3 129 ? 19.536 70.590 10.126 1.00 14.40 129 ARG C CA 1
ATOM 2894 C C . ARG C 3 129 ? 20.088 71.353 8.929 1.00 19.84 129 ARG C C 1
ATOM 2895 O O . ARG C 3 129 ? 21.010 72.163 9.077 1.00 24.52 129 ARG C O 1
ATOM 2903 N N . TYR C 3 130 ? 19.541 71.106 7.736 1.00 18.73 130 TYR C N 1
ATOM 2904 C CA . TYR C 3 130 ? 20.006 71.812 6.545 1.00 24.34 130 TYR C CA 1
ATOM 2905 C C . TYR C 3 130 ? 19.882 73.323 6.715 1.00 15.52 130 TYR C C 1
ATOM 2906 O O . TYR C 3 130 ? 20.825 74.071 6.431 1.00 29.05 130 TYR C O 1
ATOM 2915 N N . TRP C 3 131 ? 18.723 73.791 7.180 1.00 20.08 131 TRP C N 1
ATOM 2916 C CA . TRP C 3 131 ? 18.534 75.223 7.375 1.00 11.26 131 TRP C CA 1
ATOM 2917 C C . TRP C 3 131 ? 19.247 75.729 8.623 1.00 17.16 131 TRP C C 1
ATOM 2918 O O . TRP C 3 131 ? 19.732 76.866 8.633 1.00 29.93 131 TRP C O 1
ATOM 2929 N N . PHE C 3 132 ? 19.318 74.913 9.677 1.00 21.90 132 PHE C N 1
ATOM 2930 C CA . PHE C 3 132 ? 20.088 75.299 10.857 1.00 20.32 132 PHE C CA 1
ATOM 2931 C C . PHE C 3 132 ? 21.560 75.495 10.514 1.00 21.64 132 PHE C C 1
ATOM 2932 O O . PHE C 3 132 ? 22.182 76.473 10.947 1.00 18.79 132 PHE C O 1
ATOM 2940 N N . ASP C 3 133 ? 22.129 74.582 9.733 1.00 20.08 133 ASP C N 1
ATOM 2941 C CA . ASP C 3 133 ? 23.553 74.620 9.410 1.00 23.13 133 ASP C CA 1
ATOM 2942 C C . ASP C 3 133 ? 23.893 75.749 8.443 1.00 24.84 133 ASP C C 1
ATOM 2943 O O . ASP C 3 133 ? 25.035 76.203 8.394 1.00 25.55 133 ASP C O 1
ATOM 2959 N N . ALA C 3 135 ? 22.465 78.767 8.580 1.00 21.26 135 ALA C N 1
ATOM 2960 C CA . ALA C 3 135 ? 22.566 79.932 9.447 1.00 25.80 135 ALA C CA 1
ATOM 2961 C C . ALA C 3 135 ? 23.877 79.912 10.226 1.00 20.81 135 ALA C C 1
ATOM 2962 O O . ALA C 3 135 ? 24.506 80.951 10.427 1.00 28.46 135 ALA C O 1
ATOM 2964 N N . ALA C 3 136 ? 24.285 78.716 10.662 1.00 21.81 136 ALA C N 1
ATOM 2965 C CA . ALA C 3 136 ? 25.530 78.583 11.413 1.00 18.47 136 ALA C CA 1
ATOM 2966 C C . ALA C 3 136 ? 26.749 78.835 10.537 1.00 26.63 136 ALA C C 1
ATOM 2967 O O . ALA C 3 136 ? 27.775 79.319 11.029 1.00 32.76 136 ALA C O 1
ATOM 2969 N N . ALA C 3 137 ? 26.661 78.512 9.244 1.00 26.77 137 ALA C N 1
ATOM 2970 C CA . ALA C 3 137 ? 27.795 78.718 8.350 1.00 28.35 137 ALA C CA 1
ATOM 2971 C C . ALA C 3 137 ? 28.128 80.196 8.194 1.00 34.38 137 ALA C C 1
ATOM 2972 O O . ALA C 3 137 ? 29.295 80.547 7.987 1.00 33.41 137 ALA C O 1
ATOM 2974 N N . GLN C 3 138 ? 27.127 81.072 8.299 1.00 30.09 138 GLN C N 1
ATOM 2975 C CA . GLN C 3 138 ? 27.358 82.505 8.169 1.00 36.28 138 GLN C CA 1
ATOM 2976 C C . GLN C 3 138 ? 27.997 83.116 9.409 1.00 51.51 138 GLN C C 1
ATOM 2977 O O . GLN C 3 138 ? 28.547 84.220 9.325 1.00 56.68 138 GLN C O 1
ATOM 2983 N N . GLY C 3 139 ? 27.936 82.435 10.548 1.00 59.06 139 GLY C N 1
ATOM 2984 C CA . GLY C 3 139 ? 28.520 82.946 11.774 1.00 58.96 139 GLY C CA 1
ATOM 2985 C C . GLY C 3 139 ? 30.036 82.897 11.781 1.00 59.81 139 GLY C C 1
ATOM 2986 O O . GLY C 3 139 ? 30.700 83.928 11.880 1.00 60.67 139 GLY C O 1
ATOM 2987 N N . ALA D 4 8 ? 17.458 72.566 35.168 1.00 80.78 8 ALA D N 1
ATOM 2988 C CA . ALA D 4 8 ? 18.461 72.165 36.147 1.00 83.60 8 ALA D CA 1
ATOM 2989 C C . ALA D 4 8 ? 19.620 73.157 36.187 1.00 93.05 8 ALA D C 1
ATOM 2990 O O . ALA D 4 8 ? 19.414 74.371 36.182 1.00 86.17 8 ALA D O 1
ATOM 2992 N N . ALA D 4 9 ? 20.836 72.629 36.223 1.00 100.39 9 ALA D N 1
ATOM 2993 C CA . ALA D 4 9 ? 22.052 73.419 36.324 1.00 94.79 9 ALA D CA 1
ATOM 2994 C C . ALA D 4 9 ? 23.120 72.781 35.451 1.00 76.09 9 ALA D C 1
ATOM 2995 O O . ALA D 4 9 ? 23.039 71.589 35.134 1.00 72.18 9 ALA D O 1
ATOM 2997 N N . PRO D 4 10 ? 24.130 73.550 35.036 1.00 56.80 10 PRO D N 1
ATOM 2998 C CA . PRO D 4 10 ? 25.199 72.972 34.214 1.00 47.51 10 PRO D CA 1
ATOM 2999 C C . PRO D 4 10 ? 25.985 71.914 34.975 1.00 43.45 10 PRO D C 1
ATOM 3000 O O . PRO D 4 10 ? 26.191 72.009 36.186 1.00 51.93 10 PRO D O 1
ATOM 3004 N N . VAL D 4 11 ? 26.427 70.891 34.239 1.00 41.20 11 VAL D N 1
ATOM 3005 C CA . VAL D 4 11 ? 27.219 69.810 34.820 1.00 46.01 11 VAL D CA 1
ATOM 3006 C C . VAL D 4 11 ? 28.716 70.032 34.665 1.00 45.19 11 VAL D C 1
ATOM 3007 O O . VAL D 4 11 ? 29.506 69.270 35.247 1.00 47.31 11 VAL D O 1
ATOM 3011 N N . ALA D 4 12 ? 29.134 71.044 33.909 1.00 42.33 12 ALA D N 1
ATOM 3012 C CA . ALA D 4 12 ? 30.550 71.294 33.689 1.00 47.64 12 ALA D CA 1
ATOM 3013 C C . ALA D 4 12 ? 31.162 72.017 34.881 1.00 56.53 12 ALA D C 1
ATOM 3014 O O . ALA D 4 12 ? 30.564 72.938 35.445 1.00 56.42 12 ALA D O 1
ATOM 3016 N N . VAL D 4 13 ? 32.363 71.589 35.263 1.00 60.62 13 VAL D N 1
ATOM 3017 C CA . VAL D 4 13 ? 33.126 72.208 36.341 1.00 60.70 13 VAL D CA 1
ATOM 3018 C C . VAL D 4 13 ? 34.517 72.499 35.795 1.00 57.09 13 VAL D C 1
ATOM 3019 O O . VAL D 4 13 ? 35.306 71.572 35.570 1.00 54.26 13 VAL D O 1
ATOM 3023 N N . THR D 4 14 ? 34.816 73.776 35.575 1.00 53.29 14 THR D N 1
ATOM 3024 C CA . THR D 4 14 ? 36.100 74.183 35.032 1.00 50.80 14 THR D CA 1
ATOM 3025 C C . THR D 4 14 ? 37.088 74.457 36.165 1.00 56.28 14 THR D C 1
ATOM 3026 O O . THR D 4 14 ? 36.755 74.385 37.350 1.00 62.02 14 THR D O 1
ATOM 3030 N N . SER D 4 15 ? 38.326 74.780 35.792 1.00 54.53 15 SER D N 1
ATOM 3031 C CA . SER D 4 15 ? 39.347 75.131 36.769 1.00 61.83 15 SER D CA 1
ATOM 3032 C C . SER D 4 15 ? 39.179 76.541 37.321 1.00 64.78 15 SER D C 1
ATOM 3033 O O . SER D 4 15 ? 39.914 76.921 38.239 1.00 78.92 15 SER D O 1
ATOM 3036 N N . TYR D 4 16 ? 38.238 77.320 36.788 1.00 52.56 16 TYR D N 1
ATOM 3037 C CA . TYR D 4 16 ? 37.972 78.677 37.249 1.00 51.07 16 TYR D CA 1
ATOM 3038 C C . TYR D 4 16 ? 36.648 78.770 38.001 1.00 58.55 16 TYR D C 1
ATOM 3039 O O . TYR D 4 16 ? 35.997 79.817 37.997 1.00 70.82 16 TYR D O 1
ATOM 3048 N N . ALA D 4 17 ? 36.241 77.680 38.656 1.00 54.56 17 ALA D N 1
ATOM 3049 C CA . ALA D 4 17 ? 34.925 77.644 39.284 1.00 52.48 17 ALA D CA 1
ATOM 3050 C C . ALA D 4 17 ? 34.831 78.585 40.479 1.00 58.36 17 ALA D C 1
ATOM 3051 O O . ALA D 4 17 ? 33.747 79.102 40.773 1.00 59.92 17 ALA D O 1
ATOM 3053 N N . GLN D 4 18 ? 35.943 78.826 41.176 1.00 58.03 18 GLN D N 1
ATOM 3054 C CA . GLN D 4 18 ? 35.936 79.636 42.390 1.00 59.06 18 GLN D CA 1
ATOM 3055 C C . GLN D 4 18 ? 36.841 80.858 42.277 1.00 58.40 18 GLN D C 1
ATOM 3056 O O . GLN D 4 18 ? 37.160 81.485 43.292 1.00 61.78 18 GLN D O 1
ATOM 3062 N N . GLN D 4 19 ? 37.259 81.211 41.067 1.00 57.61 19 GLN D N 1
ATOM 3063 C CA . GLN D 4 19 ? 38.090 82.384 40.866 1.00 55.86 19 GLN D CA 1
ATOM 3064 C C . GLN D 4 19 ? 37.233 83.643 40.808 1.00 53.11 19 GLN D C 1
ATOM 3065 O O . GLN D 4 19 ? 36.046 83.582 40.481 1.00 54.38 19 GLN D O 1
ATOM 3071 N N . PRO D 4 20 ? 37.808 84.798 41.140 1.00 47.10 20 PRO D N 1
ATOM 3072 C CA . PRO D 4 20 ? 37.061 86.054 41.007 1.00 49.62 20 PRO D CA 1
ATOM 3073 C C . PRO D 4 20 ? 36.647 86.301 39.565 1.00 50.01 20 PRO D C 1
ATOM 3074 O O . PRO D 4 20 ? 37.273 85.812 38.622 1.00 52.68 20 PRO D O 1
ATOM 3078 N N . LEU D 4 21 ? 35.568 87.073 39.403 1.00 47.61 21 LEU D N 1
ATOM 3079 C CA . LEU D 4 21 ? 35.035 87.333 38.069 1.00 49.29 21 LEU D CA 1
ATOM 3080 C C . LEU D 4 21 ? 36.043 88.074 37.201 1.00 56.21 21 LEU D C 1
ATOM 3081 O O . LEU D 4 21 ? 36.145 87.814 35.996 1.00 51.33 21 LEU D O 1
ATOM 3086 N N . LYS D 4 22 ? 36.798 89.002 37.794 1.00 57.35 22 LYS D N 1
ATOM 3087 C CA . LYS D 4 22 ? 37.771 89.767 37.020 1.00 56.83 22 LYS D CA 1
ATOM 3088 C C . LYS D 4 22 ? 38.860 88.864 36.455 1.00 53.19 22 LYS D C 1
ATOM 3089 O O . LYS D 4 22 ? 39.322 89.068 35.326 1.00 54.81 22 LYS D O 1
ATOM 3095 N N . LEU D 4 23 ? 39.277 87.853 37.221 1.00 49.49 23 LEU D N 1
ATOM 3096 C CA . LEU D 4 23 ? 40.299 86.932 36.735 1.00 54.46 23 LEU D CA 1
ATOM 3097 C C . LEU D 4 23 ? 39.779 86.090 35.577 1.00 54.99 23 LEU D C 1
ATOM 3098 O O . LEU D 4 23 ? 40.492 85.872 34.590 1.00 64.22 23 LEU D O 1
ATOM 3103 N N . VAL D 4 24 ? 38.539 85.608 35.677 1.00 53.15 24 VAL D N 1
ATOM 3104 C CA . VAL D 4 24 ? 37.968 84.798 34.606 1.00 47.39 24 VAL D CA 1
ATOM 3105 C C . VAL D 4 24 ? 37.755 85.640 33.354 1.00 49.07 24 VAL D C 1
ATOM 3106 O O . VAL D 4 24 ? 37.983 85.175 32.231 1.00 51.81 24 VAL D O 1
ATOM 3110 N N . GLN D 4 25 ? 37.325 86.894 33.524 1.00 50.69 25 GLN D N 1
ATOM 3111 C CA . GLN D 4 25 ? 37.111 87.768 32.374 1.00 52.83 25 GLN D CA 1
ATOM 3112 C C . GLN D 4 25 ? 38.412 88.074 31.643 1.00 60.25 25 GLN D C 1
ATOM 3113 O O . GLN D 4 25 ? 38.408 88.231 30.416 1.00 59.33 25 GLN D O 1
ATOM 3119 N N . GLU D 4 26 ? 39.528 88.164 32.369 1.00 59.82 26 GLU D N 1
ATOM 3120 C CA . GLU D 4 26 ? 40.806 88.454 31.727 1.00 58.90 26 GLU D CA 1
ATOM 3121 C C . GLU D 4 26 ? 41.298 87.261 30.918 1.00 55.00 26 GLU D C 1
ATOM 3122 O O . GLU D 4 26 ? 41.718 87.410 29.765 1.00 60.63 26 GLU D O 1
ATOM 3128 N N . LYS D 4 27 ? 41.253 86.063 31.507 1.00 46.58 27 LYS D N 1
ATOM 3129 C CA . LYS D 4 27 ? 41.676 84.870 30.783 1.00 53.26 27 LYS D CA 1
ATOM 3130 C C . LYS D 4 27 ? 40.729 84.540 29.635 1.00 52.55 27 LYS D C 1
ATOM 3131 O O . LYS D 4 27 ? 41.153 83.948 28.636 1.00 52.47 27 LYS D O 1
ATOM 3137 N N . ALA D 4 28 ? 39.453 84.915 29.754 1.00 50.76 28 ALA D N 1
ATOM 3138 C CA . ALA D 4 28 ? 38.506 84.659 28.673 1.00 47.94 28 ALA D CA 1
ATOM 3139 C C . ALA D 4 28 ? 38.839 85.490 27.440 1.00 59.74 28 ALA D C 1
ATOM 3140 O O . ALA D 4 28 ? 38.709 85.010 26.308 1.00 60.64 28 ALA D O 1
ATOM 3142 N N . SER D 4 29 ? 39.269 86.736 27.638 1.00 71.84 29 SER D N 1
ATOM 3143 C CA . SER D 4 29 ? 39.682 87.583 26.527 1.00 74.57 29 SER D CA 1
ATOM 3144 C C . SER D 4 29 ? 41.052 87.212 25.978 1.00 66.50 29 SER D C 1
ATOM 3145 O O . SER D 4 29 ? 41.439 87.729 24.924 1.00 67.51 29 SER D O 1
ATOM 3148 N N . ASP D 4 30 ? 41.790 86.338 26.659 1.00 61.03 30 ASP D N 1
ATOM 3149 C CA . ASP D 4 30 ? 43.090 85.875 26.194 1.00 59.19 30 ASP D CA 1
ATOM 3150 C C . ASP D 4 30 ? 43.012 84.562 25.427 1.00 59.31 30 ASP D C 1
ATOM 3151 O O . ASP D 4 30 ? 44.055 84.010 25.063 1.00 60.82 30 ASP D O 1
ATOM 3156 N N . GLY D 4 31 ? 41.811 84.048 25.176 1.00 55.68 31 GLY D N 1
ATOM 3157 C CA . GLY D 4 31 ? 41.648 82.827 24.417 1.00 57.78 31 GLY D CA 1
ATOM 3158 C C . GLY D 4 31 ? 41.673 81.548 25.221 1.00 60.15 31 GLY D C 1
ATOM 3159 O O . GLY D 4 31 ? 41.787 80.468 24.628 1.00 68.50 31 GLY D O 1
ATOM 3160 N N . ASP D 4 32 ? 41.575 81.627 26.546 1.00 58.49 32 ASP D N 1
ATOM 3161 C CA . ASP D 4 32 ? 41.549 80.427 27.373 1.00 58.42 32 ASP D CA 1
ATOM 3162 C C . ASP D 4 32 ? 40.199 79.735 27.220 1.00 58.73 32 ASP D C 1
ATOM 3163 O O . ASP D 4 32 ? 39.154 80.328 27.510 1.00 65.35 32 ASP D O 1
ATOM 3168 N N . GLY D 4 33 ? 40.221 78.481 26.765 1.00 43.66 33 GLY D N 1
ATOM 3169 C CA . GLY D 4 33 ? 38.976 77.773 26.512 1.00 35.28 33 GLY D CA 1
ATOM 3170 C C . GLY D 4 33 ? 38.168 77.520 27.771 1.00 34.53 33 GLY D C 1
ATOM 3171 O O . GLY D 4 33 ? 36.945 77.681 27.775 1.00 39.63 33 GLY D O 1
ATOM 3172 N N . SER D 4 34 ? 38.836 77.117 28.855 1.00 41.17 34 SER D N 1
ATOM 3173 C CA . SER D 4 34 ? 38.127 76.867 30.105 1.00 41.62 34 SER D CA 1
ATOM 3174 C C . SER D 4 34 ? 37.589 78.154 30.714 1.00 43.14 34 SER D C 1
ATOM 3175 O O . SER D 4 34 ? 36.544 78.135 31.375 1.00 49.68 34 SER D O 1
ATOM 3178 N N . ALA D 4 35 ? 38.281 79.277 30.508 1.00 40.46 35 ALA D N 1
ATOM 3179 C CA . ALA D 4 35 ? 37.802 80.545 31.045 1.00 33.52 35 ALA D CA 1
ATOM 3180 C C . ALA D 4 35 ? 36.604 81.060 30.258 1.00 34.80 35 ALA D C 1
ATOM 3181 O O . ALA D 4 35 ? 35.682 81.648 30.836 1.00 41.54 35 ALA D O 1
ATOM 3183 N N . GLU D 4 36 ? 36.601 80.856 28.939 1.00 39.78 36 GLU D N 1
ATOM 3184 C CA . GLU D 4 36 ? 35.449 81.252 28.134 1.00 37.83 36 GLU D CA 1
ATOM 3185 C C . GLU D 4 36 ? 34.211 80.454 28.519 1.00 39.78 36 GLU D C 1
ATOM 3186 O O . GLU D 4 36 ? 33.099 80.993 28.549 1.00 41.40 36 GLU D O 1
ATOM 3192 N N . LEU D 4 37 ? 34.384 79.165 28.820 1.00 38.52 37 LEU D N 1
ATOM 3193 C CA . LEU D 4 37 ? 33.254 78.355 29.259 1.00 32.42 37 LEU D CA 1
ATOM 3194 C C . LEU D 4 37 ? 32.792 78.766 30.651 1.00 38.82 37 LEU D C 1
ATOM 3195 O O . LEU D 4 37 ? 31.587 78.890 30.899 1.00 40.46 37 LEU D O 1
ATOM 3200 N N . GLU D 4 38 ? 33.736 78.983 31.571 1.00 38.92 38 GLU D N 1
ATOM 3201 C CA . GLU D 4 38 ? 33.373 79.403 32.920 1.00 35.11 38 GLU D CA 1
ATOM 3202 C C . GLU D 4 38 ? 32.664 80.751 32.906 1.00 34.58 38 GLU D C 1
ATOM 3203 O O . GLU D 4 38 ? 31.664 80.942 33.607 1.00 34.54 38 GLU D O 1
ATOM 3209 N N . LEU D 4 39 ? 33.167 81.698 32.110 1.00 34.45 39 LEU D N 1
ATOM 3210 C CA . LEU D 4 39 ? 32.524 83.005 32.024 1.00 30.91 39 LEU D CA 1
ATOM 3211 C C . LEU D 4 39 ? 31.123 82.889 31.440 1.00 34.66 39 LEU D C 1
ATOM 3212 O O . LEU D 4 39 ? 30.203 83.600 31.864 1.00 39.44 39 LEU D O 1
ATOM 3217 N N . GLY D 4 40 ? 30.939 81.995 30.468 1.00 32.43 40 GLY D N 1
ATOM 3218 C CA . GLY D 4 40 ? 29.613 81.791 29.910 1.00 36.43 40 GLY D CA 1
ATOM 3219 C C . GLY D 4 40 ? 28.653 81.166 30.904 1.00 39.09 40 GLY D C 1
ATOM 3220 O O . GLY D 4 40 ? 27.480 81.542 30.966 1.00 46.29 40 GLY D O 1
ATOM 3221 N N . LEU D 4 41 ? 29.137 80.207 31.698 1.00 32.00 41 LEU D N 1
ATOM 3222 C CA . LEU D 4 41 ? 28.287 79.586 32.708 1.00 33.69 41 LEU D CA 1
ATOM 3223 C C . LEU D 4 41 ? 27.872 80.582 33.784 1.00 31.43 41 LEU D C 1
ATOM 3224 O O . LEU D 4 41 ? 26.775 80.466 34.342 1.00 39.13 41 LEU D O 1
ATOM 3229 N N . ARG D 4 42 ? 28.726 81.562 34.088 1.00 35.09 42 ARG D N 1
ATOM 3230 C CA . ARG D 4 42 ? 28.365 82.562 35.087 1.00 28.92 42 ARG D CA 1
ATOM 3231 C C . ARG D 4 42 ? 27.332 83.540 34.544 1.00 35.01 42 ARG D C 1
ATOM 3232 O O . ARG D 4 42 ? 26.400 83.925 35.258 1.00 39.15 42 ARG D O 1
ATOM 3240 N N . TYR D 4 43 ? 27.478 83.956 33.284 1.00 32.57 43 TYR D N 1
ATOM 3241 C CA . TYR D 4 43 ? 26.529 84.904 32.712 1.00 34.93 43 TYR D CA 1
ATOM 3242 C C . TYR D 4 43 ? 25.152 84.290 32.495 1.00 40.06 43 TYR D C 1
ATOM 3243 O O . TYR D 4 43 ? 24.160 85.025 32.460 1.00 42.69 43 TYR D O 1
ATOM 3252 N N . VAL D 4 44 ? 25.067 82.971 32.357 1.00 36.78 44 VAL D N 1
ATOM 3253 C CA . VAL D 4 44 ? 23.801 82.296 32.102 1.00 32.66 44 VAL D CA 1
ATOM 3254 C C . VAL D 4 44 ? 23.164 81.781 33.388 1.00 34.11 44 VAL D C 1
ATOM 3255 O O . VAL D 4 44 ? 21.962 81.952 33.595 1.00 40.67 44 VAL D O 1
ATOM 3259 N N . PHE D 4 45 ? 23.948 81.153 34.264 1.00 28.12 45 PHE D N 1
ATOM 3260 C CA . PHE D 4 45 ? 23.412 80.494 35.449 1.00 33.12 45 PHE D CA 1
ATOM 3261 C C . PHE D 4 45 ? 23.839 81.158 36.754 1.00 41.29 45 PHE D C 1
ATOM 3262 O O . PHE D 4 45 ? 23.565 80.615 37.829 1.00 43.80 45 PHE D O 1
ATOM 3270 N N . GLY D 4 46 ? 24.494 82.314 36.693 1.00 45.80 46 GLY D N 1
ATOM 3271 C CA . GLY D 4 46 ? 24.994 82.969 37.882 1.00 46.94 46 GLY D CA 1
ATOM 3272 C C . GLY D 4 46 ? 23.932 8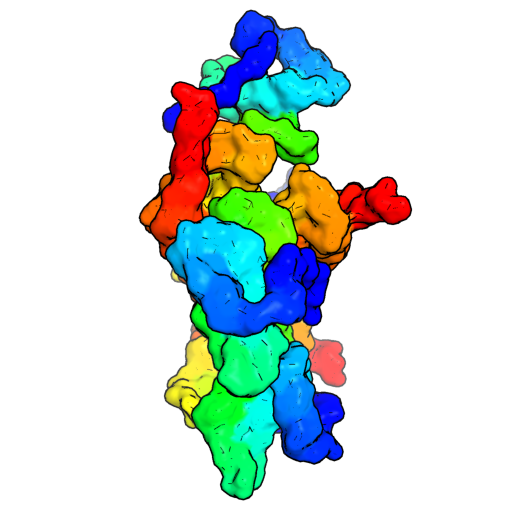3.788 38.594 1.00 49.95 46 GLY D C 1
ATOM 3273 O O . GLY D 4 46 ? 22.737 83.722 38.301 1.00 50.56 46 GLY D O 1
ATOM 3274 N N . SER D 4 47 ? 24.398 84.581 39.557 1.00 52.89 47 SER D N 1
ATOM 3275 C CA . SER D 4 47 ? 23.510 85.420 40.344 1.00 53.94 47 SER D CA 1
ATOM 3276 C C . SER D 4 47 ? 22.995 86.590 39.507 1.00 51.31 47 SER D C 1
ATOM 3277 O O . SER D 4 47 ? 23.451 86.844 38.389 1.00 50.26 47 SER D O 1
ATOM 3280 N N . ASP D 4 48 ? 22.025 87.313 40.072 1.00 52.10 48 ASP D N 1
ATOM 3281 C CA . ASP D 4 48 ? 21.392 88.404 39.338 1.00 61.48 48 ASP D CA 1
ATOM 3282 C C . ASP D 4 48 ? 22.356 89.558 39.093 1.00 54.83 48 ASP D C 1
ATOM 3283 O O . ASP D 4 48 ? 22.171 90.324 38.140 1.00 58.32 48 ASP D O 1
ATOM 3288 N N . GLY D 4 49 ? 23.382 89.702 39.935 1.00 49.79 49 GLY D N 1
ATOM 3289 C CA . GLY D 4 49 ? 24.361 90.757 39.736 1.00 46.24 49 GLY D CA 1
ATOM 3290 C C . GLY D 4 49 ? 25.270 90.537 38.546 1.00 54.36 49 GLY D C 1
ATOM 3291 O O . GLY D 4 49 ? 25.839 91.502 38.026 1.00 63.15 49 GLY D O 1
ATOM 3292 N N . VAL D 4 50 ? 25.411 89.292 38.098 1.00 49.17 50 VAL D N 1
ATOM 3293 C CA . VAL D 4 50 ? 26.283 88.961 36.978 1.00 48.93 50 VAL D CA 1
ATOM 3294 C C . VAL D 4 50 ? 25.531 88.349 35.806 1.00 55.72 50 VAL D C 1
ATOM 3295 O O . VAL D 4 50 ? 26.128 88.169 34.733 1.00 69.72 50 VAL D O 1
ATOM 3299 N N . LYS D 4 51 ? 24.244 88.041 35.958 1.00 45.93 51 LYS D N 1
ATOM 3300 C CA . LYS D 4 51 ? 23.512 87.326 34.920 1.00 45.53 51 LYS D CA 1
ATOM 3301 C C . LYS D 4 51 ? 23.397 88.165 33.652 1.00 45.81 51 LYS D C 1
ATOM 3302 O O . LYS D 4 51 ? 22.981 89.326 33.691 1.00 52.42 51 LYS D O 1
ATOM 3308 N N . ASN D 4 52 ? 23.778 87.564 32.525 1.00 35.53 52 ASN D N 1
ATOM 3309 C CA . ASN D 4 52 ? 23.645 88.179 31.203 1.00 33.96 52 ASN D CA 1
ATOM 3310 C C . ASN D 4 52 ? 23.538 87.022 30.208 1.00 37.79 52 ASN D C 1
ATOM 3311 O O . ASN D 4 52 ? 24.538 86.586 29.636 1.00 39.79 52 ASN D O 1
ATOM 3316 N N . VAL D 4 53 ? 22.309 86.534 30.020 1.00 39.37 53 VAL D N 1
ATOM 3317 C CA . VAL D 4 53 ? 22.109 85.291 29.271 1.00 35.61 53 VAL D CA 1
ATOM 3318 C C . VAL D 4 53 ? 22.567 85.400 27.820 1.00 36.88 53 VAL D C 1
ATOM 3319 O O . VAL D 4 53 ? 23.304 84.510 27.363 1.00 38.89 53 VAL D O 1
ATOM 3323 N N . PRO D 4 54 ? 22.179 86.424 27.044 1.00 39.21 54 PRO D N 1
ATOM 3324 C CA . PRO D 4 54 ? 22.662 86.482 25.652 1.00 39.91 54 PRO D CA 1
ATOM 3325 C C . PRO D 4 54 ? 24.176 86.533 25.541 1.00 45.35 54 PRO D C 1
ATOM 3326 O O . PRO D 4 54 ? 24.753 85.866 24.673 1.00 43.16 54 PRO D O 1
ATOM 3330 N N . LEU D 4 55 ? 24.838 87.307 26.405 1.00 45.43 55 LEU D N 1
ATOM 3331 C CA . LEU D 4 55 ? 26.296 87.363 26.379 1.00 39.94 55 LEU D CA 1
ATOM 3332 C C . LEU D 4 55 ? 26.915 86.046 26.829 1.00 40.46 55 LEU D C 1
ATOM 3333 O O . LEU D 4 55 ? 27.984 85.665 26.337 1.00 36.76 55 LEU D O 1
ATOM 3338 N N . GLY D 4 56 ? 26.260 85.336 27.749 1.00 38.02 56 GLY D N 1
ATOM 3339 C CA . GLY D 4 56 ? 26.799 84.069 28.214 1.00 31.99 56 GLY D CA 1
ATOM 3340 C C . GLY D 4 56 ? 26.711 82.972 27.172 1.00 30.78 56 GLY D C 1
ATOM 3341 O O . GLY D 4 56 ? 27.618 82.144 27.054 1.00 38.45 56 GLY D O 1
ATOM 3342 N N . VAL D 4 57 ? 25.616 82.944 26.408 1.00 34.05 57 VAL D N 1
ATOM 3343 C CA . VAL D 4 57 ? 25.495 81.975 25.322 1.00 31.62 57 VAL D CA 1
ATOM 3344 C C . VAL D 4 57 ? 26.587 82.206 24.287 1.00 32.81 57 VAL D C 1
ATOM 3345 O O . VAL D 4 57 ? 27.119 81.256 23.699 1.00 39.55 57 VAL D O 1
ATOM 3349 N N . SER D 4 58 ? 26.952 83.470 24.061 1.00 34.58 58 SER D N 1
ATOM 3350 C CA . SER D 4 58 ? 28.025 83.777 23.121 1.00 40.34 58 SER D CA 1
ATOM 3351 C C . SER D 4 58 ? 29.365 83.245 23.614 1.00 32.94 58 SER D C 1
ATOM 3352 O O . SER D 4 58 ? 30.153 82.710 22.827 1.00 39.31 58 SER D O 1
ATOM 3355 N N . TRP D 4 59 ? 29.642 83.382 24.913 1.00 32.98 59 TRP D N 1
ATOM 3356 C CA . TRP D 4 59 ? 30.904 82.886 25.452 1.00 29.51 59 TRP D CA 1
ATOM 3357 C C . TRP D 4 59 ? 30.935 81.363 25.484 1.00 38.36 59 TRP D C 1
ATOM 3358 O O . TRP D 4 59 ? 31.986 80.754 25.250 1.00 39.98 59 TRP D O 1
ATOM 3369 N N . ILE D 4 60 ? 29.797 80.728 25.777 1.00 27.87 60 ILE D N 1
ATOM 3370 C CA . ILE D 4 60 ? 29.739 79.270 25.745 1.00 24.73 60 ILE D CA 1
ATOM 3371 C C . ILE D 4 60 ? 29.918 78.764 24.321 1.00 30.59 60 ILE D C 1
ATOM 3372 O O . ILE D 4 60 ? 30.627 77.778 24.081 1.00 31.70 60 ILE D O 1
ATOM 3377 N N . ASN D 4 61 ? 29.292 79.432 23.357 1.00 27.52 61 ASN D N 1
ATOM 3378 C CA . ASN D 4 61 ? 29.414 79.065 21.954 1.00 27.92 61 ASN D CA 1
ATOM 3379 C C . ASN D 4 61 ? 30.862 79.182 21.493 1.00 35.32 61 ASN D C 1
ATOM 3380 O O . ASN D 4 61 ? 31.332 78.380 20.688 1.00 36.72 61 ASN D O 1
ATOM 3395 N N . ALA D 4 63 ? 33.655 78.694 23.355 1.00 32.57 63 ALA D N 1
ATOM 3396 C CA . ALA D 4 63 ? 34.414 77.561 23.869 1.00 31.86 63 ALA D CA 1
ATOM 3397 C C . ALA D 4 63 ? 33.966 76.265 23.202 1.00 40.58 63 ALA D C 1
ATOM 3398 O O . ALA D 4 63 ? 34.755 75.334 23.039 1.00 45.67 63 ALA D O 1
ATOM 3400 N N . ALA D 4 64 ? 32.688 76.214 22.817 1.00 28.92 64 ALA D N 1
ATOM 3401 C CA . ALA D 4 64 ? 32.161 75.022 22.160 1.00 26.46 64 ALA D CA 1
ATOM 3402 C C . ALA D 4 64 ? 32.723 74.872 20.753 1.00 29.16 64 ALA D C 1
ATOM 3403 O O . ALA D 4 64 ? 33.003 73.753 20.307 1.00 33.08 64 ALA D O 1
ATOM 3405 N N . LEU D 4 65 ? 32.898 75.985 20.039 1.00 30.41 65 LEU D N 1
ATOM 3406 C CA . LEU D 4 65 ? 33.449 75.933 18.691 1.00 33.16 65 LEU D CA 1
ATOM 3407 C C . LEU D 4 65 ? 34.934 75.598 18.669 1.00 40.40 65 LEU D C 1
ATOM 3408 O O . LEU D 4 65 ? 35.500 75.459 17.579 1.00 47.33 65 LEU D O 1
ATOM 3413 N N . LYS D 4 66 ? 35.574 75.466 19.828 1.00 35.08 66 LYS D N 1
ATOM 3414 C CA . LYS D 4 66 ? 36.960 75.029 19.904 1.00 38.23 66 LYS D CA 1
ATOM 3415 C C . LYS D 4 66 ? 37.095 73.520 20.060 1.00 35.14 66 LYS D C 1
ATOM 3416 O O . LYS D 4 66 ? 38.222 73.014 20.087 1.00 38.83 66 LYS D O 1
ATOM 3422 N N . GLY D 4 67 ? 35.984 72.794 20.167 1.00 36.01 67 GLY D N 1
ATOM 3423 C CA . GLY D 4 67 ? 36.015 71.354 20.297 1.00 35.02 67 GLY D CA 1
ATOM 3424 C C . GLY D 4 67 ? 36.059 70.832 21.716 1.00 36.56 67 GLY D C 1
ATOM 3425 O O . GLY D 4 67 ? 36.176 69.614 21.905 1.00 40.72 67 GLY D O 1
ATOM 3426 N N . ILE D 4 68 ? 35.973 71.705 22.716 1.00 32.79 68 ILE D N 1
ATOM 3427 C CA . ILE D 4 68 ? 35.998 71.291 24.116 1.00 29.40 68 ILE D CA 1
ATOM 3428 C C . ILE D 4 68 ? 34.723 70.515 24.424 1.00 27.77 68 ILE D C 1
ATOM 3429 O O . ILE D 4 68 ? 33.619 71.062 24.288 1.00 30.41 68 ILE D O 1
ATOM 3434 N N . PRO D 4 69 ? 34.824 69.249 24.838 1.00 30.60 69 PRO D N 1
ATOM 3435 C CA . PRO D 4 69 ? 33.606 68.454 25.065 1.00 30.30 69 PRO D CA 1
ATOM 3436 C C . PRO D 4 69 ? 32.701 69.015 26.150 1.00 32.80 69 PRO D C 1
ATOM 3437 O O . PRO D 4 69 ? 31.474 68.905 26.032 1.00 32.79 69 PRO D O 1
ATOM 3441 N N . GLN D 4 70 ? 33.266 69.610 27.204 1.00 29.45 70 GLN D N 1
ATOM 3442 C CA . GLN D 4 70 ? 32.434 70.198 28.250 1.00 34.60 70 GLN D CA 1
ATOM 3443 C C . GLN D 4 70 ? 31.590 71.345 27.708 1.00 33.66 70 GLN D C 1
ATOM 3444 O O . GLN D 4 70 ? 30.409 71.473 28.052 1.00 36.50 70 GLN D O 1
ATOM 3450 N N . ALA D 4 71 ? 32.179 72.191 26.861 1.00 25.40 71 ALA D N 1
ATOM 3451 C CA . ALA D 4 71 ? 31.436 73.322 26.317 1.00 28.38 71 ALA D CA 1
ATOM 3452 C C . ALA D 4 71 ? 30.415 72.867 25.282 1.00 29.87 71 ALA D C 1
ATOM 3453 O O . ALA D 4 71 ? 29.325 73.443 25.185 1.00 24.40 71 ALA D O 1
ATOM 3455 N N . GLU D 4 72 ? 30.749 71.837 24.498 1.00 25.21 72 GLU D N 1
ATOM 3456 C CA . GLU D 4 72 ? 29.794 71.304 23.531 1.00 24.38 72 GLU D CA 1
ATOM 3457 C C . GLU D 4 72 ? 28.571 70.724 24.230 1.00 27.91 72 GLU D C 1
ATOM 3458 O O . GLU D 4 72 ? 27.445 70.850 23.734 1.00 27.55 72 GLU D O 1
ATOM 3464 N N . HIS D 4 73 ? 28.772 70.089 25.387 1.00 22.91 73 HIS D N 1
ATOM 3465 C CA . HIS D 4 73 ? 27.647 69.524 26.121 1.00 21.73 73 HIS D CA 1
ATOM 3466 C C . HIS D 4 73 ? 26.741 70.616 26.674 1.00 25.45 73 HIS D C 1
ATOM 3467 O O . HIS D 4 73 ? 25.512 70.516 26.582 1.00 31.26 73 HIS D O 1
ATOM 3474 N N . GLU D 4 74 ? 27.328 71.661 27.262 1.00 28.16 74 GLU D N 1
ATOM 3475 C CA . GLU D 4 74 ? 26.515 72.751 27.789 1.00 25.37 74 GLU D CA 1
ATOM 3476 C C . GLU D 4 74 ? 25.783 73.486 26.677 1.00 25.61 74 GLU D C 1
ATOM 3477 O O . GLU D 4 74 ? 24.667 73.972 26.887 1.00 29.85 74 GLU D O 1
ATOM 3491 N N . GLY D 4 76 ? 24.644 72.028 23.983 1.00 24.03 76 GLY D N 1
ATOM 3492 C CA . GLY D 4 76 ? 23.506 71.162 23.731 1.00 22.85 76 GLY D CA 1
ATOM 3493 C C . GLY D 4 76 ? 22.440 71.253 24.803 1.00 29.56 76 GLY D C 1
ATOM 3494 O O . GLY D 4 76 ? 21.246 71.137 24.508 1.00 28.13 76 GLY D O 1
ATOM 3495 N N . SER D 4 77 ? 22.846 71.466 26.057 1.00 26.54 77 SER D N 1
ATOM 3496 C CA . SER D 4 77 ? 21.871 71.617 27.132 1.00 25.34 77 SER D CA 1
ATOM 3497 C C . SER D 4 77 ? 21.089 72.916 27.002 1.00 22.65 77 SER D C 1
ATOM 3498 O O . SER D 4 77 ? 19.935 72.987 27.441 1.00 30.14 77 SER D O 1
ATOM 3501 N N . LEU D 4 78 ? 21.692 73.949 26.408 1.00 22.57 78 LEU D N 1
ATOM 3502 C CA . LEU D 4 78 ? 20.966 75.196 26.189 1.00 23.84 78 LEU D CA 1
ATOM 3503 C C . LEU D 4 78 ? 19.819 74.996 25.206 1.00 26.96 78 LEU D C 1
ATOM 3504 O O . LEU D 4 78 ? 18.713 75.504 25.423 1.00 30.15 78 LEU D O 1
ATOM 3509 N N . TYR D 4 79 ? 20.061 74.256 24.121 1.00 23.71 79 TYR D N 1
ATOM 3510 C CA . TYR D 4 79 ? 18.988 73.960 23.178 1.00 20.88 79 TYR D CA 1
ATOM 3511 C C . TYR D 4 79 ? 17.984 72.974 23.761 1.00 27.33 79 TYR D C 1
ATOM 3512 O O . TYR D 4 79 ? 16.788 73.059 23.461 1.00 33.53 79 TYR D O 1
ATOM 3521 N N . LEU D 4 80 ? 18.447 72.035 24.589 1.00 22.75 80 LEU D N 1
ATOM 3522 C CA . LEU D 4 80 ? 17.541 71.049 25.167 1.00 26.03 80 LEU D CA 1
ATOM 3523 C C . LEU D 4 80 ? 16.591 71.689 26.172 1.00 33.99 80 LEU D C 1
ATOM 3524 O O . LEU D 4 80 ? 15.418 71.306 26.256 1.00 37.61 80 LEU D O 1
ATOM 3537 N N . GLY D 4 82 ? 16.106 75.095 26.345 1.00 35.96 82 GLY D N 1
ATOM 3538 C CA . GLY D 4 82 ? 15.640 76.372 25.833 1.00 36.76 82 GLY D CA 1
ATOM 3539 C C . GLY D 4 82 ? 16.119 77.570 26.624 1.00 36.10 82 GLY D C 1
ATOM 3540 O O . GLY D 4 82 ? 15.333 78.490 26.884 1.00 39.68 82 GLY D O 1
ATOM 3541 N N . ILE D 4 83 ? 17.391 77.587 27.012 1.00 35.44 83 ILE D N 1
ATOM 3542 C CA . ILE D 4 83 ? 17.963 78.667 27.810 1.00 38.21 83 ILE D CA 1
ATOM 3543 C C . ILE D 4 83 ? 18.803 79.534 26.880 1.00 38.42 83 ILE D C 1
ATOM 3544 O O . ILE D 4 83 ? 19.800 79.071 26.315 1.00 38.94 83 ILE D O 1
ATOM 3549 N N . GLY D 4 84 ? 18.399 80.794 26.713 1.00 31.85 84 GLY D N 1
ATOM 3550 C CA . GLY D 4 84 ? 19.056 81.697 25.791 1.00 30.54 84 GLY D CA 1
ATOM 3551 C C . GLY D 4 84 ? 18.791 81.428 24.323 1.00 38.84 84 GLY D C 1
ATOM 3552 O O . GLY D 4 84 ? 19.044 82.304 23.492 1.00 45.12 84 GLY D O 1
ATOM 3553 N N . VAL D 4 85 ? 18.288 80.244 23.972 1.00 38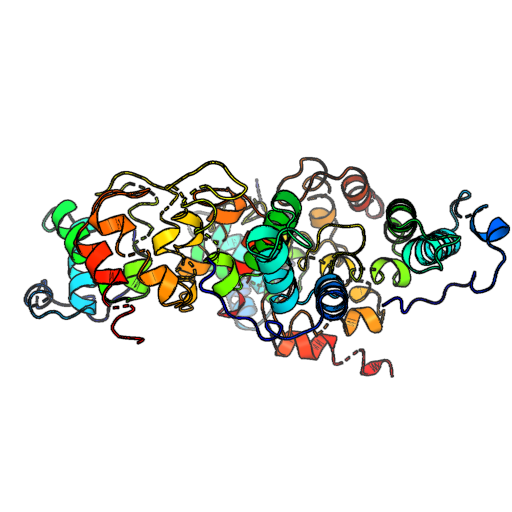.07 85 VAL D N 1
ATOM 3554 C CA . VAL D 4 85 ? 17.928 79.906 22.601 1.00 27.26 85 VAL D CA 1
ATOM 3555 C C . VAL D 4 85 ? 16.565 79.226 22.627 1.00 31.79 85 VAL D C 1
ATOM 3556 O O . VAL D 4 85 ? 16.125 78.711 23.657 1.00 34.62 85 VAL D O 1
ATOM 3560 N N . ALA D 4 86 ? 15.891 79.219 21.477 1.00 26.55 86 ALA D N 1
ATOM 3561 C CA . ALA D 4 86 ? 14.624 78.503 21.390 1.00 30.72 86 ALA D CA 1
ATOM 3562 C C . ALA D 4 86 ? 14.866 77.005 21.525 1.00 36.73 86 ALA D C 1
ATOM 3563 O O . ALA D 4 86 ? 15.850 76.470 21.004 1.00 42.24 86 ALA D O 1
ATOM 3565 N N . GLN D 4 87 ? 13.964 76.328 22.236 1.00 28.94 87 GLN D N 1
ATOM 3566 C CA . GLN D 4 87 ? 14.155 74.913 22.534 1.00 29.21 87 GLN D CA 1
ATOM 3567 C C . GLN D 4 87 ? 14.193 74.094 21.249 1.00 29.16 87 GLN D C 1
ATOM 3568 O O . GLN D 4 87 ? 13.377 74.287 20.343 1.00 31.50 87 GLN D O 1
ATOM 3574 N N . SER D 4 88 ? 15.153 73.174 21.172 1.00 30.82 88 SER D N 1
ATOM 3575 C CA . SER D 4 88 ? 15.329 72.362 19.971 1.00 27.62 88 SER D CA 1
ATOM 3576 C C . SER D 4 88 ? 16.014 71.061 20.365 1.00 27.63 88 SER D C 1
ATOM 3577 O O . SER D 4 88 ? 17.163 71.080 20.818 1.00 26.18 88 SER D O 1
ATOM 3580 N N . ASN D 4 89 ? 15.309 69.939 20.198 1.00 26.70 89 ASN D N 1
ATOM 3581 C CA . ASN D 4 89 ? 15.941 68.640 20.405 1.00 22.22 89 ASN D CA 1
ATOM 3582 C C . ASN D 4 89 ? 16.932 68.326 19.294 1.00 25.66 89 ASN D C 1
ATOM 3583 O O . ASN D 4 89 ? 17.930 67.636 19.530 1.00 25.16 89 ASN D O 1
ATOM 3588 N N . VAL D 4 90 ? 16.678 68.828 18.084 1.00 22.32 90 VAL D N 1
ATOM 3589 C CA . VAL D 4 90 ? 17.564 68.558 16.957 1.00 20.68 90 VAL D CA 1
ATOM 3590 C C . VAL D 4 90 ? 18.917 69.231 17.166 1.00 29.16 90 VAL D C 1
ATOM 3591 O O . VAL D 4 90 ? 19.971 68.612 16.978 1.00 21.63 90 VAL D O 1
ATOM 3603 N N . ALA D 4 92 ? 20.074 70.237 20.014 1.00 15.91 92 ALA D N 1
ATOM 3604 C CA . ALA D 4 92 ? 20.668 69.613 21.191 1.00 28.26 92 ALA D CA 1
ATOM 3605 C C . ALA D 4 92 ? 21.420 68.343 20.812 1.00 30.53 92 ALA D C 1
ATOM 3606 O O . ALA D 4 92 ? 22.526 68.098 21.306 1.00 27.33 92 ALA D O 1
ATOM 3608 N N . VAL D 4 93 ? 20.837 67.528 19.931 1.00 25.43 93 VAL D N 1
ATOM 3609 C CA . VAL D 4 93 ? 21.514 66.319 19.475 1.00 20.04 93 VAL D CA 1
ATOM 3610 C C . VAL D 4 93 ? 22.761 66.673 18.674 1.00 27.37 93 VAL D C 1
ATOM 3611 O O . VAL D 4 93 ? 23.788 65.991 18.768 1.00 28.44 93 VAL D O 1
ATOM 3615 N N . ALA D 4 94 ? 22.699 67.753 17.888 1.00 15.89 94 ALA D N 1
ATOM 3616 C CA . ALA D 4 94 ? 23.844 68.139 17.069 1.00 14.27 94 ALA D CA 1
ATOM 3617 C C . ALA D 4 94 ? 25.071 68.428 17.926 1.00 20.31 94 ALA D C 1
ATOM 3618 O O . ALA D 4 94 ? 26.194 68.067 17.557 1.00 21.27 94 ALA D O 1
ATOM 3620 N N . TRP D 4 95 ? 24.876 69.072 19.078 1.00 22.41 95 TRP D N 1
ATOM 3621 C CA . TRP D 4 95 ? 25.998 69.350 19.968 1.00 21.25 95 TRP D CA 1
ATOM 3622 C C . TRP D 4 95 ? 26.321 68.155 20.857 1.00 25.52 95 TRP D C 1
ATOM 3623 O O . TRP D 4 95 ? 27.497 67.871 21.112 1.00 25.86 95 TRP D O 1
ATOM 3634 N N . TYR D 4 96 ? 25.294 67.450 21.339 1.00 17.37 96 TYR D N 1
ATOM 3635 C CA . TYR D 4 96 ? 25.522 66.279 22.180 1.00 20.79 96 TYR D CA 1
ATOM 3636 C C . TYR D 4 96 ? 26.310 65.207 21.439 1.00 26.35 96 TYR D C 1
ATOM 3637 O O . TYR D 4 96 ? 27.238 64.610 21.997 1.00 26.97 96 TYR D O 1
ATOM 3646 N N . ARG D 4 97 ? 25.953 64.949 20.185 1.00 20.67 97 ARG D N 1
ATOM 3647 C CA . ARG D 4 97 ? 26.595 63.908 19.390 1.00 21.65 97 ARG D CA 1
ATOM 3648 C C . ARG D 4 97 ? 28.076 64.203 19.188 1.00 27.07 97 ARG D C 1
ATOM 3649 O O . ARG D 4 97 ? 28.897 63.291 19.117 1.00 29.53 97 ARG D O 1
ATOM 3668 N N . ALA D 4 99 ? 30.129 65.924 21.287 1.00 21.72 99 ALA D N 1
ATOM 3669 C CA . ALA D 4 99 ? 30.867 65.700 22.525 1.00 23.17 99 ALA D CA 1
ATOM 3670 C C . ALA D 4 99 ? 30.852 64.227 22.918 1.00 28.54 99 ALA D C 1
ATOM 3671 O O . ALA D 4 99 ? 31.799 63.731 23.530 1.00 32.84 99 ALA D O 1
ATOM 3673 N N . ALA D 4 100 ? 29.768 63.531 22.565 1.00 26.55 100 ALA D N 1
ATOM 3674 C CA . ALA D 4 100 ? 29.663 62.112 22.891 1.00 29.24 100 ALA D CA 1
ATOM 3675 C C . ALA D 4 100 ? 30.668 61.287 22.097 1.00 28.37 100 ALA D C 1
ATOM 3676 O O . ALA D 4 100 ? 31.228 60.314 22.615 1.00 26.55 100 ALA D O 1
ATOM 3678 N N . ILE D 4 101 ? 30.908 61.659 20.838 1.00 22.37 101 ILE D N 1
ATOM 3679 C CA . ILE D 4 101 ? 31.867 60.927 20.019 1.00 23.46 101 ILE D CA 1
ATOM 3680 C C . ILE D 4 101 ? 33.292 61.170 20.510 1.00 32.14 101 ILE D C 1
ATOM 3681 O O . ILE D 4 101 ? 34.152 60.288 20.398 1.00 31.95 101 ILE D O 1
ATOM 3686 N N . GLN D 4 102 ? 33.562 62.344 21.087 1.00 24.56 102 GLN D N 1
ATOM 3687 C CA . GLN D 4 102 ? 34.869 62.586 21.687 1.00 31.55 102 GLN D CA 1
ATOM 3688 C C . GLN D 4 102 ? 35.061 61.818 22.989 1.00 34.46 102 GLN D C 1
ATOM 3689 O O . GLN D 4 102 ? 36.197 61.696 23.459 1.00 38.49 102 GLN D O 1
ATOM 3695 N N . GLY D 4 103 ? 33.990 61.311 23.582 1.00 31.20 103 GLY D N 1
ATOM 3696 C CA . GLY D 4 103 ? 34.071 60.513 24.782 1.00 38.20 103 GLY D CA 1
ATOM 3697 C C . GLY D 4 103 ? 33.551 61.152 26.060 1.00 37.55 103 GLY D C 1
ATOM 3698 O O . GLY D 4 103 ? 33.854 60.641 27.146 1.00 36.71 103 GLY D O 1
ATOM 3699 N N . TYR D 4 104 ? 32.783 62.235 25.967 1.00 33.00 104 TYR D N 1
ATOM 3700 C CA . TYR D 4 104 ? 32.262 62.908 27.151 1.00 31.33 104 TYR D CA 1
ATOM 3701 C C . TYR D 4 104 ? 31.050 62.144 27.672 1.00 35.41 104 TYR D C 1
ATOM 3702 O O . TYR D 4 104 ? 30.022 62.059 26.991 1.00 34.54 104 TYR D O 1
ATOM 3711 N N . ALA D 4 105 ? 31.173 61.593 28.880 1.00 31.98 105 ALA D N 1
ATOM 3712 C CA . ALA D 4 105 ? 30.128 60.719 29.408 1.00 30.42 105 ALA D CA 1
ATOM 3713 C C . ALA D 4 105 ? 28.771 61.399 29.576 1.00 34.36 105 ALA D C 1
ATOM 3714 O O . ALA D 4 105 ? 27.758 60.768 29.227 1.00 35.91 105 ALA D O 1
ATOM 3716 N N . PRO D 4 106 ? 28.659 62.628 30.099 1.00 29.86 106 PRO D N 1
ATOM 3717 C CA . PRO D 4 106 ? 27.323 63.245 30.185 1.00 26.45 106 PRO D CA 1
ATOM 3718 C C . PRO D 4 106 ? 26.640 63.410 28.839 1.00 24.52 106 PRO D C 1
ATOM 3719 O O . PRO D 4 106 ? 25.408 63.327 28.768 1.00 34.65 106 PRO D O 1
ATOM 3723 N N . SER D 4 107 ? 27.400 63.641 27.765 1.00 18.70 107 SER D N 1
ATOM 3724 C CA . SER D 4 107 ? 26.794 63.728 26.441 1.00 19.36 107 SER D CA 1
ATOM 3725 C C . SER D 4 107 ? 26.400 62.356 25.913 1.00 25.15 107 SER D C 1
ATOM 3726 O O . SER D 4 107 ? 25.422 62.239 25.166 1.00 23.04 107 SER D O 1
ATOM 3729 N N . GLN D 4 108 ? 27.147 61.312 26.281 1.00 21.38 108 GLN D N 1
ATOM 3730 C CA . GLN D 4 108 ? 26.779 59.963 25.866 1.00 21.98 108 GLN D CA 1
ATOM 3731 C C . GLN D 4 108 ? 25.468 59.531 26.512 1.00 25.34 108 GLN D C 1
ATOM 3732 O O . GLN D 4 108 ? 24.643 58.869 25.872 1.00 28.85 108 GLN D O 1
ATOM 3738 N N . THR D 4 109 ? 25.256 59.901 27.777 1.00 31.03 109 THR D N 1
ATOM 3739 C CA . THR D 4 109 ? 23.980 59.611 28.424 1.00 29.70 109 THR D CA 1
ATOM 3740 C C . THR D 4 109 ? 22.846 60.394 27.773 1.00 31.40 109 THR D C 1
ATOM 3741 O O . THR D 4 109 ? 21.738 59.871 27.607 1.00 38.62 109 THR D O 1
ATOM 3745 N N . ALA D 4 110 ? 23.107 61.647 27.388 1.00 25.73 110 ALA D N 1
ATOM 3746 C CA . ALA D 4 110 ? 22.079 62.451 26.736 1.00 27.03 110 ALA D CA 1
ATOM 3747 C C . ALA D 4 110 ? 21.715 61.885 25.370 1.00 28.75 110 ALA D C 1
ATOM 3748 O O . ALA D 4 110 ? 20.547 61.929 24.964 1.00 31.70 110 ALA D O 1
ATOM 3758 N N . GLY D 4 112 ? 21.895 58.745 24.653 1.00 27.91 112 GLY D N 1
ATOM 3759 C CA . GLY D 4 112 ? 21.128 57.546 24.950 1.00 24.70 112 GLY D CA 1
ATOM 3760 C C . GLY D 4 112 ? 19.665 57.854 25.210 1.00 29.54 112 GLY D C 1
ATOM 3761 O O . GLY D 4 112 ? 18.772 57.177 24.693 1.00 36.20 112 GLY D O 1
ATOM 3762 N N . TYR D 4 113 ? 19.401 58.886 26.015 1.00 29.22 113 TYR D N 1
ATOM 3763 C CA . TYR D 4 113 ? 18.025 59.309 26.247 1.00 32.76 113 TYR D CA 1
ATOM 3764 C C . TYR D 4 113 ? 17.384 59.854 24.979 1.00 32.21 113 TYR D C 1
ATOM 3765 O O . TYR D 4 113 ? 16.169 59.716 24.794 1.00 34.74 113 TYR D O 1
ATOM 3774 N N . ALA D 4 114 ? 18.177 60.470 24.099 1.00 32.37 114 ALA D N 1
ATOM 3775 C CA . ALA D 4 114 ? 17.631 60.993 22.851 1.00 29.38 114 ALA D CA 1
ATOM 3776 C C . ALA D 4 114 ? 17.147 59.869 21.944 1.00 31.79 114 ALA D C 1
ATOM 3777 O O . ALA D 4 114 ? 16.083 59.980 21.325 1.00 29.78 114 ALA D O 1
ATOM 3779 N N . TYR D 4 115 ? 17.912 58.779 21.853 1.00 23.87 115 TYR D N 1
ATOM 3780 C CA . TYR D 4 115 ? 17.487 57.642 21.044 1.00 28.12 115 TYR D CA 1
ATOM 3781 C C . TYR D 4 115 ? 16.417 56.810 21.739 1.00 35.39 115 TYR D C 1
ATOM 3782 O O . TYR D 4 115 ? 15.563 56.223 21.064 1.00 41.01 115 TYR D O 1
ATOM 3791 N N . GLU D 4 116 ? 16.446 56.740 23.071 1.00 26.48 116 GLU D N 1
ATOM 3792 C CA . GLU D 4 116 ? 15.431 55.980 23.794 1.00 34.94 116 GLU D CA 1
ATOM 3793 C C . GLU D 4 116 ? 14.052 56.605 23.620 1.00 43.88 116 GLU D C 1
ATOM 3794 O O . GLU D 4 116 ? 13.070 55.904 23.352 1.00 48.12 116 GLU D O 1
ATOM 3800 N N A GLU D 4 117 ? 13.961 57.926 23.761 0.38 47.28 117 GLU D N 1
ATOM 3801 N N B GLU D 4 117 ? 13.961 57.926 23.770 0.62 47.21 117 GLU D N 1
ATOM 3802 C CA A GLU D 4 117 ? 12.690 58.622 23.615 0.38 50.10 117 GLU D CA 1
ATOM 3803 C CA B GLU D 4 117 ? 12.695 58.629 23.617 0.62 49.95 117 GLU D CA 1
ATOM 3804 C C A GLU D 4 117 ? 12.400 59.046 22.183 0.38 49.66 117 GLU D C 1
ATOM 3805 C C B GLU D 4 117 ? 12.398 59.015 22.175 0.62 49.38 117 GLU D C 1
ATOM 3806 O O A GLU D 4 117 ? 11.232 59.269 21.843 0.38 51.83 117 GLU D O 1
ATOM 3807 O O B GLU D 4 117 ? 11.225 59.181 21.823 0.62 51.97 117 GLU D O 1
ATOM 3818 N N . GLY D 4 118 ? 13.422 59.161 21.339 1.00 47.62 118 GLY D N 1
ATOM 3819 C CA . GLY D 4 118 ? 13.211 59.608 19.978 1.00 40.80 118 GLY D CA 1
ATOM 3820 C C . GLY D 4 118 ? 13.100 61.108 19.833 1.00 39.79 118 GLY D C 1
ATOM 3821 O O . GLY D 4 118 ? 12.385 61.587 18.946 1.00 44.31 118 GLY D O 1
ATOM 3822 N N . ALA D 4 119 ? 13.786 61.869 20.684 1.00 35.30 119 ALA D N 1
ATOM 3823 C CA . ALA D 4 119 ? 13.737 63.327 20.665 1.00 36.92 119 ALA D CA 1
ATOM 3824 C C . ALA D 4 119 ? 14.935 63.847 19.878 1.00 34.00 119 ALA D C 1
ATOM 3825 O O . ALA D 4 119 ? 16.083 63.695 20.308 1.00 33.63 119 ALA D O 1
ATOM 3827 N N . GLY D 4 120 ? 14.665 64.471 18.731 1.00 38.91 120 GLY D N 1
ATOM 3828 C CA . GLY D 4 120 ? 15.708 64.950 17.852 1.00 38.06 120 GLY D CA 1
ATOM 3829 C C . GLY D 4 120 ? 16.309 63.902 16.944 1.00 35.63 120 GLY D C 1
ATOM 3830 O O . GLY D 4 120 ? 16.995 64.258 15.978 1.00 43.94 120 GLY D O 1
ATOM 3831 N N . VAL D 4 121 ? 16.078 62.623 17.222 1.00 35.85 121 VAL D N 1
ATOM 3832 C CA . VAL D 4 121 ? 16.563 61.522 16.392 1.00 31.72 121 VAL D CA 1
ATOM 3833 C C . VAL D 4 121 ? 15.469 60.474 16.287 1.00 29.39 121 VAL D C 1
ATOM 3834 O O . VAL D 4 121 ? 14.551 60.426 17.117 1.00 32.48 121 VAL D O 1
ATOM 3838 N N . PRO D 4 122 ? 15.527 59.629 15.258 1.00 40.05 122 PRO D N 1
ATOM 3839 C CA . PRO D 4 122 ? 14.605 58.489 15.202 1.00 47.03 122 PRO D CA 1
ATOM 3840 C C . PRO D 4 122 ? 14.816 57.567 16.393 1.00 39.14 122 PRO D C 1
ATOM 3841 O O . PRO D 4 122 ? 15.949 57.293 16.795 1.00 41.34 122 PRO D O 1
ATOM 3845 N N . GLN D 4 123 ? 13.710 57.097 16.965 1.00 40.36 123 GLN D N 1
ATOM 3846 C CA . GLN D 4 123 ? 13.784 56.202 18.113 1.00 40.48 123 GLN D CA 1
ATOM 3847 C C . GLN D 4 123 ? 14.465 54.898 17.721 1.00 37.92 123 GLN D C 1
ATOM 3848 O O . GLN D 4 123 ? 14.014 54.201 16.807 1.00 58.88 123 GLN D O 1
ATOM 3854 N N . ASP D 4 124 ? 15.553 54.571 18.415 1.00 34.36 124 ASP D N 1
ATOM 3855 C CA . ASP D 4 124 ? 16.342 53.381 18.115 1.00 38.24 124 ASP D CA 1
ATOM 3856 C C . ASP D 4 124 ? 16.860 52.808 19.423 1.00 39.88 124 ASP D C 1
ATOM 3857 O O . ASP D 4 124 ? 17.599 53.482 20.147 1.00 38.04 124 ASP D O 1
ATOM 3862 N N . ALA D 4 125 ? 16.476 51.565 19.721 1.00 31.27 125 ALA D N 1
ATOM 3863 C CA . ALA D 4 125 ? 16.906 50.936 20.965 1.00 31.69 125 ALA D CA 1
ATOM 3864 C C . ALA D 4 125 ? 18.373 50.529 20.917 1.00 35.66 125 ALA D C 1
ATOM 3865 O O . ALA D 4 125 ? 19.055 50.559 21.949 1.00 43.32 125 ALA D O 1
ATOM 3867 N N . ASP D 4 126 ? 18.876 50.144 19.741 1.00 38.03 126 ASP D N 1
ATOM 3868 C CA . ASP D 4 126 ? 20.277 49.748 19.629 1.00 33.70 126 ASP D CA 1
ATOM 3869 C C . ASP D 4 126 ? 21.202 50.934 19.864 1.00 35.79 126 ASP D C 1
ATOM 3870 O O . ASP D 4 126 ? 22.159 50.844 20.643 1.00 36.31 126 ASP D O 1
ATOM 3875 N N . LEU D 4 127 ? 20.934 52.058 19.196 1.00 32.09 127 LEU D N 1
ATOM 3876 C CA . LEU D 4 127 ? 21.758 53.244 19.393 1.00 27.74 127 LEU D CA 1
ATOM 3877 C C . LEU D 4 127 ? 21.594 53.815 20.796 1.00 28.28 127 LEU D C 1
ATOM 3878 O O . LEU D 4 127 ? 22.531 54.419 21.328 1.00 26.81 127 LEU D O 1
ATOM 3883 N N . ALA D 4 128 ? 20.424 53.630 21.411 1.00 29.72 128 ALA D N 1
ATOM 3884 C CA . ALA D 4 128 ? 20.247 54.050 22.797 1.00 32.68 128 ALA D CA 1
ATOM 3885 C C . ALA D 4 128 ? 21.106 53.209 23.733 1.00 34.40 128 ALA D C 1
ATOM 3886 O O . ALA D 4 128 ? 21.823 53.746 24.585 1.00 33.85 128 ALA D O 1
ATOM 3888 N N . ARG D 4 129 ? 21.047 51.882 23.587 1.00 30.37 129 ARG D N 1
ATOM 3889 C CA . ARG D 4 129 ? 21.905 51.013 24.385 1.00 32.08 129 ARG D CA 1
ATOM 3890 C C . ARG D 4 129 ? 23.375 51.206 24.036 1.00 38.49 129 ARG D C 1
ATOM 3891 O O . ARG D 4 129 ? 24.245 50.999 24.890 1.00 42.41 129 ARG D O 1
ATOM 3893 N N . TYR D 4 130 ? 23.668 51.596 22.794 1.00 37.96 130 TYR D N 1
ATOM 3894 C CA . TYR D 4 130 ? 25.047 51.869 22.400 1.00 37.34 130 TYR D CA 1
ATOM 3895 C C . TYR D 4 130 ? 25.650 52.981 23.250 1.00 37.25 130 TYR D C 1
ATOM 3896 O O . TYR D 4 130 ? 26.760 52.846 23.776 1.00 33.76 130 TYR D O 1
ATOM 3905 N N . TRP D 4 131 ? 24.926 54.093 23.396 1.00 35.14 131 TRP D N 1
ATOM 3906 C CA . TRP D 4 131 ? 25.456 55.233 24.134 1.00 24.90 131 TRP D CA 1
ATOM 3907 C C . TRP D 4 131 ? 25.378 55.035 25.642 1.00 28.50 131 TRP D C 1
ATOM 3908 O O . TRP D 4 131 ? 26.239 55.541 26.371 1.00 32.36 131 TRP D O 1
ATOM 3919 N N . PHE D 4 132 ? 24.365 54.316 26.128 1.00 35.25 132 PHE D N 1
ATOM 3920 C CA . PHE D 4 132 ? 24.285 54.037 27.558 1.00 30.71 132 PHE D CA 1
ATOM 3921 C C . PHE D 4 132 ? 25.445 53.161 28.015 1.00 35.91 132 PHE D C 1
ATOM 3922 O O . PHE D 4 132 ? 26.016 53.388 29.088 1.00 42.97 132 PHE D O 1
ATOM 3930 N N . ASP D 4 133 ? 25.811 52.164 27.215 1.00 42.13 133 ASP D N 1
ATOM 3931 C CA . ASP D 4 133 ? 26.921 51.278 27.549 1.00 41.66 133 ASP D CA 1
ATOM 3932 C C . ASP D 4 133 ? 28.250 52.017 27.467 1.00 36.90 133 ASP D C 1
ATOM 3933 O O . ASP D 4 133 ? 29.203 51.685 28.173 1.00 46.01 133 ASP D O 1
ATOM 3949 N N . ALA D 4 135 ? 28.712 55.196 28.172 1.00 36.01 135 ALA D N 1
ATOM 3950 C CA . ALA D 4 135 ? 28.822 56.056 29.345 1.00 36.21 135 ALA D CA 1
ATOM 3951 C C . ALA D 4 135 ? 29.034 55.225 30.608 1.00 39.87 135 ALA D C 1
ATOM 3952 O O . ALA D 4 135 ? 29.752 55.636 31.518 1.00 43.20 135 ALA D O 1
ATOM 3954 N N . ALA D 4 136 ? 28.402 54.049 30.654 1.00 44.94 136 ALA D N 1
ATOM 3955 C CA . ALA D 4 136 ? 28.561 53.156 31.797 1.00 41.16 136 ALA D CA 1
ATOM 3956 C C . ALA D 4 136 ? 29.972 52.594 31.907 1.00 43.52 136 ALA D C 1
ATOM 3957 O O . ALA D 4 136 ? 30.396 52.235 33.010 1.00 50.49 136 ALA D O 1
ATOM 3959 N N . ALA D 4 137 ? 30.708 52.518 30.796 1.00 43.95 137 ALA D N 1
ATOM 3960 C CA . ALA D 4 137 ? 32.075 52.014 30.826 1.00 42.90 137 ALA D CA 1
ATOM 3961 C C . ALA D 4 137 ? 33.052 52.987 31.472 1.00 46.55 137 ALA D C 1
ATOM 3962 O O . ALA D 4 137 ? 34.205 52.611 31.706 1.00 57.58 137 ALA D O 1
ATOM 3964 N N . GLN D 4 138 ? 32.627 54.217 31.761 1.00 47.18 138 GLN D N 1
ATOM 3965 C CA . GLN D 4 138 ? 33.497 55.202 32.388 1.00 54.74 138 GLN D CA 1
ATOM 3966 C C . GLN D 4 138 ? 33.239 55.375 33.878 1.00 73.82 138 GLN D C 1
ATOM 3967 O O . GLN D 4 138 ? 34.145 55.803 34.601 1.00 81.92 138 GLN D O 1
ATOM 3973 N N . GLY D 4 139 ? 32.037 55.061 34.350 1.00 78.55 139 GLY D N 1
ATOM 3974 C CA . GLY D 4 139 ? 31.708 55.209 35.755 1.00 83.27 139 GLY D CA 1
ATOM 3975 C C . GLY D 4 139 ? 32.438 54.229 36.653 1.00 92.11 139 GLY D C 1
ATOM 3976 O O . GLY D 4 139 ? 31.928 53.829 37.700 1.00 97.06 139 GLY D O 1
#

InterPro domains:
  IPR006597 Sel1-like repeat [PF08238] (83-116)
  IPR006597 Sel1-like repeat [PF08238] (118-153)
  IPR006597 Sel1-like repeat [PF08238] (155-189)
  IPR006597 Sel1-like repeat [SM00671] (82-117)
  IPR006597 Sel1-like repeat [SM00671] (118-153)
  IPR006597 Sel1-like repeat [SM00671] (154-189)
  IPR011990 Tetratricopeptide-like helical domain superfamily [G3DSA:1.25.40.10] (54-198)
  IPR051726 Chitin Synthase Regulator [PTHR46430] (77-152)

Radius of gyration: 26.82 Å; Cα contacts (8 Å, |Δi|>4): 850; chains: 4; bounding box: 59×82×69 Å

Foldseek 3Di:
DQPDAAPCHPPDLVVLVVLVVVDLSSLQVLLCCCQPNDPVRHPNLSSVVSLVSLVVVDLSSLLVLVCLVPRNHPNALLSLVSLCSVVVPDLVSLQCLVCLCVVRSHPNDNVSSVVSVVSVVVD/DAPDDAPCQPPDLVVLVVVLVVVDLSSLLNLLCCCQPNDPVRHPNLVSVVSLVSSVVVVDLSSLLVCVCLVPGNHHNAQCVLVSLCSLVVPDLVSLQCLVCQCVVRSHDNDNVSSVVSVVSVVVD/DADDDAPCPPPPVVLVCLVVVDLSSLLVLLCCQQPNDPVRHDNLSSVVSLVSVVVVDLSSLLVLVCLVPRNHPNALLSLVSLCSLVVPDLVSLQCLVCLCVVRSHPNDNVSSVVSVVSVVVD/DAQPDDAPCQPPDLVVLVVVLVVVDLSSLLNLLSCCQVNDPVRHPQLVSLVSLVSLVVVDLSSLLVCVCLVPGNHHNAQCVLVSLCSVVVPDLVSLQCLVCLCVVGSHRNDNVSSVVSVVSVVVD

Sequence (495 aa):
APVAVTSYAAQQQPLKLVQEASDGDGSAELELGLRYVFGSDGVKKNVPLGVSWINAALKGIPQAEHEGSLYLGIGVAQSNVAVAWYRAAIQGYAPSQTAGYAYEEEGAGVPQDADLARYWFDAAAQGAPVAVTSYAQQPLKLVQEKASDGDGSAELELGLRYVFGSDGVKNVPLGVSWINKAALKGIPQAEHEGSLYLGIGVAQSNVAVAWYRAAIQGYAPSQTAGYAYEEGAGVPQDADLARYWFDAAAQGAPVAVTSYAQQPLLVQEASDGDGSAELELGLRYVFGSDGVKNVPLGVSWINAALKGIPQAEHEGSLYLGIGVAQSNVAVAWYRAAIQGYAPSQTAGYAYEEGAGVPQDADLARYWFDAAAQGAAPVAVTSYAQQPLKLVQEKASDGDGSAELELGLRYVFGSDGVKNVPLGVSWINAALKGIPQAEHEGSLYLGIGVAQSNVAVAWYRAAIQGYAPSQTAGYAYEEEGAGVPQDADLARYWFDAAAQG

CATH classification: 1.25.40.10